Protein AF-A0A7C5G4D8-F1 (afdb_monomer_lite)

Sequence (396 aa):
MRVPLIVLALMLACGAATFAESSPSGQAMLDACISKCLNVSPSQITELRSQGMCDSDVAMCCAIASQSHKPVKDVAAQWQVSKDWKQVASSCNLSPADLACAPVAASPDSEAFNTAFFSQYYNLAQAQIGQLRRQGCSWDEINCCANAAARCNQPVAQIATLRAQGMTWPAIATRYSVDSGTITTPVKMQQVTVTPSSAGAGPSQTCPAPCPTATCPPAPCPAPCPSVCATGPSSCCGNGPCLICDGCGNVILNYDQVIDLYAEGNDWLDVAIAARISMLVGYPVRQILTDRRSLGTWQLTLAYYGVSPAQAYNVADYPFARRSIYSVGVDAKHMQMIAQYQKPGTWPCCPRGNPPCPGGVGAGVTVCPVPCPNPCGNQPVCPSPPAPIPCPTPSQ

pLDDT: mean 71.89, std 24.03, range [24.27, 98.12]

Structure (mmCIF, N/CA/C/O backbone):
data_AF-A0A7C5G4D8-F1
#
_entry.id   AF-A0A7C5G4D8-F1
#
loop_
_atom_site.group_PDB
_atom_site.id
_atom_site.type_symbol
_atom_site.label_atom_id
_atom_site.label_alt_id
_atom_site.label_comp_id
_atom_site.label_asym_id
_atom_site.label_entity_id
_atom_site.label_seq_id
_atom_site.pdbx_PDB_ins_code
_atom_site.Cartn_x
_atom_site.Cartn_y
_atom_site.Cartn_z
_atom_site.occupancy
_atom_site.B_iso_or_equiv
_atom_site.auth_seq_id
_atom_site.auth_comp_id
_atom_site.auth_asym_id
_atom_site.auth_atom_id
_atom_site.pdbx_PDB_model_num
ATOM 1 N N . MET A 1 1 ? -15.324 -11.902 -9.074 1.00 28.73 1 MET A N 1
ATOM 2 C CA . MET A 1 1 ? -15.297 -11.559 -7.635 1.00 28.73 1 MET A CA 1
ATOM 3 C C . MET A 1 1 ? -14.981 -10.078 -7.520 1.00 28.73 1 MET A C 1
ATOM 5 O O . MET A 1 1 ? -14.033 -9.645 -8.157 1.00 28.73 1 MET A O 1
ATOM 9 N N . ARG A 1 2 ? -15.805 -9.294 -6.817 1.00 29.02 2 ARG A N 1
ATOM 10 C CA . ARG A 1 2 ? -15.540 -7.871 -6.561 1.00 29.02 2 ARG A CA 1
ATOM 11 C C . ARG A 1 2 ? -14.728 -7.792 -5.269 1.00 29.02 2 ARG A C 1
ATOM 13 O O . ARG A 1 2 ? -15.229 -8.215 -4.236 1.00 29.02 2 ARG A O 1
ATOM 20 N N . VAL A 1 3 ? -13.482 -7.340 -5.351 1.00 33.72 3 VAL A N 1
ATOM 21 C CA . VAL A 1 3 ? -12.670 -7.024 -4.169 1.00 33.72 3 VAL A CA 1
ATOM 22 C C . VAL A 1 3 ? -13.117 -5.632 -3.677 1.00 33.72 3 VAL A C 1
ATOM 24 O O . VAL A 1 3 ? -13.310 -4.743 -4.510 1.00 33.72 3 VAL A O 1
ATOM 27 N N . PRO A 1 4 ? -13.418 -5.446 -2.382 1.00 45.94 4 PRO A N 1
ATOM 28 C CA . PRO A 1 4 ? -13.963 -4.195 -1.850 1.00 45.94 4 PRO A CA 1
ATOM 29 C C . PRO A 1 4 ? -12.897 -3.109 -1.698 1.00 45.94 4 PRO A C 1
ATOM 31 O O . PRO A 1 4 ? -11.753 -3.384 -1.359 1.00 45.94 4 PRO A O 1
ATOM 34 N N . LEU A 1 5 ? -13.303 -1.846 -1.835 1.00 45.12 5 LEU A N 1
ATOM 35 C CA . LEU A 1 5 ? -12.440 -0.663 -1.723 1.00 45.12 5 LEU A CA 1
ATOM 36 C C . LEU A 1 5 ? -11.778 -0.499 -0.337 1.00 45.12 5 LEU A C 1
ATOM 38 O O . LEU A 1 5 ? -10.783 0.206 -0.224 1.00 45.12 5 LEU A O 1
ATOM 42 N N . ILE A 1 6 ? -12.280 -1.169 0.709 1.00 45.91 6 ILE A N 1
ATOM 43 C CA . ILE A 1 6 ? -11.582 -1.291 2.001 1.00 45.91 6 ILE A CA 1
ATOM 44 C C . ILE A 1 6 ? -10.259 -2.026 1.831 1.00 45.91 6 ILE A C 1
ATOM 46 O O . ILE A 1 6 ? -9.279 -1.637 2.447 1.00 45.91 6 ILE A O 1
ATOM 50 N N . VAL A 1 7 ? -10.197 -3.028 0.952 1.00 46.44 7 VAL A N 1
ATOM 51 C CA . VAL A 1 7 ? -8.943 -3.681 0.584 1.00 46.44 7 VAL A CA 1
ATOM 52 C C . VAL A 1 7 ? -8.063 -2.720 -0.207 1.00 46.44 7 VAL A C 1
ATOM 54 O O . VAL A 1 7 ? -6.869 -2.759 0.005 1.00 46.44 7 VAL A O 1
ATOM 57 N N . LEU A 1 8 ? -8.592 -1.793 -1.013 1.00 46.50 8 LEU A N 1
ATOM 58 C CA . LEU A 1 8 ? -7.771 -0.736 -1.624 1.00 46.50 8 LEU A CA 1
ATOM 59 C C . LEU A 1 8 ? -7.268 0.278 -0.591 1.00 46.50 8 LEU A C 1
ATOM 61 O O . LEU A 1 8 ? -6.114 0.666 -0.662 1.00 46.50 8 LEU A O 1
ATOM 65 N N . ALA A 1 9 ? -8.080 0.681 0.389 1.00 48.62 9 ALA A N 1
ATOM 66 C CA . ALA A 1 9 ? -7.654 1.553 1.483 1.00 48.62 9 ALA A CA 1
ATOM 67 C C . ALA A 1 9 ? -6.654 0.851 2.416 1.00 48.62 9 ALA A C 1
ATOM 69 O O . ALA A 1 9 ? -5.706 1.484 2.856 1.00 48.62 9 ALA A O 1
ATOM 70 N N . LEU A 1 10 ? -6.802 -0.457 2.653 1.00 49.19 10 LEU A N 1
ATOM 71 C CA . LEU A 1 10 ? -5.843 -1.306 3.368 1.00 49.19 10 LEU A CA 1
ATOM 72 C C . LEU A 1 10 ? -4.614 -1.638 2.525 1.00 49.19 10 LEU A C 1
ATOM 74 O O . LEU A 1 10 ? -3.541 -1.755 3.081 1.00 49.19 10 LEU A O 1
ATOM 78 N N . MET A 1 11 ? -4.716 -1.770 1.205 1.00 43.34 11 MET A N 1
ATOM 79 C CA . MET A 1 11 ? -3.573 -1.990 0.313 1.00 43.34 11 MET A CA 1
ATOM 80 C C . MET A 1 11 ? -2.829 -0.682 0.035 1.00 43.34 11 MET A C 1
ATOM 82 O O . MET A 1 11 ? -1.616 -0.710 -0.125 1.00 43.34 11 MET A O 1
ATOM 86 N N . LEU A 1 12 ? -3.508 0.466 0.033 1.00 48.22 12 LEU A N 1
ATOM 87 C CA . LEU A 1 12 ? -2.890 1.789 0.087 1.00 48.22 12 LEU A CA 1
ATOM 88 C C . LEU A 1 12 ? -2.315 2.032 1.485 1.00 48.22 12 LEU A C 1
ATOM 90 O O . LEU A 1 12 ? -1.198 2.498 1.589 1.00 48.22 12 LEU A O 1
ATOM 94 N N . ALA A 1 13 ? -2.971 1.638 2.573 1.00 42.88 13 ALA A N 1
ATOM 95 C CA . ALA A 1 13 ? -2.375 1.757 3.903 1.00 42.88 13 ALA A CA 1
ATOM 96 C C . ALA A 1 13 ? -1.200 0.783 4.100 1.00 42.88 13 ALA A C 1
ATOM 98 O O . ALA A 1 13 ? -0.208 1.164 4.684 1.00 42.88 13 ALA A O 1
ATOM 99 N N . CYS A 1 14 ? -1.229 -0.446 3.582 1.00 40.34 14 CYS A N 1
ATOM 100 C CA . CYS A 1 14 ? -0.132 -1.411 3.740 1.00 40.34 14 CYS A CA 1
ATOM 101 C C . CYS A 1 14 ? 0.970 -1.249 2.681 1.00 40.34 14 CYS A C 1
ATOM 103 O O . CYS A 1 14 ? 2.137 -1.486 2.969 1.00 40.34 14 CYS A O 1
ATOM 105 N N . GLY A 1 15 ? 0.619 -0.857 1.454 1.00 39.25 15 GLY A N 1
ATOM 106 C CA . GLY A 1 15 ? 1.548 -0.672 0.336 1.00 39.25 15 GLY A CA 1
ATOM 107 C C . GLY A 1 15 ? 1.998 0.775 0.130 1.00 39.25 15 GLY A C 1
ATOM 108 O O . GLY A 1 15 ? 3.095 0.996 -0.371 1.00 39.25 15 GLY A O 1
ATOM 109 N N . ALA A 1 16 ? 1.189 1.755 0.539 1.00 40.88 16 ALA A N 1
ATOM 110 C CA . ALA A 1 16 ? 1.539 3.173 0.549 1.00 40.88 16 ALA A CA 1
ATOM 111 C C . ALA A 1 16 ? 1.861 3.722 1.948 1.00 40.88 16 ALA A C 1
ATOM 113 O O . ALA A 1 16 ? 2.311 4.856 1.976 1.00 40.88 16 ALA A O 1
ATOM 114 N N . ALA A 1 17 ? 1.765 2.978 3.068 1.00 39.66 17 ALA A N 1
ATOM 115 C CA . ALA A 1 17 ? 2.351 3.434 4.351 1.00 39.66 17 ALA A CA 1
ATOM 116 C C . ALA A 1 17 ? 3.830 3.790 4.184 1.00 39.66 17 ALA A C 1
ATOM 118 O O . ALA A 1 17 ? 4.247 4.874 4.566 1.00 39.66 17 ALA A O 1
ATOM 119 N N . THR A 1 18 ? 4.590 2.966 3.458 1.00 41.03 18 THR A N 1
ATOM 120 C CA . THR A 1 18 ? 6.004 3.253 3.166 1.00 41.03 18 THR A CA 1
ATOM 121 C C . THR A 1 18 ? 6.225 4.547 2.363 1.00 41.03 18 THR A C 1
ATOM 123 O O . THR A 1 18 ? 7.312 5.123 2.420 1.00 41.03 18 THR A O 1
ATOM 126 N N . PHE A 1 19 ? 5.219 5.044 1.629 1.00 41.62 19 PHE A N 1
ATOM 127 C CA . PHE A 1 19 ? 5.280 6.311 0.883 1.00 41.62 19 PHE A CA 1
ATOM 128 C C . PHE A 1 19 ? 4.616 7.498 1.611 1.00 41.62 19 PHE A C 1
ATOM 130 O O . PHE A 1 19 ? 5.094 8.629 1.521 1.00 41.62 19 PHE A O 1
ATOM 137 N N . ALA A 1 20 ? 3.515 7.259 2.321 1.00 46.22 20 ALA A N 1
ATOM 138 C CA . ALA A 1 20 ? 2.792 8.247 3.113 1.00 46.22 20 ALA A CA 1
ATOM 139 C C . ALA A 1 20 ? 3.636 8.700 4.310 1.00 46.22 20 ALA A C 1
ATOM 141 O O . ALA A 1 20 ? 3.758 9.900 4.541 1.00 46.22 20 ALA A O 1
ATOM 142 N N . GLU A 1 21 ? 4.353 7.770 4.949 1.00 49.00 21 GLU A N 1
ATOM 143 C CA . GLU A 1 21 ? 5.306 8.084 6.018 1.00 49.00 21 GLU A CA 1
ATOM 144 C C . GLU A 1 21 ? 6.549 8.830 5.499 1.00 49.00 21 GLU A C 1
ATOM 146 O O . GLU A 1 21 ? 7.182 9.567 6.251 1.00 49.00 21 GLU A O 1
ATOM 151 N N . SER A 1 22 ? 6.889 8.702 4.207 1.00 44.03 22 SER A N 1
ATOM 152 C CA . SER A 1 22 ? 8.075 9.340 3.613 1.00 44.03 22 SER A CA 1
ATOM 153 C C . SER A 1 22 ? 7.795 10.623 2.819 1.00 44.03 22 SER A C 1
ATOM 155 O O . SER A 1 22 ? 8.744 11.285 2.391 1.00 44.03 22 SER A O 1
ATOM 157 N N . SER A 1 23 ? 6.529 11.031 2.639 1.00 54.00 23 SER A N 1
ATOM 158 C CA . SER A 1 23 ? 6.196 12.308 1.992 1.00 54.00 23 SER A CA 1
ATOM 159 C C . SER A 1 23 ? 4.927 12.970 2.561 1.00 54.00 23 SER A C 1
ATOM 161 O O . SER A 1 23 ? 3.866 12.343 2.602 1.00 54.00 23 SER A O 1
ATOM 163 N N . PRO A 1 24 ? 4.965 14.279 2.898 1.00 65.88 24 PRO A N 1
ATOM 164 C CA . PRO A 1 24 ? 3.780 15.025 3.339 1.00 65.88 24 PRO A CA 1
ATOM 165 C C . PRO A 1 24 ? 2.605 14.964 2.349 1.00 65.88 24 PRO A C 1
ATOM 167 O O . PRO A 1 24 ? 1.442 15.014 2.747 1.00 65.88 24 PRO A O 1
ATOM 170 N N . SER A 1 25 ? 2.897 14.828 1.050 1.00 68.00 25 SER A N 1
ATOM 171 C CA . SER A 1 25 ? 1.889 14.666 0.001 1.00 68.00 25 SER A CA 1
ATOM 172 C C . SER A 1 25 ? 1.182 13.311 0.065 1.00 68.00 25 SER A C 1
ATOM 174 O O . SER A 1 25 ? -0.031 13.262 -0.118 1.00 68.00 25 SER A O 1
ATOM 176 N N . GLY A 1 26 ? 1.903 12.222 0.355 1.00 67.06 26 GLY A N 1
ATOM 177 C CA . GLY A 1 26 ? 1.312 10.890 0.490 1.00 67.06 26 GLY A CA 1
ATOM 178 C C . GLY A 1 26 ? 0.334 10.809 1.664 1.00 67.06 26 GLY A C 1
ATOM 179 O O . GLY A 1 26 ? -0.785 10.324 1.492 1.00 67.06 26 GLY A O 1
ATOM 180 N N . GLN A 1 27 ? 0.708 11.373 2.818 1.00 77.25 27 GLN A N 1
ATOM 181 C CA . GLN A 1 27 ? -0.165 11.406 3.994 1.00 77.25 27 GLN A CA 1
ATOM 182 C C . GLN A 1 27 ? -1.442 12.217 3.748 1.00 77.25 27 GLN A C 1
ATOM 184 O O . GLN A 1 27 ? -2.541 11.752 4.041 1.00 77.25 27 GLN A O 1
ATOM 189 N N . ALA A 1 28 ? -1.324 13.404 3.142 1.00 77.75 28 ALA A N 1
ATOM 190 C CA . ALA A 1 28 ? -2.481 14.240 2.823 1.00 77.75 28 ALA A CA 1
ATOM 191 C C . ALA A 1 28 ? -3.445 13.554 1.837 1.00 77.75 28 ALA A C 1
ATOM 193 O O . ALA A 1 28 ? -4.665 13.690 1.957 1.00 77.75 28 ALA A O 1
ATOM 194 N N . MET A 1 29 ? -2.913 12.793 0.874 1.00 72.75 29 MET A N 1
ATOM 195 C CA . MET A 1 29 ? -3.733 12.001 -0.043 1.00 72.75 29 MET A CA 1
ATOM 196 C C . MET A 1 29 ? -4.465 10.875 0.683 1.00 72.75 29 MET A C 1
ATOM 198 O O . MET A 1 29 ? -5.653 10.681 0.434 1.00 72.75 29 MET A O 1
ATOM 202 N N . LEU A 1 30 ? -3.789 10.162 1.587 1.00 78.25 30 LEU A N 1
ATOM 203 C CA . LEU A 1 30 ? -4.410 9.115 2.393 1.00 78.25 30 LEU A CA 1
ATOM 204 C C . LEU A 1 30 ? -5.518 9.680 3.293 1.00 78.25 30 LEU A C 1
ATOM 206 O O . LEU A 1 30 ? -6.610 9.116 3.333 1.00 78.25 30 LEU A O 1
ATOM 210 N N . ASP A 1 31 ? -5.281 10.826 3.932 1.00 85.06 31 ASP A N 1
ATOM 211 C CA . ASP A 1 31 ? -6.262 11.514 4.780 1.00 85.06 31 ASP A CA 1
ATOM 212 C C . ASP A 1 31 ? -7.491 11.938 3.996 1.00 85.06 31 ASP A C 1
ATOM 214 O O . ASP A 1 31 ? -8.616 11.693 4.427 1.00 85.06 31 ASP A O 1
ATOM 218 N N . ALA A 1 32 ? -7.290 12.522 2.813 1.00 79.06 32 ALA A N 1
ATOM 219 C CA . ALA A 1 32 ? -8.384 12.861 1.914 1.00 79.06 32 ALA A CA 1
ATOM 220 C C . ALA A 1 32 ? -9.177 11.609 1.501 1.00 79.06 32 ALA A C 1
ATOM 222 O O . ALA A 1 32 ? -10.406 11.653 1.434 1.00 79.06 32 ALA A O 1
ATOM 223 N N . CYS A 1 33 ? -8.485 10.490 1.274 1.00 77.19 33 CYS A N 1
ATOM 224 C CA . CYS A 1 33 ? -9.082 9.203 0.928 1.00 77.19 33 CYS A CA 1
ATOM 225 C C . CYS A 1 33 ? -9.962 8.663 2.059 1.00 77.19 33 CYS A C 1
ATOM 227 O O . CYS A 1 33 ? -11.140 8.380 1.849 1.00 77.19 33 CYS A O 1
ATOM 229 N N . ILE A 1 34 ? -9.407 8.559 3.269 1.00 83.44 34 ILE A N 1
ATOM 230 C CA . ILE A 1 34 ? -10.113 8.082 4.463 1.00 83.44 34 ILE A CA 1
ATOM 231 C C . ILE A 1 34 ? -11.294 9.011 4.762 1.00 83.44 34 ILE A C 1
ATOM 233 O O . ILE A 1 34 ? -12.417 8.539 4.938 1.00 83.44 34 ILE A O 1
ATOM 237 N N . SER A 1 35 ? -11.060 10.326 4.741 1.00 85.69 35 SER A N 1
ATOM 238 C CA . SER A 1 35 ? -12.069 11.339 5.040 1.00 85.69 35 SER A CA 1
ATOM 239 C C . SER A 1 35 ? -13.270 11.244 4.106 1.00 85.69 35 SER A C 1
ATOM 241 O O . SER A 1 35 ? -14.408 11.148 4.569 1.00 85.69 35 SER A O 1
ATOM 243 N N . LYS A 1 36 ? -13.025 11.189 2.792 1.00 77.19 36 LYS A N 1
ATOM 244 C CA . LYS A 1 36 ? -14.087 11.135 1.782 1.00 77.19 36 LYS A CA 1
ATOM 245 C C . LYS A 1 36 ? -14.776 9.775 1.709 1.00 77.19 36 LYS A C 1
ATOM 247 O O . LYS A 1 36 ? -15.997 9.727 1.598 1.00 77.19 36 LYS A O 1
ATOM 252 N N . CYS A 1 37 ? -14.024 8.674 1.754 1.00 74.44 37 CYS A N 1
ATOM 253 C CA . CYS A 1 37 ? -14.589 7.333 1.572 1.00 74.44 37 CYS A CA 1
ATOM 254 C C . CYS A 1 37 ? -15.373 6.849 2.794 1.00 74.44 37 CYS A C 1
ATOM 256 O O . CYS A 1 37 ? -16.310 6.070 2.638 1.00 74.44 37 CYS A O 1
ATOM 258 N N . LEU A 1 38 ? -14.989 7.285 3.996 1.00 83.31 38 LEU A N 1
ATOM 259 C CA . LEU A 1 38 ? -15.568 6.805 5.254 1.00 83.31 38 LEU A CA 1
ATOM 260 C C . LEU A 1 38 ? -16.369 7.889 5.987 1.00 83.31 38 LEU A C 1
ATOM 262 O O . LEU A 1 38 ? -16.879 7.634 7.075 1.00 83.31 38 LEU A O 1
ATOM 266 N N . ASN A 1 39 ? -16.524 9.064 5.364 1.00 83.19 39 ASN A N 1
ATOM 267 C CA . ASN A 1 39 ? -17.258 10.218 5.884 1.00 83.19 39 ASN A CA 1
ATOM 268 C C . ASN A 1 39 ? -16.786 10.645 7.286 1.00 83.19 39 ASN A C 1
ATOM 270 O O . ASN A 1 39 ? -17.585 10.856 8.199 1.00 83.19 39 ASN A O 1
ATOM 274 N N . VAL A 1 40 ? -15.468 10.742 7.455 1.00 89.19 40 VAL A N 1
ATOM 275 C CA . VAL A 1 40 ? -14.816 11.173 8.701 1.00 89.19 40 VAL A CA 1
ATOM 276 C C . VAL A 1 40 ? -14.074 12.481 8.471 1.00 89.19 40 VAL A C 1
ATOM 278 O O . VAL A 1 40 ? -13.561 12.726 7.381 1.00 89.19 40 VAL A O 1
ATOM 281 N N . SER A 1 41 ? -14.015 13.364 9.464 1.00 93.38 41 SER A N 1
ATOM 282 C CA . SER A 1 41 ? -13.305 14.634 9.297 1.00 93.38 41 SER A CA 1
ATOM 283 C C . SER A 1 41 ? -11.782 14.435 9.367 1.00 93.38 41 SER A C 1
ATOM 285 O O . SER A 1 41 ? -11.305 13.547 10.080 1.00 93.38 41 SER A O 1
ATOM 287 N N . PRO A 1 42 ? -10.980 15.303 8.721 1.00 91.75 42 PRO A N 1
ATOM 288 C CA . PRO A 1 42 ? -9.526 15.297 8.899 1.00 91.75 42 PRO A CA 1
ATOM 289 C C . PRO A 1 42 ? -9.097 15.437 10.368 1.00 91.75 42 PRO A C 1
ATOM 291 O O . PRO A 1 42 ? -8.117 14.833 10.788 1.00 91.75 42 PRO A O 1
ATOM 294 N N . SER A 1 43 ? -9.859 16.180 11.182 1.00 93.88 43 SER A N 1
ATOM 295 C CA . SER A 1 43 ? -9.591 16.300 12.619 1.00 93.88 43 SER A CA 1
ATOM 296 C C . SER A 1 43 ? -9.759 14.977 13.371 1.00 93.88 43 SER A C 1
ATOM 298 O O . SER A 1 43 ? -8.928 14.676 14.222 1.00 93.88 43 SER A O 1
ATOM 300 N N . GLN A 1 44 ? -10.766 14.164 13.031 1.00 95.44 44 GLN A N 1
ATOM 301 C CA . GLN A 1 44 ? -10.950 12.832 13.617 1.00 95.44 44 GLN A CA 1
ATOM 302 C C . GLN A 1 44 ? -9.802 11.895 13.236 1.00 95.44 44 GLN A C 1
ATOM 304 O O . GLN A 1 44 ? -9.319 11.143 14.074 1.00 95.44 44 GLN A O 1
ATOM 309 N N . ILE A 1 45 ? -9.327 11.964 11.990 1.00 94.19 45 ILE A N 1
ATOM 310 C CA . ILE A 1 45 ? -8.172 11.184 11.525 1.00 94.19 45 ILE A CA 1
ATOM 311 C C . ILE A 1 45 ? -6.918 11.544 12.339 1.00 94.19 45 ILE A C 1
ATOM 313 O O . ILE A 1 45 ? -6.255 10.657 12.881 1.00 94.19 45 ILE A O 1
ATOM 317 N N . THR A 1 46 ? -6.620 12.839 12.482 1.00 93.50 46 THR A N 1
ATOM 318 C CA . THR A 1 46 ? -5.494 13.327 13.295 1.00 93.50 46 THR A CA 1
ATOM 319 C C . THR A 1 46 ? -5.629 12.914 14.760 1.00 93.50 46 THR A C 1
ATOM 321 O O . THR A 1 46 ? -4.648 12.496 15.376 1.00 93.50 46 THR A O 1
ATOM 324 N N . GLU A 1 47 ? -6.840 12.977 15.318 1.00 95.88 47 GLU A N 1
ATOM 325 C CA . GLU A 1 47 ? -7.122 12.537 16.685 1.00 95.88 47 GLU A CA 1
ATOM 326 C C . GLU A 1 47 ? -6.816 11.043 16.869 1.00 95.88 47 GLU A C 1
ATOM 328 O O . GLU A 1 47 ? -6.105 10.682 17.805 1.00 95.88 47 GLU A O 1
ATOM 333 N N . LEU A 1 48 ? -7.256 10.170 15.958 1.00 95.88 48 LEU A N 1
ATOM 334 C CA . LEU A 1 48 ? -6.959 8.734 16.023 1.00 95.88 48 LEU A CA 1
ATOM 335 C C . LEU A 1 48 ? -5.451 8.451 15.980 1.00 95.88 48 LEU A C 1
ATOM 337 O O . LEU A 1 48 ? -4.951 7.647 16.769 1.00 95.88 48 LEU A O 1
ATOM 341 N N . ARG A 1 49 ? -4.699 9.153 15.124 1.00 93.88 49 ARG A N 1
ATOM 342 C CA . ARG A 1 49 ? -3.230 9.031 15.092 1.00 93.88 49 ARG A CA 1
ATOM 343 C C . ARG A 1 49 ? -2.577 9.491 16.386 1.00 93.88 49 ARG A C 1
ATOM 345 O O . ARG A 1 49 ? -1.656 8.838 16.866 1.00 93.88 49 ARG A O 1
ATOM 352 N N . SER A 1 50 ? -3.079 10.570 16.991 1.00 94.19 50 SER A N 1
ATOM 353 C CA . SER A 1 50 ? -2.585 11.047 18.290 1.00 94.19 50 SER A CA 1
ATOM 354 C C . SER A 1 50 ? -2.792 10.027 19.421 1.00 94.19 50 SER A C 1
ATOM 356 O O . SER A 1 50 ? -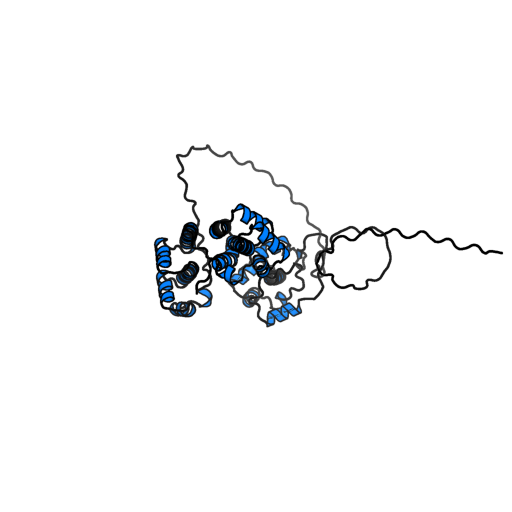2.058 10.042 20.405 1.00 94.19 50 SER A O 1
ATOM 358 N N . GLN A 1 51 ? -3.727 9.082 19.252 1.00 94.00 51 GLN A N 1
ATOM 359 C CA . GLN A 1 51 ? -3.938 7.940 20.150 1.00 94.00 51 GLN A CA 1
ATOM 360 C C . GLN A 1 51 ? -3.011 6.741 19.846 1.00 94.00 51 GLN A C 1
ATOM 362 O O . GLN A 1 51 ? -3.189 5.659 20.414 1.00 94.00 51 GLN A O 1
ATOM 367 N N . GLY A 1 52 ? -2.031 6.908 18.953 1.00 92.69 52 GLY A N 1
ATOM 368 C CA . GLY A 1 52 ? -1.054 5.884 18.578 1.00 92.69 52 GLY A CA 1
ATOM 369 C C . GLY A 1 52 ? -1.567 4.846 17.577 1.00 92.69 52 GLY A C 1
ATOM 370 O O . GLY A 1 52 ? -0.977 3.772 17.477 1.00 92.69 52 GLY A O 1
ATOM 371 N N . MET A 1 53 ? -2.666 5.126 16.870 1.00 92.94 53 MET A N 1
ATOM 372 C CA . MET A 1 53 ? -3.178 4.252 15.808 1.00 92.94 53 MET A CA 1
ATOM 373 C C . MET A 1 53 ? -2.358 4.441 14.533 1.00 92.94 53 MET A C 1
ATOM 375 O O . MET A 1 53 ? -2.126 5.576 14.113 1.00 92.94 53 MET A O 1
ATOM 379 N N . CYS A 1 54 ? -1.943 3.340 13.903 1.00 89.25 54 CYS A N 1
ATOM 380 C CA . CYS A 1 54 ? -1.320 3.411 12.582 1.00 89.25 54 CYS A CA 1
ATOM 381 C C . CYS A 1 54 ? -2.376 3.668 11.495 1.00 89.25 54 CYS A C 1
ATOM 383 O O . CYS A 1 54 ? -3.576 3.531 11.725 1.00 89.25 54 CYS A O 1
ATOM 385 N N . ASP A 1 55 ? -1.955 3.997 10.278 1.00 84.50 55 ASP A N 1
ATOM 386 C CA . ASP A 1 55 ? -2.888 4.317 9.192 1.00 84.50 55 ASP A CA 1
ATOM 387 C C . ASP A 1 55 ? -3.854 3.177 8.841 1.00 84.50 55 ASP A C 1
ATOM 389 O O . ASP A 1 55 ? -5.023 3.420 8.526 1.00 84.50 55 ASP A O 1
ATOM 393 N N . SER A 1 56 ? -3.400 1.925 8.955 1.00 82.38 56 SER A N 1
ATOM 394 C CA . SER A 1 56 ? -4.271 0.761 8.757 1.00 82.38 56 SER A CA 1
ATOM 395 C C . SER A 1 56 ? -5.336 0.642 9.855 1.00 82.38 56 SER A C 1
ATOM 397 O O . SER A 1 56 ? -6.496 0.348 9.559 1.00 82.38 56 SER A O 1
ATOM 399 N N . ASP A 1 57 ? -4.975 0.966 11.100 1.00 92.06 57 ASP A N 1
ATOM 400 C CA . ASP A 1 57 ? -5.893 1.004 12.237 1.00 92.06 57 ASP A CA 1
ATOM 401 C C . ASP A 1 57 ? -6.909 2.141 12.085 1.00 92.06 57 ASP A C 1
ATOM 403 O O . ASP A 1 57 ? -8.098 1.945 12.326 1.00 92.06 57 ASP A O 1
ATOM 407 N N . VAL A 1 58 ? -6.466 3.321 11.639 1.00 92.56 58 VAL A N 1
ATOM 408 C CA . VAL A 1 58 ? -7.342 4.466 11.351 1.00 92.56 58 VAL A CA 1
ATOM 409 C C . VAL A 1 58 ? -8.363 4.099 10.273 1.00 92.56 58 VAL A C 1
ATOM 411 O O . VAL A 1 58 ? -9.563 4.299 10.470 1.00 92.56 58 VAL A O 1
ATOM 414 N N . ALA A 1 59 ? -7.916 3.524 9.153 1.00 87.12 59 ALA A N 1
ATOM 415 C CA . ALA A 1 59 ? -8.801 3.122 8.063 1.00 87.12 59 ALA A CA 1
ATOM 416 C C . ALA A 1 59 ? -9.826 2.067 8.516 1.00 87.12 59 ALA A C 1
ATOM 418 O O . ALA A 1 59 ? -11.017 2.206 8.231 1.00 87.12 59 ALA A O 1
ATOM 419 N N . MET A 1 60 ? -9.389 1.046 9.265 1.00 90.94 60 MET A N 1
ATOM 420 C CA . MET A 1 60 ? -10.277 -0.000 9.782 1.00 90.94 60 MET A CA 1
ATOM 421 C C . MET A 1 60 ? -11.284 0.547 10.804 1.00 90.94 60 MET A C 1
ATOM 423 O O . MET A 1 60 ? -12.471 0.224 10.737 1.00 90.94 60 MET A O 1
ATOM 427 N N . CYS A 1 61 ? -10.838 1.422 11.708 1.00 94.50 61 CYS A N 1
ATOM 428 C CA . CYS A 1 61 ? -11.687 2.094 12.689 1.00 94.50 61 CYS A CA 1
ATOM 429 C C . CYS A 1 61 ? -12.819 2.874 12.010 1.00 94.50 61 CYS A C 1
ATOM 431 O O . CYS A 1 61 ? -13.997 2.674 12.312 1.00 94.50 61 CYS A O 1
ATOM 433 N N . CYS A 1 62 ? -12.466 3.719 11.039 1.00 92.06 62 CYS A N 1
ATOM 434 C CA . CYS A 1 62 ? -13.418 4.524 10.281 1.00 92.06 62 CYS A CA 1
ATOM 435 C C . CYS A 1 62 ? -14.374 3.650 9.450 1.00 92.06 62 CYS A C 1
ATOM 437 O O . CYS A 1 62 ? -15.556 3.970 9.335 1.00 92.06 62 CYS A O 1
ATOM 439 N N . ALA A 1 63 ? -13.900 2.519 8.919 1.00 88.88 63 ALA A N 1
ATOM 440 C CA . ALA A 1 63 ? -14.728 1.581 8.171 1.00 88.88 63 ALA A CA 1
ATOM 441 C C . ALA A 1 63 ? -15.780 0.901 9.054 1.00 88.88 63 ALA A C 1
ATOM 443 O O . ALA A 1 63 ? -16.964 0.898 8.712 1.00 88.88 63 ALA A O 1
ATOM 444 N N . ILE A 1 64 ? -15.369 0.379 10.214 1.00 93.62 64 ILE A N 1
ATOM 445 C CA . ILE A 1 64 ? -16.285 -0.210 11.197 1.00 93.62 64 ILE A CA 1
ATOM 446 C C . ILE A 1 64 ? -17.283 0.843 11.683 1.00 93.62 64 ILE A C 1
ATOM 448 O O . ILE A 1 64 ? -18.476 0.555 11.755 1.00 93.62 64 ILE A O 1
ATOM 452 N N . ALA A 1 65 ? -16.833 2.064 11.980 1.00 93.75 65 ALA A N 1
ATOM 453 C CA . ALA A 1 65 ? -17.701 3.160 12.411 1.00 93.75 65 ALA A CA 1
ATOM 454 C C . ALA A 1 65 ? -18.766 3.498 11.356 1.00 93.75 65 ALA A C 1
ATOM 456 O O . ALA A 1 65 ? -19.951 3.578 11.674 1.00 93.75 65 ALA A O 1
ATOM 457 N N . SER A 1 66 ? -18.353 3.609 10.091 1.00 89.25 66 SER A N 1
ATOM 458 C CA . SER A 1 66 ? -19.244 3.886 8.963 1.00 89.25 66 SER A CA 1
ATOM 459 C C . SER A 1 66 ? -20.304 2.791 8.776 1.00 89.25 66 SER A C 1
ATOM 461 O O . SER A 1 66 ? -21.487 3.103 8.655 1.00 89.25 66 SER A O 1
ATOM 463 N N . GLN A 1 67 ? -19.904 1.514 8.826 1.00 90.25 67 GLN A N 1
ATOM 464 C CA . GLN A 1 67 ? -20.809 0.371 8.623 1.00 90.25 67 GLN A CA 1
ATOM 465 C C . GLN A 1 67 ? -21.715 0.082 9.825 1.00 90.25 67 GLN A C 1
ATOM 467 O O . GLN A 1 67 ? -22.859 -0.323 9.658 1.00 90.25 67 GLN A O 1
ATOM 472 N N . SER A 1 68 ? -21.218 0.281 11.046 1.00 94.38 68 SER A N 1
ATOM 473 C CA . SER A 1 68 ? -21.992 0.043 12.273 1.00 94.38 68 SER A CA 1
ATOM 474 C C . SER A 1 68 ? -22.807 1.253 12.729 1.00 94.38 68 SER A C 1
ATOM 476 O O . SER A 1 68 ? -23.538 1.157 13.714 1.00 94.38 68 SER A O 1
ATOM 478 N N . HIS A 1 69 ? -22.650 2.398 12.056 1.00 93.31 69 HIS A N 1
ATOM 479 C CA . HIS A 1 69 ? -23.201 3.696 12.450 1.00 93.31 69 HIS A CA 1
ATOM 480 C C . HIS A 1 69 ? -22.818 4.137 13.874 1.00 93.31 69 HIS A C 1
ATOM 482 O O . HIS A 1 69 ? -23.496 4.971 14.478 1.00 93.31 69 HIS A O 1
ATOM 488 N N . LYS A 1 70 ? -21.726 3.596 14.426 1.00 95.62 70 LYS A N 1
ATOM 489 C CA . LYS A 1 70 ? -21.183 4.028 15.716 1.00 95.62 70 LYS A CA 1
ATOM 490 C C . LYS A 1 70 ? -20.235 5.217 15.529 1.00 95.62 70 LYS A C 1
ATOM 492 O O . LYS A 1 70 ? -19.542 5.293 14.514 1.00 95.62 70 LYS A O 1
ATOM 497 N N . PRO A 1 71 ? -20.134 6.127 16.512 1.00 96.38 71 PRO A N 1
ATOM 498 C CA . PRO A 1 71 ? -19.104 7.156 16.508 1.00 96.38 71 PRO A CA 1
ATOM 499 C C . PRO A 1 71 ? -17.701 6.547 16.394 1.00 96.38 71 PRO A C 1
ATOM 501 O O . PRO A 1 71 ? -17.364 5.605 17.109 1.00 96.38 71 PRO A O 1
ATOM 504 N N . VAL A 1 72 ? -16.854 7.134 15.546 1.00 96.19 72 VAL A N 1
ATOM 505 C CA . VAL A 1 72 ? -15.463 6.691 15.321 1.00 96.19 72 VAL A CA 1
ATOM 506 C C . VAL A 1 72 ? -14.681 6.561 16.634 1.00 96.19 72 VAL A C 1
ATOM 508 O O . VAL A 1 72 ? -13.976 5.577 16.842 1.00 96.19 72 VAL A O 1
ATOM 511 N N . LYS A 1 73 ? -14.871 7.505 17.565 1.00 96.81 73 LYS A N 1
ATOM 512 C CA . LYS A 1 73 ? -14.238 7.477 18.892 1.00 96.81 73 LYS A CA 1
ATOM 513 C C . LYS A 1 73 ? -14.600 6.227 19.713 1.00 96.81 73 LYS A C 1
ATOM 515 O O . LYS A 1 73 ? -13.759 5.717 20.445 1.00 96.81 73 LYS A O 1
ATOM 520 N N . ASP A 1 74 ? -15.821 5.707 19.571 1.00 97.69 74 ASP A N 1
ATOM 521 C CA . ASP A 1 74 ? -16.300 4.553 20.341 1.00 97.69 74 ASP A CA 1
ATOM 522 C C . ASP A 1 74 ? -15.723 3.248 19.777 1.00 97.69 74 ASP A C 1
ATOM 524 O O . ASP A 1 74 ? -15.458 2.298 20.517 1.00 97.69 74 ASP A O 1
ATOM 528 N N . VAL A 1 75 ? -15.504 3.201 18.459 1.00 97.56 75 VAL A N 1
ATOM 529 C CA . VAL A 1 75 ? -14.807 2.099 17.783 1.00 97.56 75 VAL A CA 1
ATOM 530 C C . VAL A 1 75 ? -13.321 2.110 18.145 1.00 97.56 75 VAL A C 1
ATOM 532 O O . VAL A 1 75 ? -12.769 1.068 18.498 1.00 97.56 75 VAL A O 1
ATOM 535 N N . ALA A 1 76 ? -12.690 3.287 18.152 1.00 97.25 76 ALA A N 1
ATOM 536 C CA . ALA A 1 76 ? -11.299 3.453 18.569 1.00 97.25 76 ALA A CA 1
ATOM 537 C C . ALA A 1 76 ? -11.086 3.013 20.024 1.00 97.25 76 ALA A C 1
ATOM 539 O O . ALA A 1 76 ? -10.158 2.258 20.311 1.00 97.25 76 ALA A O 1
ATOM 540 N N . ALA A 1 77 ? -11.987 3.399 20.933 1.00 97.44 77 ALA A N 1
ATOM 541 C CA . ALA A 1 77 ? -11.951 2.960 22.325 1.00 97.44 77 ALA A CA 1
ATOM 542 C C . ALA A 1 77 ? -12.046 1.427 22.456 1.00 97.44 77 ALA A C 1
ATOM 544 O O . ALA A 1 77 ? -11.288 0.825 23.216 1.00 97.44 77 ALA A O 1
ATOM 545 N N . GLN A 1 78 ? -12.914 0.772 21.676 1.00 97.38 78 GLN A N 1
ATOM 546 C CA . GLN A 1 78 ? -13.007 -0.696 21.650 1.00 97.38 78 GLN A CA 1
ATOM 547 C C . GLN A 1 78 ? -11.731 -1.358 21.110 1.00 97.38 78 GLN A C 1
ATOM 549 O O . GLN A 1 78 ? -11.318 -2.407 21.615 1.00 97.38 78 GLN A O 1
ATOM 554 N N . TRP A 1 79 ? -11.073 -0.748 20.122 1.00 97.06 79 TRP A N 1
ATOM 555 C CA . TRP A 1 79 ? -9.779 -1.222 19.633 1.00 97.06 79 TRP A CA 1
ATOM 556 C C . TRP A 1 79 ? -8.671 -1.071 20.676 1.00 97.06 79 TRP A C 1
ATOM 558 O O . TRP A 1 79 ? -7.866 -1.982 20.843 1.00 97.06 79 TRP A O 1
ATOM 568 N N . GLN A 1 80 ? -8.644 0.031 21.429 1.00 95.81 80 GLN A N 1
ATOM 569 C CA . GLN A 1 80 ? -7.655 0.223 22.494 1.00 95.81 80 GLN A CA 1
ATOM 570 C C . GLN A 1 80 ? -7.745 -0.865 23.577 1.00 95.81 80 GLN A C 1
ATOM 572 O O . GLN A 1 80 ? -6.716 -1.239 24.135 1.00 95.81 80 GLN A O 1
ATOM 577 N N . VAL A 1 81 ? -8.944 -1.400 23.834 1.00 96.56 81 VAL A N 1
ATOM 578 C CA . VAL A 1 81 ? -9.163 -2.490 24.799 1.00 96.56 81 VAL A CA 1
ATOM 579 C C . VAL A 1 81 ? -8.825 -3.861 24.210 1.00 96.56 81 VAL A C 1
ATOM 581 O O . VAL A 1 81 ? -8.096 -4.628 24.829 1.00 96.56 81 VAL A O 1
ATOM 584 N N . SER A 1 82 ? -9.362 -4.187 23.032 1.00 96.00 82 SER A N 1
ATOM 585 C CA . SER A 1 82 ? -9.254 -5.540 22.458 1.00 96.00 82 SER A CA 1
ATOM 586 C C . SER A 1 82 ? -7.952 -5.790 21.700 1.00 96.00 82 SER A C 1
ATOM 588 O O . SER A 1 82 ? -7.467 -6.918 21.677 1.00 96.00 82 SER A O 1
ATOM 590 N N . LYS A 1 83 ? -7.409 -4.753 21.046 1.00 94.44 83 LYS A N 1
ATOM 591 C CA . LYS A 1 83 ? -6.305 -4.835 20.075 1.00 94.44 83 LYS A CA 1
ATOM 592 C C . LYS A 1 83 ? -6.527 -5.885 18.973 1.00 94.44 83 LYS A C 1
ATOM 594 O O . LYS A 1 83 ? -5.570 -6.365 18.375 1.00 94.44 83 LYS A O 1
ATOM 599 N N . ASP A 1 84 ? -7.789 -6.207 18.678 1.00 93.25 84 ASP A N 1
ATOM 600 C CA . ASP A 1 84 ? -8.194 -7.178 17.659 1.00 93.25 84 ASP A CA 1
ATOM 601 C C . ASP A 1 84 ? -9.409 -6.656 16.881 1.00 93.25 84 ASP A C 1
ATOM 603 O O . ASP A 1 84 ? -10.539 -6.621 17.377 1.00 93.25 84 ASP A O 1
ATOM 607 N N . TRP A 1 85 ? -9.189 -6.290 15.616 1.00 93.31 85 TRP A N 1
ATOM 608 C CA . TRP A 1 85 ? -10.233 -5.766 14.737 1.00 93.31 85 TRP A CA 1
ATOM 609 C C . TRP A 1 85 ? -11.401 -6.728 14.514 1.00 93.31 85 TRP A C 1
ATOM 611 O O . TRP A 1 85 ? -12.527 -6.274 14.314 1.00 93.31 85 TRP A O 1
ATOM 621 N N . LYS A 1 86 ? -11.182 -8.045 14.603 1.00 92.69 86 LYS A N 1
ATOM 622 C CA . LYS A 1 86 ? -12.259 -9.033 14.480 1.00 92.69 86 LYS A CA 1
ATOM 623 C C . LYS A 1 86 ? -13.203 -8.967 15.678 1.00 92.69 86 LYS A C 1
ATOM 625 O O . LYS A 1 86 ? -14.419 -9.071 15.502 1.00 92.69 86 LYS A O 1
ATOM 630 N N . GLN A 1 87 ? -12.661 -8.772 16.880 1.00 95.75 87 GLN A N 1
ATOM 631 C CA . GLN A 1 87 ? -13.467 -8.588 18.086 1.00 95.75 87 GLN A CA 1
ATOM 632 C C . GLN A 1 87 ? -14.221 -7.259 18.051 1.00 95.75 87 GLN A C 1
ATOM 634 O O . GLN A 1 87 ? -15.422 -7.261 18.306 1.00 95.75 87 GLN A O 1
ATOM 639 N N . VAL A 1 88 ? -13.560 -6.162 17.654 1.00 97.06 88 VAL A N 1
ATOM 640 C CA . VAL A 1 88 ? -14.204 -4.840 17.510 1.00 97.06 88 VAL A CA 1
ATOM 641 C C . VAL A 1 88 ? -15.340 -4.870 16.484 1.00 97.06 88 VAL A C 1
ATOM 643 O O . VAL A 1 88 ? -16.408 -4.305 16.708 1.00 97.06 88 VAL A O 1
ATOM 646 N N . ALA A 1 89 ? -15.144 -5.545 15.352 1.00 95.56 89 ALA A N 1
ATOM 647 C CA . ALA A 1 89 ? -16.192 -5.706 14.350 1.00 95.56 89 ALA A CA 1
ATOM 648 C C . ALA A 1 89 ? -17.376 -6.508 14.908 1.00 95.56 89 ALA A C 1
ATOM 650 O O . ALA A 1 89 ? -18.526 -6.082 14.791 1.00 95.56 89 ALA A O 1
ATOM 651 N N . SER A 1 90 ? -17.089 -7.611 15.607 1.00 95.75 90 SER A N 1
ATOM 652 C CA . SER A 1 90 ? -18.110 -8.467 16.220 1.00 95.75 90 SER A CA 1
ATOM 653 C C . SER A 1 90 ? -18.908 -7.730 17.305 1.00 95.75 90 SER A C 1
ATOM 655 O O . SER A 1 90 ? -20.130 -7.840 17.336 1.00 95.75 90 SER A O 1
ATOM 657 N N . SER A 1 91 ? -18.266 -6.909 18.148 1.00 97.19 91 SER A N 1
ATOM 658 C CA . SER A 1 91 ? -18.951 -6.056 19.140 1.00 97.19 91 SER A CA 1
ATOM 659 C C . SER A 1 91 ? -19.761 -4.917 18.506 1.00 97.19 91 SER A C 1
ATOM 661 O O . SER A 1 91 ? -20.578 -4.263 19.164 1.00 97.19 91 SER A O 1
ATOM 663 N N . CYS A 1 92 ? -19.552 -4.668 17.215 1.00 96.44 92 CYS A N 1
ATOM 664 C CA . CYS A 1 92 ? -20.344 -3.766 16.391 1.00 96.44 92 CYS A CA 1
ATOM 665 C C . CYS A 1 92 ? -21.368 -4.497 15.509 1.00 96.44 92 CYS A C 1
ATOM 667 O O . CYS A 1 92 ? -21.974 -3.854 14.658 1.00 96.44 92 CYS A O 1
ATOM 669 N N . ASN A 1 93 ? -21.598 -5.796 15.741 1.00 96.62 93 ASN A N 1
ATOM 670 C CA . ASN A 1 93 ? -22.492 -6.656 14.959 1.00 96.62 93 ASN A CA 1
ATOM 671 C C . ASN A 1 93 ? -22.133 -6.727 13.464 1.00 96.62 93 ASN A C 1
ATOM 673 O O . ASN A 1 93 ? -23.011 -6.934 12.631 1.00 96.62 93 ASN A O 1
ATOM 677 N N . LEU A 1 94 ? -20.853 -6.559 13.124 1.00 94.88 94 LEU A N 1
ATOM 678 C CA . LEU A 1 94 ? -20.342 -6.707 11.765 1.00 94.88 94 LEU A CA 1
ATOM 679 C C . LEU A 1 94 ? -19.633 -8.052 11.625 1.00 94.88 94 LEU A C 1
ATOM 681 O O . LEU A 1 94 ? -18.747 -8.401 12.410 1.00 94.88 94 LEU A O 1
ATOM 685 N N . SER A 1 95 ? -19.993 -8.800 10.591 1.00 91.81 95 SER A N 1
ATOM 686 C CA . SER A 1 95 ? -19.249 -9.975 10.161 1.00 91.81 95 SER A CA 1
ATOM 687 C C . SER A 1 95 ? -18.021 -9.571 9.330 1.00 91.81 95 SER A C 1
ATOM 689 O O . SER A 1 95 ? -17.965 -8.471 8.771 1.00 91.81 95 SER A O 1
ATOM 691 N N . PRO A 1 96 ? -17.032 -10.468 9.154 1.00 80.75 96 PRO A N 1
ATOM 692 C CA . PRO A 1 96 ? -15.948 -10.242 8.199 1.00 80.75 96 PRO A CA 1
ATOM 693 C C . PRO A 1 96 ? -16.451 -9.990 6.771 1.00 80.75 96 PRO A C 1
ATOM 695 O O . PRO A 1 96 ? -15.805 -9.270 6.015 1.00 80.75 96 PRO A O 1
ATOM 698 N N . ALA A 1 97 ? -17.605 -10.563 6.408 1.00 81.38 97 ALA A N 1
ATOM 699 C CA . ALA A 1 97 ? -18.230 -10.326 5.116 1.00 81.38 97 ALA A CA 1
ATOM 700 C C . ALA A 1 97 ? -18.763 -8.892 5.005 1.00 81.38 97 ALA A C 1
ATOM 702 O O . ALA A 1 97 ? -18.593 -8.289 3.958 1.00 81.38 97 ALA A O 1
ATOM 703 N N . ASP A 1 98 ? -19.302 -8.304 6.076 1.00 83.56 98 ASP A N 1
ATOM 704 C CA . ASP A 1 98 ? -19.786 -6.915 6.061 1.00 83.56 98 ASP A CA 1
ATOM 705 C C . ASP A 1 98 ? -18.630 -5.928 5.872 1.00 83.56 98 ASP A C 1
ATOM 707 O O . ASP A 1 98 ? -18.716 -5.004 5.064 1.00 83.56 98 ASP A O 1
ATOM 711 N N . LEU A 1 99 ? -17.487 -6.186 6.517 1.00 78.75 99 LEU A N 1
ATOM 712 C CA . LEU A 1 99 ? -16.256 -5.424 6.282 1.00 78.75 99 LEU A CA 1
ATOM 713 C C . LEU A 1 99 ? -15.696 -5.638 4.871 1.00 78.75 99 LEU A C 1
ATOM 715 O O . LEU A 1 99 ? -15.132 -4.724 4.277 1.00 78.75 99 LEU A O 1
ATOM 719 N N . ALA A 1 100 ? -15.867 -6.836 4.311 1.00 67.94 100 ALA A N 1
ATOM 720 C CA . ALA A 1 100 ? -15.476 -7.146 2.942 1.00 67.94 100 ALA A CA 1
ATOM 721 C C . ALA A 1 100 ? -16.511 -6.690 1.895 1.00 67.94 100 ALA A C 1
ATOM 723 O O . ALA A 1 100 ? -16.245 -6.749 0.699 1.00 67.94 100 ALA A O 1
ATOM 724 N N . CYS A 1 101 ? -17.702 -6.267 2.302 1.00 62.12 101 CYS A N 1
ATOM 725 C CA . CYS A 1 101 ? -18.771 -5.880 1.392 1.00 62.12 101 CYS A CA 1
ATOM 726 C C . CYS A 1 101 ? -19.107 -4.406 1.473 1.00 62.12 101 CYS A C 1
ATOM 728 O O . CYS A 1 101 ? -19.751 -3.958 0.530 1.00 62.12 101 CYS A O 1
ATOM 730 N N . ALA A 1 102 ? -18.658 -3.695 2.519 1.00 59.44 102 ALA A N 1
ATOM 731 C CA . ALA A 1 102 ? -18.803 -2.260 2.742 1.00 59.44 102 ALA A CA 1
ATOM 732 C C . ALA A 1 102 ? -18.742 -1.496 1.411 1.00 59.44 102 ALA A C 1
ATOM 734 O O . ALA A 1 102 ? -17.653 -1.210 0.888 1.00 59.44 102 ALA A O 1
ATOM 735 N N . PRO A 1 103 ? -19.908 -1.237 0.799 1.00 47.94 103 PRO A N 1
ATOM 736 C CA . PRO A 1 103 ? -19.942 -0.731 -0.544 1.00 47.94 103 PRO A CA 1
ATOM 737 C C . PRO A 1 103 ? -19.719 0.758 -0.402 1.00 47.94 103 PRO A C 1
ATOM 739 O O . PRO A 1 103 ? -20.643 1.514 -0.112 1.00 47.94 103 PRO A O 1
ATOM 742 N N . VAL A 1 104 ? -18.491 1.202 -0.647 1.00 51.75 104 VAL A N 1
ATOM 743 C CA . VAL A 1 104 ? -18.319 2.569 -1.114 1.00 51.75 104 VAL A CA 1
ATOM 744 C C . VAL A 1 104 ? -18.872 2.544 -2.536 1.00 51.75 104 VAL A C 1
ATOM 746 O O . VAL A 1 104 ? -18.143 2.286 -3.494 1.00 51.75 104 VAL A O 1
ATOM 749 N N . ALA A 1 105 ? -20.197 2.693 -2.681 1.00 53.38 105 ALA A N 1
ATOM 750 C CA . ALA A 1 105 ? -20.762 3.145 -3.943 1.00 53.38 105 ALA A CA 1
ATOM 751 C C . ALA A 1 105 ? -19.924 4.362 -4.303 1.00 53.38 105 ALA A C 1
ATOM 753 O O . ALA A 1 105 ? -19.875 5.300 -3.508 1.00 53.38 105 ALA A O 1
ATOM 754 N N . ALA A 1 106 ? -19.137 4.255 -5.376 1.00 60.50 106 ALA A N 1
ATOM 755 C CA . ALA A 1 106 ? -18.074 5.206 -5.617 1.00 60.50 106 ALA A CA 1
ATOM 756 C C . ALA A 1 106 ? -18.715 6.584 -5.721 1.00 60.50 106 ALA A C 1
ATOM 758 O O . ALA A 1 106 ? -19.438 6.875 -6.676 1.00 60.50 106 ALA A O 1
ATOM 759 N N . SER A 1 107 ? -18.548 7.382 -4.669 1.00 70.81 107 SER A N 1
ATOM 760 C CA . SER A 1 107 ? -19.111 8.714 -4.647 1.00 70.81 107 SER A CA 1
ATOM 761 C C . SER A 1 107 ? -18.458 9.485 -5.796 1.00 70.81 107 SER A C 1
ATOM 763 O O . SER A 1 107 ? -17.320 9.170 -6.174 1.00 70.81 107 SER A O 1
ATOM 765 N N . PRO A 1 108 ? -19.131 10.492 -6.374 1.00 76.88 108 PRO A N 1
ATOM 766 C CA . PRO A 1 108 ? -18.503 11.353 -7.377 1.00 76.88 108 PRO A CA 1
ATOM 767 C C . PRO A 1 108 ? -17.139 11.884 -6.908 1.00 76.88 108 PRO A C 1
ATOM 769 O O . PRO A 1 108 ? -16.196 11.982 -7.689 1.00 76.88 108 PRO A O 1
ATOM 772 N N . ASP A 1 109 ? -17.018 12.128 -5.603 1.00 69.06 109 ASP A N 1
ATOM 773 C CA . ASP A 1 109 ? -15.786 12.502 -4.924 1.00 69.06 109 ASP A CA 1
ATOM 774 C C . ASP A 1 109 ? -14.699 11.420 -4.939 1.00 69.06 109 ASP A C 1
ATOM 776 O O . ASP A 1 109 ? -13.546 11.721 -5.253 1.00 69.06 109 ASP A O 1
ATOM 780 N N . SER A 1 110 ? -15.038 10.170 -4.613 1.00 72.44 110 SER A N 1
ATOM 781 C CA . SER A 1 110 ? -14.096 9.047 -4.672 1.00 72.44 110 SER A CA 1
ATOM 782 C C . SER A 1 110 ? -13.664 8.757 -6.111 1.00 72.44 110 SER A C 1
ATOM 784 O O . SER A 1 110 ? -12.495 8.459 -6.350 1.00 72.44 110 SER A O 1
ATOM 786 N N . GLU A 1 111 ? -14.571 8.876 -7.086 1.00 83.06 111 GLU A N 1
ATOM 787 C CA . GLU A 1 111 ? -14.228 8.742 -8.506 1.00 83.06 111 GLU A CA 1
ATOM 788 C C . GLU A 1 111 ? -13.265 9.849 -8.954 1.00 83.06 111 GLU A C 1
ATOM 790 O O . GLU A 1 111 ? -12.264 9.558 -9.614 1.00 83.06 111 GLU A O 1
ATOM 795 N N . ALA A 1 112 ? -13.517 11.103 -8.564 1.00 82.25 112 ALA A N 1
ATOM 796 C CA . ALA A 1 112 ? -12.642 12.231 -8.876 1.00 82.25 112 ALA A CA 1
ATOM 797 C C . ALA A 1 112 ? -11.258 12.078 -8.229 1.00 82.25 112 ALA A C 1
ATOM 799 O O . ALA A 1 112 ? -10.242 12.268 -8.900 1.00 82.25 112 ALA A O 1
ATOM 800 N N . PHE A 1 113 ? -11.210 11.681 -6.952 1.00 83.12 113 PHE A N 1
ATOM 801 C CA . PHE A 1 113 ? -9.958 11.426 -6.242 1.00 83.12 113 PHE A CA 1
ATOM 802 C C . PHE A 1 113 ? -9.145 10.324 -6.923 1.00 83.12 113 PHE A C 1
ATOM 804 O O . PHE A 1 113 ? -7.989 10.550 -7.273 1.00 83.12 113 PHE A O 1
ATOM 811 N N . ASN A 1 114 ? -9.744 9.153 -7.159 1.00 84.75 114 ASN A N 1
ATOM 812 C CA . ASN A 1 114 ? -9.038 8.038 -7.784 1.00 84.75 114 ASN A CA 1
ATOM 813 C C . ASN A 1 114 ? -8.569 8.418 -9.192 1.00 84.75 114 ASN A C 1
ATOM 815 O O . ASN A 1 114 ? -7.420 8.171 -9.545 1.00 84.75 114 ASN A O 1
ATOM 819 N N . THR A 1 115 ? -9.407 9.101 -9.975 1.00 89.62 115 THR A N 1
ATOM 820 C CA . THR A 1 115 ? -9.016 9.602 -11.300 1.00 89.62 115 THR A CA 1
ATOM 821 C C . THR A 1 115 ? -7.786 10.510 -11.222 1.00 89.62 115 THR A C 1
ATOM 823 O O . THR A 1 115 ? -6.850 10.327 -12.001 1.00 89.62 115 THR A O 1
ATOM 826 N N . ALA A 1 116 ? -7.746 11.449 -10.271 1.00 84.81 116 ALA A N 1
ATOM 827 C CA . ALA A 1 116 ? -6.588 12.312 -10.058 1.00 84.81 116 ALA A CA 1
ATOM 828 C C . ALA A 1 116 ? -5.350 11.516 -9.611 1.00 84.81 116 ALA A C 1
ATOM 830 O O . ALA A 1 116 ? -4.274 11.714 -10.174 1.00 84.81 116 ALA A O 1
ATOM 831 N N . PHE A 1 117 ? -5.509 10.574 -8.674 1.00 85.88 117 PHE A N 1
ATOM 832 C CA . PHE A 1 117 ? -4.437 9.694 -8.206 1.00 85.88 117 PHE A CA 1
ATOM 833 C C . PHE A 1 117 ? -3.817 8.901 -9.359 1.00 85.88 117 PHE A C 1
ATOM 835 O O . PHE A 1 117 ? -2.615 8.994 -9.576 1.00 85.88 117 PHE A O 1
ATOM 842 N N . PHE A 1 118 ? -4.614 8.166 -10.142 1.00 90.31 118 PHE A N 1
ATOM 843 C CA . PHE A 1 118 ? -4.099 7.365 -11.259 1.00 90.31 118 PHE A CA 1
ATOM 844 C C . PHE A 1 118 ? -3.487 8.239 -12.354 1.00 90.31 118 PHE A C 1
ATOM 846 O O . PHE A 1 118 ? -2.493 7.848 -12.969 1.00 90.31 118 PHE A O 1
ATOM 853 N N . SER A 1 119 ? -4.057 9.425 -12.581 1.00 92.12 119 SER A N 1
ATOM 854 C CA . SER A 1 119 ? -3.529 10.367 -13.559 1.00 92.12 119 SER A CA 1
ATOM 855 C C . SER A 1 119 ? -2.161 10.902 -13.154 1.00 92.12 119 SER A C 1
ATOM 857 O O . SER A 1 119 ? -1.269 10.946 -13.990 1.00 92.12 119 SER A O 1
ATOM 859 N N . GLN A 1 120 ? -1.958 11.228 -11.878 1.00 86.12 120 GLN A N 1
ATOM 860 C CA . GLN A 1 120 ? -0.666 11.690 -11.371 1.00 86.12 120 GLN A CA 1
ATOM 861 C C . GLN A 1 120 ? 0.332 10.533 -11.231 1.00 86.12 120 GLN A C 1
ATOM 863 O O . GLN A 1 120 ? 1.422 10.597 -11.786 1.00 86.12 120 GLN A O 1
ATOM 868 N N . TYR A 1 121 ? -0.047 9.453 -10.545 1.00 85.44 121 TYR A N 1
ATOM 869 C CA . TYR A 1 121 ? 0.842 8.336 -10.208 1.00 85.44 121 TYR A CA 1
ATOM 870 C C . TYR A 1 121 ? 1.389 7.625 -11.448 1.00 85.44 121 TYR A C 1
ATOM 872 O O . TYR A 1 121 ? 2.583 7.353 -11.541 1.00 85.44 121 TYR A O 1
ATOM 880 N N . TYR A 1 122 ? 0.505 7.297 -12.393 1.00 89.94 122 TYR A N 1
ATOM 881 C CA . TYR A 1 122 ? 0.834 6.483 -13.565 1.00 89.94 122 TYR A CA 1
ATOM 882 C C . TYR A 1 122 ? 0.907 7.301 -14.856 1.00 89.94 122 TYR A C 1
ATOM 884 O O . TYR A 1 122 ? 1.040 6.720 -15.933 1.00 89.94 122 TYR A O 1
ATOM 892 N N . ASN A 1 123 ? 0.785 8.630 -14.766 1.00 92.88 123 ASN A N 1
ATOM 893 C CA . ASN A 1 123 ? 0.687 9.527 -15.918 1.00 92.88 123 ASN A CA 1
ATOM 894 C C . ASN A 1 123 ? -0.417 9.109 -16.916 1.00 92.88 123 ASN A C 1
ATOM 896 O O . ASN A 1 123 ? -0.251 9.182 -18.135 1.00 92.88 123 ASN A O 1
ATOM 900 N N . LEU A 1 124 ? -1.547 8.604 -16.407 1.00 95.38 124 LEU A N 1
ATOM 901 C CA . LEU A 1 124 ? -2.670 8.184 -17.245 1.00 95.38 124 LEU A CA 1
ATOM 902 C C . LEU A 1 124 ? -3.578 9.371 -17.571 1.00 95.38 124 LEU A C 1
ATOM 904 O O . LEU A 1 124 ? -3.966 10.150 -16.698 1.00 95.38 124 LEU A O 1
ATOM 908 N N . ALA A 1 125 ? -3.996 9.492 -18.830 1.00 96.31 125 ALA A N 1
ATOM 909 C CA . ALA A 1 125 ? -4.990 10.491 -19.201 1.00 96.31 125 ALA A CA 1
ATOM 910 C C . ALA A 1 125 ? -6.336 10.184 -18.519 1.00 96.31 125 ALA A C 1
ATOM 912 O O . ALA A 1 125 ? -6.810 9.045 -18.549 1.00 96.31 125 ALA A O 1
ATOM 913 N N . GLN A 1 126 ? -7.009 11.201 -17.970 1.00 95.00 126 GLN A N 1
ATOM 914 C CA . GLN A 1 126 ? -8.313 11.024 -17.308 1.00 95.00 126 GLN A CA 1
ATOM 915 C C . GLN A 1 126 ? -9.357 10.361 -18.225 1.00 95.00 126 GLN A C 1
ATOM 917 O O . GLN A 1 126 ? -10.141 9.525 -17.778 1.00 95.00 126 GLN A O 1
ATOM 922 N N . ALA A 1 127 ? -9.325 10.663 -19.529 1.00 94.94 127 ALA A N 1
ATOM 923 C CA . ALA A 1 127 ? -10.191 10.029 -20.522 1.00 94.94 127 ALA A CA 1
ATOM 924 C C . ALA A 1 127 ? -9.977 8.505 -20.614 1.00 94.94 127 ALA A C 1
ATOM 926 O O . ALA A 1 127 ? -10.948 7.754 -20.738 1.00 94.94 127 ALA A O 1
ATOM 927 N N . GLN A 1 128 ? -8.725 8.048 -20.505 1.00 97.12 128 GLN A N 1
ATOM 928 C CA . GLN A 1 128 ? -8.366 6.630 -20.516 1.00 97.12 128 GLN A CA 1
ATOM 929 C C . GLN A 1 128 ? -8.839 5.928 -19.239 1.00 97.12 128 GLN A C 1
ATOM 931 O O . GLN A 1 128 ? -9.403 4.838 -19.312 1.00 97.12 128 GLN A O 1
ATOM 936 N N . ILE A 1 129 ? -8.690 6.578 -18.081 1.00 96.06 129 ILE A N 1
ATOM 937 C CA . ILE A 1 129 ? -9.222 6.081 -16.805 1.00 96.06 129 ILE A CA 1
ATOM 938 C C . ILE A 1 129 ? -10.748 5.937 -16.892 1.00 96.06 129 ILE A C 1
ATOM 940 O O . ILE A 1 129 ? -11.289 4.869 -16.606 1.00 96.06 129 ILE A O 1
ATOM 944 N N . GLY A 1 130 ? -11.444 6.970 -17.378 1.00 91.56 130 GLY A N 1
ATOM 945 C CA . GLY A 1 130 ? -12.892 6.931 -17.582 1.00 91.56 130 GLY A CA 1
ATOM 946 C C . GLY A 1 130 ? -13.336 5.829 -18.552 1.00 91.56 130 GLY A C 1
ATOM 947 O O . GLY A 1 130 ? -14.389 5.225 -18.355 1.00 91.56 130 GLY A O 1
ATOM 948 N N . GLN A 1 131 ? -12.536 5.518 -19.577 1.00 94.69 131 GLN A N 1
ATOM 949 C CA . GLN A 1 131 ? -12.799 4.392 -20.475 1.00 94.69 131 GLN A CA 1
ATOM 950 C C . GLN A 1 131 ? -12.685 3.042 -19.755 1.00 94.69 131 GLN A C 1
ATOM 952 O O . GLN A 1 131 ? -13.595 2.227 -19.891 1.00 94.69 131 GLN A O 1
ATOM 957 N N . LEU A 1 132 ? -11.632 2.820 -18.962 1.00 94.88 132 LEU A N 1
ATOM 958 C CA . LEU A 1 132 ? -11.469 1.592 -18.170 1.00 94.88 132 LEU A CA 1
ATOM 959 C C . LEU A 1 132 ? -12.620 1.416 -17.165 1.00 94.88 132 LEU A C 1
ATOM 961 O O . LEU A 1 132 ? -13.165 0.322 -17.022 1.00 94.88 132 LEU A O 1
ATOM 965 N N . ARG A 1 133 ? -13.066 2.507 -16.526 1.00 94.44 133 ARG A N 1
ATOM 966 C CA . ARG A 1 133 ? -14.244 2.493 -15.643 1.00 94.44 133 ARG A CA 1
ATOM 967 C C . ARG A 1 133 ? -15.517 2.093 -16.393 1.00 94.44 133 ARG A C 1
ATOM 969 O O . ARG A 1 133 ? -16.244 1.223 -15.920 1.00 94.44 133 ARG A O 1
ATOM 976 N N . ARG A 1 134 ? -15.760 2.648 -17.589 1.00 90.44 134 ARG A N 1
ATOM 977 C CA . ARG A 1 134 ? -16.899 2.260 -18.451 1.00 90.44 134 ARG A CA 1
ATOM 978 C C . ARG A 1 134 ? -16.823 0.811 -18.943 1.00 90.44 134 ARG A C 1
ATOM 980 O O . ARG A 1 134 ? -17.862 0.211 -19.185 1.00 90.44 134 ARG A O 1
ATOM 987 N N . GLN A 1 135 ? -15.623 0.242 -19.056 1.00 89.62 135 GLN A N 1
ATOM 988 C CA . GLN A 1 135 ? -15.405 -1.182 -19.348 1.00 89.62 135 GLN A CA 1
ATOM 989 C C . GLN A 1 135 ? -15.645 -2.093 -18.130 1.00 89.62 135 GLN A C 1
ATOM 991 O O . GLN A 1 135 ? -15.537 -3.311 -18.242 1.00 89.62 135 GLN A O 1
ATOM 996 N N . GLY A 1 136 ? -15.990 -1.525 -16.970 1.00 87.62 136 GLY A N 1
ATOM 997 C CA . GLY A 1 136 ? -16.285 -2.270 -15.750 1.00 87.62 136 GLY A CA 1
ATOM 998 C C . GLY A 1 136 ? -15.057 -2.614 -14.905 1.00 87.62 136 GLY A C 1
ATOM 999 O O . GLY A 1 136 ? -15.196 -3.348 -13.927 1.00 87.62 136 GLY A O 1
ATOM 1000 N N . CYS A 1 137 ? -13.868 -2.089 -15.229 1.00 88.25 137 CYS A N 1
ATOM 1001 C CA . CYS A 1 137 ? -12.678 -2.285 -14.402 1.00 88.25 137 CYS A CA 1
ATOM 1002 C C . CYS A 1 137 ? -12.857 -1.601 -13.040 1.00 88.25 137 CYS A C 1
ATOM 1004 O O . CYS A 1 137 ? -13.209 -0.418 -12.968 1.00 88.25 137 CYS A O 1
ATOM 1006 N N . SER A 1 138 ? -12.594 -2.326 -11.949 1.00 88.94 138 SER A N 1
ATOM 1007 C CA . SER A 1 138 ? -12.488 -1.731 -10.612 1.00 88.94 138 SER A CA 1
ATOM 1008 C C . SER A 1 138 ? -11.234 -0.859 -10.507 1.00 88.94 138 SER A C 1
ATOM 1010 O O . SER A 1 138 ? -10.320 -0.970 -11.323 1.00 88.94 138 SER A O 1
ATOM 1012 N N . TRP A 1 139 ? -11.174 0.001 -9.490 1.00 86.75 139 TRP A N 1
ATOM 1013 C CA . TRP A 1 139 ? -9.974 0.791 -9.205 1.00 86.75 139 TRP A CA 1
ATOM 1014 C C . TRP A 1 139 ? -8.743 -0.091 -8.949 1.00 86.75 139 TRP A C 1
ATOM 1016 O O . TRP A 1 139 ? -7.667 0.213 -9.456 1.00 86.75 139 TRP A O 1
ATOM 1026 N N . ASP A 1 140 ? -8.926 -1.235 -8.287 1.00 85.06 140 ASP A N 1
ATOM 1027 C CA . ASP A 1 140 ? -7.876 -2.240 -8.081 1.00 85.06 140 ASP A CA 1
ATOM 1028 C C . ASP A 1 140 ? -7.379 -2.820 -9.405 1.00 85.06 140 ASP A C 1
ATOM 1030 O O . ASP A 1 140 ? -6.176 -2.901 -9.639 1.00 85.06 140 ASP A O 1
ATOM 1034 N N . GLU A 1 141 ? -8.298 -3.186 -10.304 1.00 91.31 141 GLU A N 1
ATOM 1035 C CA . GLU A 1 141 ? -7.928 -3.732 -11.609 1.00 91.31 141 GLU A CA 1
ATOM 1036 C C . GLU A 1 141 ? -7.206 -2.672 -12.449 1.00 91.31 141 GLU A C 1
ATOM 1038 O O . GLU A 1 141 ? -6.220 -2.992 -13.108 1.00 91.31 141 GLU A O 1
ATOM 1043 N N . ILE A 1 142 ? -7.633 -1.402 -12.386 1.00 94.62 142 ILE A N 1
ATOM 1044 C CA . ILE A 1 142 ? -6.934 -0.280 -13.032 1.00 94.62 142 ILE A CA 1
ATOM 1045 C C . ILE A 1 142 ? -5.524 -0.127 -12.450 1.00 94.62 142 ILE A C 1
ATOM 1047 O O . ILE A 1 142 ? -4.575 0.011 -13.218 1.00 94.62 142 ILE A O 1
ATOM 1051 N N . ASN A 1 143 ? -5.363 -0.219 -11.127 1.00 91.12 143 ASN A N 1
ATOM 1052 C CA . ASN A 1 143 ? -4.065 -0.157 -10.455 1.00 91.12 143 ASN A CA 1
ATOM 1053 C C . ASN A 1 143 ? -3.130 -1.290 -10.888 1.00 91.12 143 ASN A C 1
ATOM 1055 O O . ASN A 1 143 ? -1.984 -1.044 -11.261 1.00 91.12 143 ASN A O 1
ATOM 1059 N N . CYS A 1 144 ? -3.624 -2.529 -10.896 1.00 91.00 144 CYS A N 1
ATOM 1060 C CA . CYS A 1 144 ? -2.859 -3.678 -11.365 1.00 91.00 144 CYS A CA 1
ATOM 1061 C C . CYS A 1 144 ? -2.511 -3.552 -12.854 1.00 91.00 144 CYS A C 1
ATOM 1063 O O . CYS A 1 144 ? -1.364 -3.786 -13.230 1.00 91.00 144 CYS A O 1
ATOM 1065 N N . CYS A 1 145 ? -3.458 -3.124 -13.696 1.00 95.94 145 CYS A N 1
ATOM 1066 C CA . CYS A 1 145 ? -3.209 -2.903 -15.118 1.00 95.94 145 CYS A CA 1
ATOM 1067 C C . CYS A 1 145 ? -2.168 -1.804 -15.350 1.00 95.94 145 CYS A C 1
ATOM 1069 O O . CYS A 1 145 ? -1.319 -1.969 -16.219 1.00 95.94 145 CYS A O 1
ATOM 1071 N N . ALA A 1 146 ? -2.214 -0.701 -14.598 1.00 95.38 146 ALA A N 1
ATOM 1072 C CA . ALA A 1 146 ? -1.284 0.418 -14.735 1.00 95.38 146 ALA A CA 1
ATOM 1073 C C . ALA A 1 146 ? 0.138 0.048 -14.280 1.00 95.38 146 ALA A C 1
ATOM 1075 O O . ALA A 1 146 ? 1.104 0.341 -14.985 1.00 95.38 146 ALA A O 1
ATOM 1076 N N . ASN A 1 147 ? 0.268 -0.683 -13.166 1.00 91.75 147 ASN A N 1
ATOM 1077 C CA . ASN A 1 147 ? 1.546 -1.251 -12.728 1.00 91.75 147 ASN A CA 1
ATOM 1078 C C . ASN A 1 147 ? 2.131 -2.200 -13.779 1.00 91.75 147 ASN A C 1
ATOM 1080 O O . ASN A 1 147 ? 3.277 -2.041 -14.203 1.00 91.75 147 ASN A O 1
ATOM 1084 N N . ALA A 1 148 ? 1.329 -3.156 -14.246 1.00 95.00 148 ALA A N 1
ATOM 1085 C CA . ALA A 1 148 ? 1.741 -4.110 -15.265 1.00 95.00 148 ALA A CA 1
ATOM 1086 C C . ALA A 1 148 ? 2.117 -3.413 -16.583 1.00 95.00 148 ALA A C 1
ATOM 1088 O O . ALA A 1 148 ? 3.120 -3.766 -17.198 1.00 95.00 148 ALA A O 1
ATOM 1089 N N . ALA A 1 149 ? 1.358 -2.394 -16.991 1.00 96.44 149 ALA A N 1
ATOM 1090 C CA . ALA A 1 149 ? 1.620 -1.574 -18.171 1.00 96.44 149 ALA A CA 1
ATOM 1091 C C . ALA A 1 149 ? 2.983 -0.880 -18.095 1.00 96.44 149 ALA A C 1
ATOM 1093 O O . ALA A 1 149 ? 3.774 -0.988 -19.032 1.00 96.44 149 ALA A O 1
ATOM 1094 N N . ALA A 1 150 ? 3.294 -0.255 -16.957 1.00 94.06 150 ALA A N 1
ATOM 1095 C CA . ALA A 1 150 ? 4.588 0.376 -16.725 1.00 94.06 150 ALA A CA 1
ATOM 1096 C C . ALA A 1 150 ? 5.747 -0.638 -16.755 1.00 94.06 150 ALA A C 1
ATOM 1098 O O . ALA A 1 150 ? 6.787 -0.365 -17.348 1.00 94.06 150 ALA A O 1
ATOM 1099 N N . ARG A 1 151 ? 5.565 -1.831 -16.169 1.00 94.12 151 ARG A N 1
ATOM 1100 C CA . ARG A 1 151 ? 6.582 -2.902 -16.157 1.00 94.12 151 ARG A CA 1
ATOM 1101 C C . ARG A 1 151 ? 6.815 -3.526 -17.532 1.00 94.12 151 ARG A C 1
ATOM 1103 O O . ARG A 1 151 ? 7.950 -3.825 -17.880 1.00 94.12 151 ARG A O 1
ATOM 1110 N N . CYS A 1 152 ? 5.747 -3.721 -18.301 1.00 95.62 152 CYS A N 1
ATOM 1111 C CA . CYS A 1 152 ? 5.801 -4.334 -19.630 1.00 95.62 152 CYS A CA 1
ATOM 1112 C C . CYS A 1 152 ? 6.094 -3.314 -20.744 1.00 95.62 152 CYS A C 1
ATOM 1114 O O . CYS A 1 152 ? 6.200 -3.702 -21.909 1.00 95.62 152 CYS A O 1
ATOM 1116 N N . ASN A 1 153 ? 6.173 -2.019 -20.411 1.00 95.31 153 ASN A N 1
ATOM 1117 C CA . ASN A 1 153 ? 6.235 -0.912 -21.366 1.00 95.31 153 ASN A CA 1
ATOM 1118 C C . ASN A 1 153 ? 5.120 -0.998 -22.432 1.00 95.31 153 ASN A C 1
ATOM 1120 O O . ASN A 1 153 ? 5.373 -0.922 -23.633 1.00 95.31 153 ASN A O 1
ATOM 1124 N N . GLN A 1 154 ? 3.884 -1.236 -21.985 1.00 97.38 154 GLN A N 1
ATOM 1125 C CA . GLN A 1 154 ? 2.696 -1.358 -22.837 1.00 97.38 154 GLN A CA 1
ATOM 1126 C C . GLN A 1 154 ? 1.624 -0.342 -22.426 1.00 97.38 154 GLN A C 1
ATOM 1128 O O . GLN A 1 154 ? 1.570 0.049 -21.262 1.00 97.38 154 GLN A O 1
ATOM 1133 N N . PRO A 1 155 ? 0.703 0.048 -23.323 1.00 97.62 155 PRO A N 1
ATOM 1134 C CA . PRO A 1 155 ? -0.461 0.846 -22.946 1.00 97.62 155 PRO A CA 1
ATOM 1135 C C . PRO A 1 155 ? -1.361 0.122 -21.929 1.00 97.62 155 PRO A C 1
ATOM 1137 O O . PRO A 1 155 ? -1.687 -1.054 -22.103 1.00 97.62 155 PRO A O 1
ATOM 1140 N N . VAL A 1 156 ? -1.872 0.835 -20.915 1.00 97.50 156 VAL A N 1
ATOM 1141 C CA . VAL A 1 156 ? -2.763 0.239 -19.890 1.00 97.50 156 VAL A CA 1
ATOM 1142 C C . VAL A 1 156 ? -4.030 -0.390 -20.482 1.00 97.50 156 VAL A C 1
ATOM 1144 O O . VAL A 1 156 ? -4.476 -1.436 -20.016 1.00 97.50 156 VAL A O 1
ATOM 1147 N N . ALA A 1 157 ? -4.560 0.174 -21.572 1.00 97.00 157 ALA A N 1
ATOM 1148 C CA . ALA A 1 157 ? -5.716 -0.380 -22.280 1.00 97.00 157 ALA A CA 1
ATOM 1149 C C . ALA A 1 157 ? -5.440 -1.776 -22.872 1.00 97.00 157 ALA A C 1
ATOM 1151 O O . ALA A 1 157 ? -6.330 -2.628 -22.905 1.00 97.00 157 ALA A O 1
ATOM 1152 N N . GLN A 1 158 ? -4.204 -2.037 -23.306 1.00 98.12 158 GLN A N 1
ATOM 1153 C CA . GLN A 1 158 ? -3.801 -3.336 -23.843 1.00 98.12 158 GLN A CA 1
ATOM 1154 C C . GLN A 1 158 ? -3.724 -4.387 -22.735 1.00 98.12 158 GLN A C 1
ATOM 1156 O O . GLN A 1 158 ? -4.229 -5.495 -22.908 1.00 98.12 158 GLN A O 1
ATOM 1161 N N . ILE A 1 159 ? -3.167 -4.031 -21.574 1.00 98.06 159 ILE A N 1
ATOM 1162 C CA . ILE A 1 159 ? -3.142 -4.921 -20.407 1.00 98.06 159 ILE A CA 1
ATOM 1163 C C . ILE A 1 159 ? -4.565 -5.235 -19.928 1.00 98.06 159 ILE A C 1
ATOM 1165 O O . ILE A 1 159 ? -4.900 -6.405 -19.742 1.00 98.06 159 ILE A O 1
ATOM 1169 N N . ALA A 1 160 ? -5.427 -4.220 -19.818 1.00 97.31 160 ALA A N 1
ATOM 1170 C CA . ALA A 1 160 ? -6.829 -4.405 -19.447 1.00 97.31 160 ALA A CA 1
ATOM 1171 C C . ALA A 1 160 ? -7.584 -5.309 -20.439 1.00 97.31 160 ALA A C 1
ATOM 1173 O O . ALA A 1 160 ? -8.376 -6.156 -20.029 1.00 97.31 160 ALA A O 1
ATOM 1174 N N . THR A 1 161 ? -7.290 -5.202 -21.740 1.00 97.56 161 THR A N 1
ATOM 1175 C CA . THR A 1 161 ? -7.872 -6.079 -22.771 1.00 97.56 161 THR A CA 1
ATOM 1176 C C . THR A 1 161 ? -7.449 -7.538 -22.578 1.00 97.56 161 THR A C 1
ATOM 1178 O O . THR A 1 161 ? -8.295 -8.429 -22.630 1.00 97.56 161 THR A O 1
ATOM 1181 N N . LEU A 1 162 ? -6.168 -7.803 -22.295 1.00 97.62 162 LEU A N 1
ATOM 1182 C CA . LEU A 1 162 ? -5.686 -9.163 -22.007 1.00 97.62 162 LEU A CA 1
ATOM 1183 C C . LEU A 1 162 ? -6.353 -9.751 -20.757 1.00 97.62 162 LEU A C 1
ATOM 1185 O O . LEU A 1 162 ? -6.701 -10.932 -20.731 1.00 97.62 162 LEU A O 1
ATOM 1189 N N . ARG A 1 163 ? -6.582 -8.920 -19.735 1.00 97.19 163 ARG A N 1
ATOM 1190 C CA . ARG A 1 163 ? -7.307 -9.310 -18.520 1.00 97.19 163 ARG A CA 1
ATOM 1191 C C . ARG A 1 163 ? -8.770 -9.634 -18.797 1.00 97.19 163 ARG A C 1
ATOM 1193 O O . ARG A 1 163 ? -9.251 -10.670 -18.343 1.00 97.19 163 ARG A O 1
ATOM 1200 N N . ALA A 1 164 ? -9.447 -8.818 -19.601 1.00 94.31 164 ALA A N 1
ATOM 1201 C CA . ALA A 1 164 ? -10.819 -9.075 -20.036 1.00 94.31 164 ALA A CA 1
ATOM 1202 C C . ALA A 1 164 ? -10.947 -10.366 -20.870 1.00 94.31 164 ALA A C 1
ATOM 1204 O O . ALA A 1 164 ? -11.975 -11.033 -20.812 1.00 94.31 164 ALA A O 1
ATOM 1205 N N . GLN A 1 165 ? -9.889 -10.761 -21.588 1.00 97.25 165 GLN A N 1
ATOM 1206 C CA . GLN A 1 165 ? -9.795 -12.039 -22.310 1.00 97.25 165 GLN A CA 1
ATOM 1207 C C . GLN A 1 165 ? -9.489 -13.247 -21.401 1.00 97.25 165 GLN A C 1
ATOM 1209 O O . GLN A 1 165 ? -9.336 -14.363 -21.893 1.00 97.25 165 GLN A O 1
ATOM 1214 N N . GLY A 1 166 ? -9.385 -13.049 -20.083 1.00 96.56 166 GLY A N 1
ATOM 1215 C CA . GLY A 1 166 ? -9.136 -14.116 -19.113 1.00 96.56 166 GLY A CA 1
ATOM 1216 C C . GLY A 1 166 ? -7.660 -14.462 -18.903 1.00 96.56 166 GLY A C 1
ATOM 1217 O O . GLY A 1 166 ? -7.359 -15.433 -18.209 1.00 96.56 166 GLY A O 1
ATOM 1218 N N . MET A 1 167 ? -6.720 -13.685 -19.454 1.00 97.69 167 MET A N 1
ATOM 1219 C CA . MET A 1 167 ? -5.293 -13.942 -19.259 1.00 97.69 167 MET A CA 1
ATOM 1220 C C . MET A 1 167 ? -4.883 -13.662 -17.806 1.00 97.69 167 MET A C 1
ATOM 1222 O O . MET A 1 167 ? -5.232 -12.631 -17.222 1.00 97.69 167 MET A O 1
ATOM 1226 N N . THR A 1 168 ? -4.142 -14.587 -17.198 1.00 96.56 168 THR A N 1
ATOM 1227 C CA . THR A 1 168 ? -3.637 -14.445 -15.824 1.00 96.56 168 THR A CA 1
ATOM 1228 C C . THR A 1 168 ? -2.417 -13.520 -15.783 1.00 96.56 168 THR A C 1
ATOM 1230 O O . THR A 1 168 ? -1.715 -13.373 -16.782 1.00 96.56 168 THR A O 1
ATOM 1233 N N . TRP A 1 169 ? -2.123 -12.911 -14.628 1.00 95.50 169 TRP A N 1
ATOM 1234 C CA . TRP A 1 169 ? -0.933 -12.060 -14.475 1.00 95.50 169 TRP A CA 1
ATOM 1235 C C . TRP A 1 169 ? 0.381 -12.771 -14.842 1.00 95.50 169 TRP A C 1
ATOM 1237 O O . TRP A 1 169 ? 1.157 -12.171 -15.584 1.00 95.50 169 TRP A O 1
ATOM 1247 N N . PRO A 1 170 ? 0.620 -14.044 -14.452 1.00 96.44 170 PRO A N 1
ATOM 1248 C CA . PRO A 1 170 ? 1.798 -14.778 -14.912 1.00 96.44 170 PRO A CA 1
ATOM 1249 C C . PRO A 1 170 ? 1.847 -14.944 -16.433 1.00 96.44 170 PRO A C 1
ATOM 1251 O O . PRO A 1 170 ? 2.901 -14.748 -17.024 1.00 96.44 170 PRO A O 1
ATOM 1254 N N . ALA A 1 171 ? 0.716 -15.226 -17.090 1.00 97.44 171 ALA A N 1
ATOM 1255 C CA . ALA A 1 171 ? 0.674 -15.355 -18.547 1.00 97.44 171 ALA A CA 1
ATOM 1256 C C . ALA A 1 171 ? 0.955 -14.019 -19.259 1.00 97.44 171 ALA A C 1
ATOM 1258 O O . ALA A 1 171 ? 1.654 -14.000 -20.271 1.00 97.44 171 ALA A O 1
ATOM 1259 N N . ILE A 1 172 ? 0.465 -12.899 -18.713 1.00 97.69 172 ILE A N 1
ATOM 1260 C CA . ILE A 1 172 ? 0.800 -11.554 -19.206 1.00 97.69 172 ILE A CA 1
ATOM 1261 C C . ILE A 1 172 ? 2.299 -11.278 -19.016 1.00 97.69 172 ILE A C 1
ATOM 1263 O O . ILE A 1 172 ? 2.946 -10.805 -19.946 1.00 97.69 172 ILE A O 1
ATOM 1267 N N . ALA A 1 173 ? 2.864 -11.614 -17.853 1.00 96.19 173 ALA A N 1
ATOM 1268 C CA . ALA A 1 173 ? 4.287 -11.436 -17.565 1.00 96.19 173 ALA A CA 1
ATOM 1269 C C . ALA A 1 173 ? 5.166 -12.246 -18.531 1.00 96.19 173 ALA A C 1
ATOM 1271 O O . ALA A 1 173 ? 6.043 -11.681 -19.182 1.00 96.19 173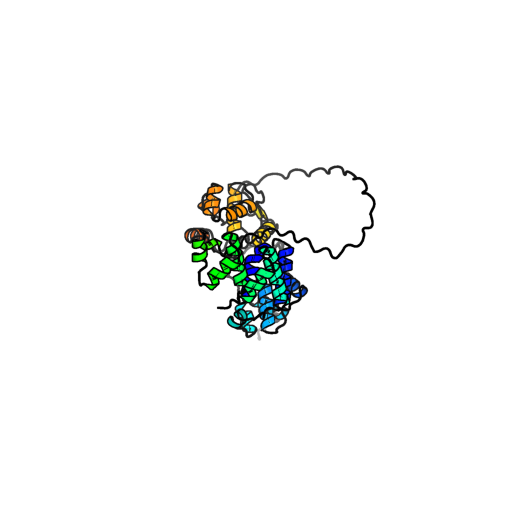 ALA A O 1
ATOM 1272 N N . THR A 1 174 ? 4.860 -13.535 -18.727 1.00 97.50 174 THR A N 1
ATOM 1273 C CA . THR A 1 174 ? 5.539 -14.395 -19.709 1.00 97.50 174 THR A CA 1
ATOM 1274 C C . THR A 1 174 ? 5.418 -13.843 -21.128 1.00 97.50 174 THR A C 1
ATOM 1276 O O . THR A 1 174 ? 6.406 -13.828 -21.856 1.00 97.50 174 THR A O 1
ATOM 1279 N N . ARG A 1 175 ? 4.238 -13.343 -21.523 1.00 98.00 175 ARG A N 1
ATOM 1280 C CA . ARG A 1 175 ? 4.010 -12.774 -22.862 1.00 98.00 175 ARG A CA 1
ATOM 1281 C C . ARG A 1 175 ? 4.924 -11.586 -23.171 1.00 98.00 175 ARG A C 1
ATOM 1283 O O . ARG A 1 175 ? 5.284 -11.406 -24.331 1.00 98.00 175 ARG A O 1
ATOM 1290 N N . TYR A 1 176 ? 5.280 -10.791 -22.164 1.00 97.50 176 TYR A N 1
ATOM 1291 C CA . TYR A 1 176 ? 6.159 -9.627 -22.315 1.00 97.50 176 TYR A CA 1
ATOM 1292 C C . TYR A 1 176 ? 7.570 -9.849 -21.756 1.00 97.50 176 TYR A C 1
ATOM 1294 O O . TYR A 1 176 ? 8.321 -8.887 -21.623 1.00 97.50 176 TYR A O 1
ATOM 1302 N N . SER A 1 177 ? 7.946 -11.094 -21.444 1.00 96.75 177 SER A N 1
ATOM 1303 C CA . SER A 1 177 ? 9.259 -11.449 -20.883 1.00 96.75 177 SER A CA 1
ATOM 1304 C C . SER A 1 177 ? 9.619 -10.676 -19.605 1.00 96.75 177 SER A C 1
ATOM 1306 O O . SER A 1 177 ? 10.777 -10.323 -19.385 1.00 96.75 177 SER A O 1
ATOM 1308 N N . VAL A 1 178 ? 8.624 -10.411 -18.756 1.00 95.25 178 VAL A N 1
ATOM 1309 C CA . VAL A 1 178 ? 8.787 -9.775 -17.441 1.00 95.25 178 VAL A CA 1
ATOM 1310 C C . VAL A 1 178 ? 8.688 -10.841 -16.351 1.00 95.25 178 VAL A C 1
ATOM 1312 O O . VAL A 1 178 ? 7.919 -11.795 -16.474 1.00 95.25 178 VAL A O 1
ATOM 1315 N N . ASP A 1 179 ? 9.446 -10.684 -15.263 1.00 93.50 179 ASP A N 1
ATOM 1316 C CA . ASP A 1 179 ? 9.331 -11.575 -14.110 1.00 93.50 179 ASP A CA 1
ATOM 1317 C C . ASP A 1 179 ? 7.927 -11.500 -13.485 1.00 93.50 179 ASP A C 1
ATOM 1319 O O . ASP A 1 179 ? 7.417 -10.419 -13.167 1.00 93.50 179 ASP A O 1
ATOM 1323 N N . SER A 1 180 ? 7.312 -12.665 -13.277 1.00 89.50 180 SER A N 1
ATOM 1324 C CA . SER A 1 180 ? 5.933 -12.769 -12.791 1.00 89.50 180 SER A CA 1
ATOM 1325 C C . SER A 1 180 ? 5.718 -12.200 -11.383 1.00 89.50 180 SER A C 1
ATOM 1327 O O . SER A 1 180 ? 4.623 -11.718 -11.103 1.00 89.50 180 SER A O 1
ATOM 1329 N N . GLY A 1 181 ? 6.741 -12.185 -10.520 1.00 85.81 181 GLY A N 1
ATOM 1330 C CA . GLY A 1 181 ? 6.663 -11.571 -9.192 1.00 85.81 181 GLY A CA 1
ATOM 1331 C C . GLY A 1 181 ? 6.671 -10.041 -9.246 1.00 85.81 181 GLY A C 1
ATOM 1332 O O . GLY A 1 181 ? 6.115 -9.368 -8.376 1.00 85.81 181 GLY A O 1
ATOM 1333 N N . THR A 1 182 ? 7.244 -9.459 -10.300 1.00 87.62 182 THR A N 1
ATOM 1334 C CA . THR A 1 182 ? 7.359 -7.998 -10.430 1.00 87.62 182 THR A CA 1
ATOM 1335 C C . THR A 1 182 ? 6.128 -7.321 -11.030 1.00 87.62 182 THR A C 1
ATOM 1337 O O . THR A 1 182 ? 5.946 -6.122 -10.819 1.00 87.62 182 THR A O 1
ATOM 1340 N N . ILE A 1 183 ? 5.261 -8.053 -11.742 1.00 89.00 183 ILE A N 1
ATOM 1341 C CA . ILE A 1 183 ? 4.160 -7.452 -12.517 1.00 89.00 183 ILE A CA 1
ATOM 1342 C C . ILE A 1 183 ? 3.072 -6.816 -11.639 1.00 89.00 183 ILE A C 1
ATOM 1344 O O . ILE A 1 183 ? 2.470 -5.816 -12.023 1.00 89.00 183 ILE A O 1
ATOM 1348 N N . THR A 1 184 ? 2.844 -7.371 -10.448 1.00 80.19 184 THR A N 1
ATOM 1349 C CA . THR A 1 184 ? 1.911 -6.833 -9.446 1.00 80.19 184 THR A CA 1
ATOM 1350 C C . THR A 1 184 ? 2.610 -5.996 -8.381 1.00 80.19 184 THR A C 1
ATOM 1352 O O . THR A 1 184 ? 1.942 -5.401 -7.540 1.00 80.19 184 THR A O 1
ATOM 1355 N N . THR A 1 185 ? 3.943 -5.953 -8.395 1.00 78.88 185 THR A N 1
ATOM 1356 C CA . THR A 1 185 ? 4.713 -5.149 -7.450 1.00 78.88 185 THR A CA 1
ATOM 1357 C C . THR A 1 185 ? 4.669 -3.687 -7.900 1.00 78.88 185 THR A C 1
ATOM 1359 O O . THR A 1 185 ? 5.063 -3.412 -9.043 1.00 78.88 185 THR A O 1
ATOM 1362 N N . PRO A 1 186 ? 4.244 -2.743 -7.034 1.00 79.75 186 PRO A N 1
ATOM 1363 C CA . PRO A 1 186 ? 4.157 -1.330 -7.384 1.00 79.75 186 PRO A CA 1
ATOM 1364 C C . PRO A 1 186 ? 5.434 -0.829 -8.062 1.00 79.75 186 PRO A C 1
ATOM 1366 O O . PRO A 1 186 ? 6.551 -1.084 -7.594 1.00 79.75 186 PRO A O 1
ATOM 1369 N N . VAL A 1 187 ? 5.298 -0.162 -9.208 1.00 84.12 187 VAL A N 1
ATOM 1370 C CA . VAL A 1 187 ? 6.420 0.595 -9.782 1.00 84.12 187 VAL A CA 1
ATOM 1371 C C . VAL A 1 187 ? 6.731 1.757 -8.847 1.00 84.12 187 VAL A C 1
ATOM 1373 O O . VAL A 1 187 ? 5.820 2.375 -8.305 1.00 84.12 187 VAL A O 1
ATOM 1376 N N . LYS A 1 188 ? 8.019 2.067 -8.647 1.00 75.81 188 LYS A N 1
ATOM 1377 C CA . LYS A 1 188 ? 8.393 3.282 -7.913 1.00 75.81 188 LYS A CA 1
ATOM 1378 C C . LYS A 1 188 ? 7.717 4.469 -8.597 1.00 75.81 188 LYS A C 1
ATOM 1380 O O . LYS A 1 188 ? 7.884 4.631 -9.806 1.00 75.81 188 LYS A O 1
ATOM 1385 N N . MET A 1 189 ? 6.971 5.263 -7.827 1.00 60.59 189 MET A N 1
ATOM 1386 C CA . MET A 1 189 ? 6.375 6.501 -8.321 1.00 60.59 189 MET A CA 1
ATOM 1387 C C . MET A 1 189 ? 7.444 7.314 -9.045 1.00 60.59 189 MET A C 1
ATOM 1389 O O . MET A 1 189 ? 8.527 7.552 -8.499 1.00 60.59 189 MET A O 1
ATOM 1393 N N . GLN A 1 190 ? 7.129 7.787 -10.249 1.00 58.56 190 GLN A N 1
ATOM 1394 C CA . GLN A 1 190 ? 7.818 8.971 -10.737 1.00 58.56 190 GLN A CA 1
ATOM 1395 C C . GLN A 1 190 ? 7.500 10.085 -9.739 1.00 58.56 190 GLN A C 1
ATOM 1397 O O . GLN A 1 190 ? 6.333 10.291 -9.412 1.00 58.56 190 GLN A O 1
ATOM 1402 N N . GLN A 1 191 ? 8.521 10.740 -9.180 1.00 47.34 191 GLN A N 1
ATOM 1403 C CA . GLN A 1 191 ? 8.303 11.884 -8.299 1.00 47.34 191 GLN A CA 1
ATOM 1404 C C . GLN A 1 191 ? 7.575 12.960 -9.100 1.00 47.34 191 GLN A C 1
ATOM 1406 O O . GLN A 1 191 ? 8.174 13.667 -9.907 1.00 47.34 191 GLN A O 1
ATOM 1411 N N . VAL A 1 192 ? 6.264 13.055 -8.905 1.00 43.00 192 VAL A N 1
ATOM 1412 C CA . VAL A 1 192 ? 5.465 14.112 -9.502 1.00 43.00 192 VAL A CA 1
ATOM 1413 C C . VAL A 1 192 ? 5.663 15.339 -8.632 1.00 43.00 192 VAL A C 1
ATOM 1415 O O . VAL A 1 192 ? 5.184 15.395 -7.500 1.00 43.00 192 VAL A O 1
ATOM 1418 N N . THR A 1 193 ? 6.372 16.338 -9.146 1.00 40.28 193 THR A N 1
ATOM 1419 C CA . THR A 1 193 ? 6.345 17.673 -8.553 1.00 40.28 193 THR A CA 1
ATOM 1420 C C . THR A 1 193 ? 4.951 18.238 -8.800 1.00 40.28 193 THR A C 1
ATOM 1422 O O . THR A 1 193 ? 4.669 18.800 -9.858 1.00 40.28 193 THR A O 1
ATOM 1425 N N . VAL A 1 194 ? 4.036 18.035 -7.849 1.00 35.88 194 VAL A N 1
ATOM 1426 C CA . VAL A 1 194 ? 2.723 18.677 -7.893 1.00 35.88 194 VAL A CA 1
ATOM 1427 C C . VAL A 1 194 ? 2.982 20.168 -7.744 1.00 35.88 194 VAL A C 1
ATOM 1429 O O . VAL A 1 194 ? 3.253 20.657 -6.652 1.00 35.88 194 VAL A O 1
ATOM 1432 N N . THR A 1 195 ? 2.955 20.888 -8.860 1.00 30.77 195 THR A N 1
ATOM 1433 C CA . THR A 1 195 ? 2.942 22.346 -8.821 1.00 30.77 195 THR A CA 1
ATOM 1434 C C . THR A 1 195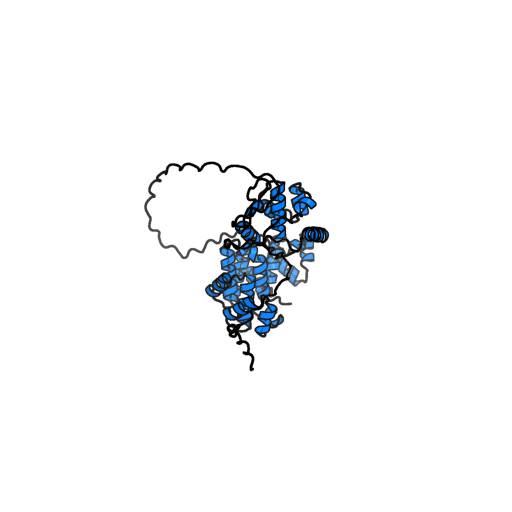 ? 1.512 22.708 -8.432 1.00 30.77 195 THR A C 1
ATOM 1436 O O . THR A 1 195 ? 0.604 22.409 -9.214 1.00 30.77 195 THR A O 1
ATOM 1439 N N . PRO A 1 196 ? 1.252 23.238 -7.222 1.00 30.55 196 PRO A N 1
ATOM 1440 C CA . PRO A 1 196 ? -0.095 23.646 -6.862 1.00 30.55 196 PRO A CA 1
ATOM 1441 C C . PRO A 1 196 ? -0.578 24.630 -7.923 1.00 30.55 196 PRO A C 1
ATOM 1443 O O . PRO A 1 196 ? 0.125 25.588 -8.250 1.00 30.55 196 PRO A O 1
ATOM 1446 N N . SER A 1 197 ? -1.746 24.347 -8.501 1.00 33.41 197 SER A N 1
ATOM 1447 C CA . SER A 1 197 ? -2.386 25.234 -9.466 1.00 33.41 197 SER A CA 1
ATOM 1448 C C . SER A 1 197 ? -2.485 26.606 -8.813 1.00 33.41 197 SER A C 1
ATOM 1450 O O . SER A 1 197 ? -3.201 26.758 -7.821 1.00 33.41 197 SER A O 1
ATOM 1452 N N . SER A 1 198 ? -1.721 27.580 -9.309 1.00 35.34 198 SER A N 1
ATOM 1453 C CA . SER A 1 198 ? -1.773 28.931 -8.776 1.00 35.34 198 SER A CA 1
ATOM 1454 C C . SER A 1 198 ? -3.190 29.450 -8.995 1.00 35.34 198 SER A C 1
ATOM 1456 O O . SER A 1 198 ? -3.641 29.668 -10.120 1.00 35.34 198 SER A O 1
ATOM 1458 N N . ALA A 1 199 ? -3.936 29.603 -7.903 1.00 40.91 199 ALA A N 1
ATOM 1459 C CA . ALA A 1 199 ? -5.072 30.502 -7.908 1.00 40.91 199 ALA A CA 1
ATOM 1460 C C . ALA A 1 199 ? -4.517 31.870 -8.330 1.00 40.91 199 ALA A C 1
ATOM 1462 O O . ALA A 1 199 ? -3.536 32.335 -7.749 1.00 40.91 199 ALA A O 1
ATOM 1463 N N . GLY A 1 200 ? -5.065 32.424 -9.414 1.00 40.09 200 GLY A N 1
ATOM 1464 C CA . GLY A 1 200 ? -4.494 33.537 -10.168 1.00 40.09 200 GLY A CA 1
ATOM 1465 C C . GLY A 1 200 ? -3.882 34.630 -9.294 1.00 40.09 200 GLY A C 1
ATOM 1466 O O . GLY A 1 200 ? -4.575 35.298 -8.529 1.00 40.09 200 GLY A O 1
ATOM 1467 N N . ALA A 1 201 ? -2.572 34.820 -9.443 1.00 38.41 201 ALA A N 1
ATOM 1468 C CA . ALA A 1 201 ? -1.868 35.958 -8.884 1.00 38.41 201 ALA A CA 1
ATOM 1469 C C . ALA A 1 201 ? -2.209 37.205 -9.714 1.00 38.41 201 ALA A C 1
ATOM 1471 O O . ALA A 1 201 ? -1.871 37.295 -10.895 1.00 38.41 201 ALA A O 1
ATOM 1472 N N . GLY A 1 202 ? -2.900 38.154 -9.081 1.00 41.25 202 GLY A N 1
ATOM 1473 C CA . GLY A 1 202 ? -2.956 39.542 -9.533 1.00 41.25 202 GLY A CA 1
ATOM 1474 C C . GLY A 1 202 ? -1.573 40.217 -9.482 1.00 41.25 202 GLY A C 1
ATOM 1475 O O . GLY A 1 202 ? -0.613 39.631 -8.976 1.00 41.25 202 GLY A O 1
ATOM 1476 N N . PRO A 1 203 ? -1.448 41.439 -10.026 1.00 38.94 203 PRO A N 1
ATOM 1477 C CA . PRO A 1 203 ? -0.161 42.069 -10.309 1.00 38.94 203 PRO A CA 1
ATOM 1478 C C . PRO A 1 203 ? 0.678 42.349 -9.052 1.00 38.94 203 PRO A C 1
ATOM 1480 O O . PRO A 1 203 ? 0.202 42.911 -8.067 1.00 38.94 203 PRO A O 1
ATOM 1483 N N . SER A 1 204 ? 1.952 41.962 -9.142 1.00 34.22 204 SER A N 1
ATOM 1484 C CA . SER A 1 204 ? 2.990 42.058 -8.115 1.00 34.22 204 SER A CA 1
ATOM 1485 C C . SER A 1 204 ? 3.273 43.490 -7.650 1.00 34.22 204 SER A C 1
ATOM 1487 O O . SER A 1 204 ? 3.601 44.358 -8.458 1.00 34.22 204 SER A O 1
ATOM 1489 N N . GLN A 1 205 ? 3.271 43.704 -6.330 1.00 36.91 205 GLN A N 1
ATOM 1490 C CA . GLN A 1 205 ? 4.012 44.795 -5.690 1.00 36.91 205 GLN A CA 1
ATOM 1491 C C . GLN A 1 205 ? 5.475 44.377 -5.495 1.00 36.91 205 GLN A C 1
ATOM 1493 O O . GLN A 1 205 ? 5.773 43.317 -4.950 1.00 36.91 205 GLN A O 1
ATOM 1498 N N . THR A 1 206 ? 6.389 45.228 -5.951 1.00 36.69 206 THR A N 1
ATOM 1499 C CA . THR A 1 206 ? 7.837 45.125 -5.751 1.00 36.69 206 THR A CA 1
ATOM 1500 C C . THR A 1 206 ? 8.221 45.480 -4.313 1.00 36.69 206 THR A C 1
ATOM 1502 O O . THR A 1 206 ? 7.989 46.610 -3.884 1.00 36.69 206 THR A O 1
ATOM 1505 N N . CYS A 1 207 ? 8.867 44.556 -3.597 1.00 40.41 207 CYS A N 1
ATOM 1506 C CA . CYS A 1 207 ? 9.589 44.851 -2.355 1.00 40.41 207 CYS A CA 1
ATOM 1507 C C . CYS A 1 207 ? 11.059 45.229 -2.644 1.00 40.41 207 CYS A C 1
ATOM 1509 O O . CYS A 1 207 ? 11.652 44.667 -3.569 1.00 40.41 207 CYS A O 1
ATOM 1511 N N . PRO A 1 208 ? 11.662 46.149 -1.865 1.00 43.97 208 PRO A N 1
ATOM 1512 C CA . PRO A 1 208 ? 13.056 46.561 -2.021 1.00 43.97 208 PRO A CA 1
ATOM 1513 C C . PRO A 1 208 ? 14.076 45.616 -1.349 1.00 43.97 208 PRO A C 1
ATOM 1515 O O . PRO A 1 208 ? 13.739 44.769 -0.526 1.00 43.97 208 PRO A O 1
ATOM 1518 N N . ALA A 1 209 ? 15.329 45.801 -1.775 1.00 47.81 209 ALA A N 1
ATOM 1519 C CA . ALA A 1 209 ? 16.523 44.959 -1.654 1.00 47.81 209 ALA A CA 1
ATOM 1520 C C . ALA A 1 209 ? 16.959 44.506 -0.234 1.00 47.81 209 ALA A C 1
ATOM 1522 O O . ALA A 1 209 ? 16.669 45.185 0.751 1.00 47.81 209 ALA A O 1
ATOM 1523 N N . PRO A 1 210 ? 17.721 43.392 -0.129 1.00 44.97 210 PRO A N 1
ATOM 1524 C CA . PRO A 1 210 ? 18.184 42.836 1.145 1.00 44.97 210 PRO A CA 1
ATOM 1525 C C . PRO A 1 210 ? 19.379 43.592 1.757 1.00 44.97 210 PRO A C 1
ATOM 1527 O O . PRO A 1 210 ? 20.309 43.998 1.058 1.00 44.97 210 PRO A O 1
ATOM 1530 N N . CYS A 1 211 ? 19.365 43.718 3.089 1.00 41.22 211 CYS A N 1
ATOM 1531 C CA . CYS A 1 211 ? 20.482 44.206 3.907 1.00 41.22 211 CYS A CA 1
ATOM 1532 C C . CYS A 1 211 ? 21.673 43.223 3.928 1.00 41.22 211 CYS A C 1
ATOM 1534 O O . CYS A 1 211 ? 21.463 42.009 3.867 1.00 41.22 211 CYS A O 1
ATOM 1536 N N . PRO A 1 212 ? 22.916 43.724 4.077 1.00 46.75 212 PRO A N 1
ATOM 1537 C CA . PRO A 1 212 ? 24.120 42.903 4.101 1.00 46.75 212 PRO A CA 1
ATOM 1538 C C . PRO A 1 212 ? 24.345 42.170 5.434 1.00 46.75 212 PRO A C 1
ATOM 1540 O O . PRO A 1 212 ? 24.030 42.651 6.522 1.00 46.75 212 PRO A O 1
ATOM 1543 N N . THR A 1 213 ? 24.934 40.988 5.287 1.00 39.91 213 THR A N 1
ATOM 1544 C CA . THR A 1 213 ? 25.270 39.960 6.275 1.00 39.91 213 THR A CA 1
ATOM 1545 C C . THR A 1 213 ? 26.292 40.435 7.315 1.00 39.91 213 THR A C 1
ATOM 1547 O O . THR A 1 213 ? 27.359 40.927 6.951 1.00 39.91 213 THR A O 1
ATOM 1550 N N . ALA A 1 214 ? 26.006 40.226 8.605 1.00 40.53 214 ALA A N 1
ATOM 1551 C CA . ALA A 1 214 ? 26.967 40.401 9.696 1.00 40.53 214 ALA A CA 1
ATOM 1552 C C . ALA A 1 214 ? 27.573 39.046 10.104 1.00 40.53 214 ALA A C 1
ATOM 1554 O O . ALA A 1 214 ? 26.858 38.089 10.397 1.00 40.53 214 ALA A O 1
ATOM 1555 N N . THR A 1 215 ? 28.902 38.980 10.108 1.00 37.09 215 THR A N 1
ATOM 1556 C CA . THR A 1 215 ? 29.718 37.804 10.432 1.00 37.09 215 THR A CA 1
ATOM 1557 C C . THR A 1 215 ? 29.912 37.688 11.948 1.00 37.09 215 THR A C 1
ATOM 1559 O O . THR A 1 215 ? 30.460 38.600 12.565 1.00 37.09 215 THR A O 1
ATOM 1562 N N . CYS A 1 216 ? 29.507 36.573 12.564 1.00 42.53 216 CYS A N 1
ATOM 1563 C CA . CYS A 1 216 ? 29.857 36.256 13.955 1.00 42.53 216 CYS A CA 1
ATOM 1564 C C . CYS A 1 216 ? 31.202 35.501 14.033 1.00 42.53 216 CYS A C 1
ATOM 1566 O O . CYS A 1 216 ? 31.456 34.640 13.187 1.00 42.53 216 CYS A O 1
ATOM 1568 N N . PRO A 1 217 ? 32.058 35.778 15.036 1.00 51.69 217 PRO A N 1
ATOM 1569 C CA . PRO A 1 217 ? 33.297 35.035 15.264 1.00 51.69 217 PRO A CA 1
ATOM 1570 C C . PRO A 1 217 ? 33.051 33.656 15.921 1.00 51.69 217 PRO A C 1
ATOM 1572 O O . PRO A 1 217 ? 32.048 33.476 16.615 1.00 51.69 217 PRO A O 1
ATOM 1575 N N . PRO A 1 218 ? 33.956 32.676 15.719 1.00 45.88 218 PRO A N 1
ATOM 1576 C CA . PRO A 1 218 ? 33.774 31.293 16.164 1.00 45.88 218 PRO A CA 1
ATOM 1577 C C . PRO A 1 218 ? 33.983 31.115 17.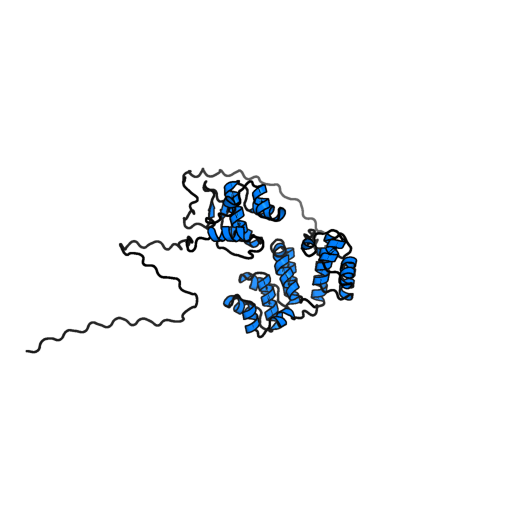676 1.00 45.88 218 PRO A C 1
ATOM 1579 O O . PRO A 1 218 ? 34.941 31.628 18.254 1.00 45.88 218 PRO A O 1
ATOM 1582 N N . ALA A 1 219 ? 33.098 30.337 18.303 1.00 49.56 219 ALA A N 1
ATOM 1583 C CA . ALA A 1 219 ? 33.224 29.891 19.689 1.00 49.56 219 ALA A CA 1
ATOM 1584 C C . ALA A 1 219 ? 34.237 28.726 19.819 1.00 49.56 219 ALA A C 1
ATOM 1586 O O . ALA A 1 219 ? 34.327 27.895 18.911 1.00 49.56 219 ALA A O 1
ATOM 1587 N N . PRO A 1 220 ? 34.992 28.630 20.931 1.00 46.06 220 PRO A N 1
ATOM 1588 C CA . PRO A 1 220 ? 35.975 27.568 21.143 1.00 46.06 220 PRO A CA 1
ATOM 1589 C C . PRO A 1 220 ? 35.327 26.222 21.513 1.00 46.06 220 PRO A C 1
ATOM 1591 O O . PRO A 1 220 ? 34.340 26.162 22.245 1.00 46.06 220 PRO A O 1
ATOM 1594 N N . CYS A 1 221 ? 35.919 25.135 21.010 1.00 41.47 221 CYS A N 1
ATOM 1595 C CA . CYS A 1 221 ? 35.513 23.749 21.264 1.00 41.47 221 CYS A CA 1
ATOM 1596 C C . CYS A 1 221 ? 35.780 23.323 22.725 1.00 41.47 221 CYS A C 1
ATOM 1598 O O . CYS A 1 221 ? 36.820 23.697 23.275 1.00 41.47 221 CYS A O 1
ATOM 1600 N N . PRO A 1 222 ? 34.918 22.495 23.346 1.00 44.47 222 PRO A N 1
ATOM 1601 C CA . PRO A 1 222 ? 35.215 21.883 24.636 1.00 44.47 222 PRO A CA 1
ATOM 1602 C C . PRO A 1 222 ? 36.225 20.726 24.519 1.00 44.47 222 PRO A C 1
ATOM 1604 O O . PRO A 1 222 ? 36.313 20.038 23.504 1.00 44.47 222 PRO A O 1
ATOM 1607 N N . ALA A 1 223 ? 36.997 20.560 25.595 1.00 46.47 223 ALA A N 1
ATOM 1608 C CA . ALA A 1 223 ? 38.111 19.631 25.782 1.00 46.47 223 ALA A CA 1
ATOM 1609 C C . ALA A 1 223 ? 37.737 18.132 25.635 1.00 46.47 223 ALA A C 1
ATOM 1611 O O . ALA A 1 223 ? 36.580 17.767 25.845 1.00 46.47 223 ALA A O 1
ATOM 1612 N N . PRO A 1 224 ? 38.711 17.251 25.318 1.00 37.38 224 PRO A N 1
ATOM 1613 C CA . PRO A 1 224 ? 38.465 15.829 25.074 1.00 37.38 224 PRO A CA 1
ATOM 1614 C C . PRO A 1 224 ? 38.089 15.059 26.349 1.00 37.38 224 PRO A C 1
ATOM 1616 O O . PRO A 1 224 ? 38.692 15.238 27.408 1.00 37.38 224 PRO A O 1
ATOM 1619 N N . CYS A 1 225 ? 37.112 14.157 26.224 1.00 32.25 225 CYS A N 1
ATOM 1620 C CA . CYS A 1 225 ? 36.748 13.200 27.267 1.00 32.25 225 CYS A CA 1
ATOM 1621 C C . CYS A 1 225 ? 37.879 12.177 27.504 1.00 32.25 225 CYS A C 1
ATOM 1623 O O . CYS A 1 225 ? 38.503 11.729 26.537 1.00 32.25 225 CYS A O 1
ATOM 1625 N N . PRO A 1 226 ? 38.139 11.769 28.762 1.00 40.31 226 PRO A N 1
ATOM 1626 C CA . PRO A 1 226 ? 39.153 10.773 29.068 1.00 40.31 226 PRO A CA 1
ATOM 1627 C C . PRO A 1 226 ? 38.700 9.376 28.631 1.00 40.31 226 PRO A C 1
ATOM 1629 O O . PRO A 1 226 ? 37.579 8.940 28.892 1.00 40.31 226 PRO A O 1
ATOM 1632 N N . SER A 1 227 ? 39.616 8.681 27.968 1.00 43.16 227 SER A N 1
ATOM 1633 C CA . SER A 1 227 ? 39.546 7.266 27.637 1.00 43.16 227 SER A CA 1
ATOM 1634 C C . SER A 1 227 ? 39.626 6.406 28.899 1.00 43.16 227 SER A C 1
ATOM 1636 O O . SER A 1 227 ? 40.421 6.702 29.783 1.00 43.16 227 SER A O 1
ATOM 1638 N N . VAL A 1 228 ? 38.810 5.348 28.964 1.00 36.69 228 VAL A N 1
ATOM 1639 C CA . VAL A 1 228 ? 39.128 3.959 29.372 1.00 36.69 228 VAL A CA 1
ATOM 1640 C C . VAL A 1 228 ? 37.798 3.204 29.486 1.00 36.69 228 VAL A C 1
ATOM 1642 O O . VAL A 1 228 ? 36.973 3.569 30.313 1.00 36.69 228 VAL A O 1
ATOM 1645 N N . CYS A 1 229 ? 37.622 2.129 28.708 1.00 30.14 229 CYS A N 1
ATOM 1646 C CA . CYS A 1 229 ? 37.031 0.853 29.148 1.00 30.14 229 CYS A CA 1
ATOM 1647 C C . CYS A 1 229 ? 37.320 -0.226 28.097 1.00 30.14 229 CYS A C 1
ATOM 1649 O O . CYS A 1 229 ? 36.671 -0.312 27.060 1.00 30.14 229 CYS A O 1
ATOM 1651 N N . ALA A 1 230 ? 38.321 -1.054 28.387 1.00 36.44 230 ALA A N 1
ATOM 1652 C CA . ALA A 1 230 ? 38.521 -2.344 27.751 1.00 36.44 230 ALA A CA 1
ATOM 1653 C C . ALA A 1 230 ? 37.793 -3.403 28.591 1.00 36.44 230 ALA A C 1
ATOM 1655 O O . ALA A 1 230 ? 38.145 -3.572 29.755 1.00 36.44 230 ALA A O 1
ATOM 1656 N N . THR A 1 231 ? 36.780 -4.065 28.017 1.00 34.81 231 THR A N 1
ATOM 1657 C CA . THR A 1 231 ? 36.430 -5.506 28.124 1.00 34.81 231 THR A CA 1
ATOM 1658 C C . THR A 1 231 ? 34.953 -5.741 27.749 1.00 34.81 231 THR A C 1
ATOM 1660 O O . THR A 1 231 ? 34.050 -5.492 28.536 1.00 34.81 231 THR A O 1
ATOM 1663 N N . GLY A 1 232 ? 34.718 -6.280 26.543 1.00 43.25 232 GLY A N 1
ATOM 1664 C CA . GLY A 1 232 ? 33.436 -6.854 26.090 1.00 43.25 232 GLY A CA 1
ATOM 1665 C C . GLY A 1 232 ? 32.314 -5.858 25.727 1.00 43.25 232 GLY A C 1
ATOM 1666 O O . GLY A 1 232 ? 32.325 -4.725 26.206 1.00 43.25 232 GLY A O 1
ATOM 1667 N N . PRO A 1 233 ? 31.331 -6.260 24.888 1.00 43.34 233 PRO A N 1
ATOM 1668 C CA . PRO A 1 233 ? 30.134 -5.464 24.619 1.00 43.34 233 PRO A CA 1
ATOM 1669 C C . PRO A 1 233 ? 29.280 -5.430 25.891 1.00 43.34 233 PRO A C 1
ATOM 1671 O O . PRO A 1 233 ? 28.432 -6.284 26.136 1.00 43.34 233 PRO A O 1
ATOM 1674 N N . SER A 1 234 ? 29.581 -4.478 26.764 1.00 43.84 234 SER A N 1
ATOM 1675 C CA . SER A 1 234 ? 28.828 -4.205 27.977 1.00 43.84 234 SER A CA 1
ATOM 1676 C C . SER A 1 234 ? 27.745 -3.186 27.638 1.00 43.84 234 SER A C 1
ATOM 1678 O O . SER A 1 234 ? 28.019 -2.116 27.102 1.00 43.84 234 SER A O 1
ATOM 1680 N N . SER A 1 235 ? 26.487 -3.524 27.926 1.00 46.34 235 SER A N 1
ATOM 1681 C CA . SER A 1 235 ? 25.402 -2.549 27.913 1.00 46.34 235 SER A CA 1
ATOM 1682 C C . SER A 1 235 ? 25.746 -1.451 28.919 1.00 46.34 235 SER A C 1
ATOM 1684 O O . SER A 1 235 ? 25.857 -1.728 30.115 1.00 46.34 235 SER A O 1
ATOM 1686 N N . CYS A 1 236 ? 25.943 -0.222 28.451 1.00 40.94 236 CYS A N 1
ATOM 1687 C CA . CYS A 1 236 ? 26.245 0.936 29.287 1.00 40.94 236 CYS A CA 1
ATOM 1688 C C . CYS A 1 236 ? 25.029 1.291 30.164 1.00 40.94 236 CYS A C 1
ATOM 1690 O O . CYS A 1 236 ? 24.265 2.199 29.853 1.00 40.94 236 CYS A O 1
ATOM 1692 N N . CYS A 1 237 ? 24.815 0.558 31.258 1.00 39.50 237 CYS A N 1
ATOM 1693 C CA . CYS A 1 237 ? 23.725 0.776 32.207 1.00 39.50 237 CYS A CA 1
ATOM 1694 C C . CYS A 1 237 ? 24.080 1.885 33.214 1.00 39.50 237 CYS A C 1
ATOM 1696 O O . CYS A 1 237 ? 24.251 1.634 34.403 1.00 39.50 237 CYS A O 1
ATOM 1698 N N . GLY A 1 238 ? 24.177 3.124 32.734 1.00 41.22 238 GLY A N 1
ATOM 1699 C CA . GLY A 1 238 ? 23.704 4.279 33.505 1.00 41.22 238 GLY A CA 1
ATOM 1700 C C . GLY A 1 238 ? 22.231 4.508 33.158 1.00 41.22 238 GLY A C 1
ATOM 1701 O O . GLY A 1 238 ? 21.766 3.965 32.164 1.00 41.22 238 GLY A O 1
ATOM 1702 N N . ASN A 1 239 ? 21.483 5.309 33.916 1.00 49.53 239 ASN A N 1
ATOM 1703 C CA . ASN A 1 239 ? 20.069 5.653 33.645 1.00 49.53 239 ASN A CA 1
ATOM 1704 C C . ASN A 1 239 ? 19.825 6.421 32.313 1.00 49.53 239 ASN A C 1
ATOM 1706 O O . ASN A 1 239 ? 18.873 7.191 32.205 1.00 49.53 239 ASN A O 1
ATOM 1710 N N . GLY A 1 240 ? 20.705 6.276 31.323 1.00 54.66 240 GLY A N 1
ATOM 1711 C CA . GLY A 1 240 ? 20.576 6.824 29.985 1.00 54.66 240 GLY A CA 1
ATOM 1712 C C . GLY A 1 240 ? 19.712 5.949 29.068 1.00 54.66 240 GLY A C 1
ATOM 1713 O O . GLY A 1 240 ? 19.355 4.823 29.425 1.00 54.66 240 GLY A O 1
ATOM 1714 N N . PRO A 1 241 ? 19.355 6.471 27.884 1.00 67.88 241 PRO A N 1
ATOM 1715 C CA . PRO A 1 241 ? 18.602 5.726 26.878 1.00 67.88 241 PRO A CA 1
ATOM 1716 C C . PRO A 1 241 ? 19.329 4.425 26.513 1.00 67.88 241 PRO A C 1
ATOM 1718 O O . PRO A 1 241 ? 20.555 4.372 26.557 1.00 67.88 241 PRO A O 1
ATOM 1721 N N . CYS A 1 242 ? 18.598 3.369 26.144 1.00 72.69 242 CYS A N 1
ATOM 1722 C CA . CYS A 1 242 ? 19.218 2.152 25.616 1.00 72.69 242 CYS A CA 1
ATOM 1723 C C . CYS A 1 242 ? 20.045 2.497 24.367 1.00 72.69 242 CYS A C 1
ATOM 1725 O O . CYS A 1 242 ? 19.525 3.110 23.432 1.00 72.69 242 CYS A O 1
ATOM 1727 N N . LEU A 1 243 ? 21.315 2.094 24.352 1.00 84.44 243 LEU A N 1
ATOM 1728 C CA . LEU A 1 243 ? 22.244 2.302 23.242 1.00 84.44 243 LEU A CA 1
ATOM 1729 C C . LEU A 1 243 ? 22.834 0.955 22.815 1.00 84.44 243 LEU A C 1
ATOM 1731 O O . LEU A 1 243 ? 23.094 0.094 23.657 1.00 84.44 243 LEU A O 1
ATOM 1735 N N . ILE A 1 244 ? 23.090 0.795 21.518 1.00 85.00 244 ILE A N 1
ATOM 1736 C CA . ILE A 1 244 ? 24.058 -0.181 21.011 1.00 85.00 244 ILE A CA 1
ATOM 1737 C C . ILE A 1 244 ? 25.360 0.565 20.796 1.00 85.00 244 ILE A C 1
ATOM 1739 O O . ILE A 1 244 ? 25.393 1.532 20.032 1.00 85.00 244 ILE A O 1
ATOM 1743 N N . CYS A 1 245 ? 26.423 0.079 21.425 1.00 84.94 245 CYS A N 1
ATOM 1744 C CA . CYS A 1 245 ? 27.772 0.568 21.202 1.00 84.94 245 CYS A CA 1
ATOM 1745 C C . CYS A 1 245 ? 28.630 -0.506 20.529 1.00 84.94 245 CYS A C 1
ATOM 1747 O O . CYS A 1 245 ? 28.387 -1.703 20.700 1.00 84.94 245 CYS A O 1
ATOM 1749 N N . ASP A 1 246 ? 29.642 -0.087 19.775 1.00 84.31 246 ASP A N 1
ATOM 1750 C CA . ASP A 1 246 ? 30.706 -0.991 19.345 1.00 84.31 246 ASP A CA 1
ATOM 1751 C C . ASP A 1 246 ? 31.620 -1.373 20.529 1.00 84.31 246 ASP A C 1
ATOM 1753 O O . ASP A 1 246 ? 31.489 -0.867 21.647 1.00 84.31 246 ASP A O 1
ATOM 1757 N N . GLY A 1 247 ? 32.576 -2.276 20.291 1.00 77.81 247 GLY A N 1
ATOM 1758 C CA . GLY A 1 247 ? 33.565 -2.670 21.304 1.00 77.81 247 GLY A CA 1
ATOM 1759 C C . GLY A 1 247 ? 34.513 -1.543 21.744 1.00 77.81 247 GLY A C 1
ATOM 1760 O O . GLY A 1 247 ? 35.288 -1.744 22.677 1.00 77.81 247 GLY A O 1
ATOM 1761 N N . CYS A 1 248 ? 34.461 -0.381 21.089 1.00 79.94 248 CYS A N 1
ATOM 1762 C CA . CYS A 1 248 ? 35.210 0.827 21.425 1.00 79.94 248 CYS A CA 1
ATOM 1763 C C . CYS A 1 248 ? 34.358 1.853 22.196 1.00 79.94 248 CYS A C 1
ATOM 1765 O O . CYS A 1 248 ? 34.875 2.904 22.573 1.00 79.94 248 CYS A O 1
ATOM 1767 N N . GLY A 1 249 ? 33.078 1.560 22.451 1.00 82.69 249 GLY A N 1
ATOM 1768 C CA . GLY A 1 249 ? 32.149 2.458 23.133 1.00 82.69 249 GLY A CA 1
ATOM 1769 C C . GLY A 1 249 ? 31.499 3.509 22.228 1.00 82.69 249 GLY A C 1
ATOM 1770 O O . GLY A 1 249 ? 30.766 4.356 22.737 1.00 82.69 249 GLY A O 1
ATOM 1771 N N . ASN A 1 250 ? 31.715 3.468 20.908 1.00 84.81 250 ASN A N 1
ATOM 1772 C CA . ASN A 1 250 ? 31.035 4.368 19.980 1.00 84.81 250 ASN A CA 1
ATOM 1773 C C . ASN A 1 250 ? 29.578 3.944 19.831 1.00 84.81 250 ASN A C 1
ATOM 1775 O O . ASN A 1 250 ? 29.287 2.772 19.590 1.00 84.81 250 ASN A O 1
ATOM 1779 N N . VAL A 1 251 ? 28.660 4.903 19.928 1.00 87.94 251 VAL A N 1
ATOM 1780 C CA . VAL A 1 251 ? 27.230 4.648 19.742 1.00 87.94 251 VAL A CA 1
ATOM 1781 C C . VAL A 1 251 ? 26.956 4.329 18.274 1.00 87.94 251 VAL A C 1
ATOM 1783 O O . VAL A 1 251 ? 27.151 5.170 17.401 1.00 87.94 251 VAL A O 1
ATOM 1786 N N . ILE A 1 252 ? 26.472 3.118 18.015 1.00 91.06 252 ILE A N 1
ATOM 1787 C CA . ILE A 1 252 ? 26.029 2.661 16.693 1.00 91.06 252 ILE A CA 1
ATOM 1788 C C . ILE A 1 252 ? 24.569 3.044 16.476 1.00 91.06 252 ILE A C 1
ATOM 1790 O O . ILE A 1 252 ? 24.202 3.537 15.411 1.00 91.06 252 ILE A O 1
ATOM 1794 N N . LEU A 1 253 ? 23.737 2.794 17.490 1.00 91.50 253 LEU A N 1
ATOM 1795 C CA . LEU A 1 253 ? 22.313 3.103 17.479 1.00 91.50 253 LEU A CA 1
ATOM 1796 C C . LEU A 1 253 ? 21.864 3.565 18.857 1.00 91.50 253 LEU A C 1
ATOM 1798 O O . LEU A 1 253 ? 22.124 2.898 19.861 1.00 91.50 253 LEU A O 1
ATOM 1802 N N . ASN A 1 254 ? 21.124 4.664 18.888 1.00 91.44 254 ASN A N 1
ATOM 1803 C CA . ASN A 1 254 ? 20.300 5.033 20.030 1.00 91.44 254 ASN A CA 1
ATOM 1804 C C . ASN A 1 254 ? 18.839 4.590 19.829 1.00 91.44 254 ASN A C 1
ATOM 1806 O O . ASN A 1 254 ? 18.449 4.155 18.745 1.00 91.44 254 ASN A O 1
ATOM 1810 N N . TYR A 1 255 ? 18.039 4.674 20.893 1.00 85.38 255 TYR A N 1
ATOM 1811 C CA . TYR A 1 255 ? 16.636 4.259 20.864 1.00 85.38 255 TYR A CA 1
ATOM 1812 C C . TYR A 1 255 ? 15.812 4.997 19.799 1.00 85.38 255 TYR A C 1
ATOM 1814 O O . TYR A 1 255 ? 15.080 4.349 19.055 1.00 85.38 255 TYR A O 1
ATOM 1822 N N . ASP A 1 256 ? 15.966 6.317 19.678 1.00 83.81 256 ASP A N 1
ATOM 1823 C CA . ASP A 1 256 ? 15.197 7.126 18.724 1.00 83.81 256 ASP A CA 1
ATOM 1824 C C . ASP A 1 256 ? 15.513 6.727 17.275 1.00 83.81 256 ASP A C 1
ATOM 1826 O O . ASP A 1 256 ? 14.606 6.472 16.489 1.00 83.81 256 ASP A O 1
ATOM 1830 N N . GLN A 1 257 ? 16.793 6.512 16.955 1.00 91.38 257 GLN A N 1
ATOM 1831 C CA . GLN A 1 257 ? 17.226 6.006 15.649 1.00 91.38 257 GLN A CA 1
ATOM 1832 C C . GLN A 1 257 ? 16.630 4.633 15.326 1.00 91.38 257 GLN A C 1
ATOM 1834 O O . GLN A 1 257 ? 16.344 4.342 14.168 1.00 91.38 257 GLN A O 1
ATOM 1839 N N . VAL A 1 258 ? 16.446 3.769 16.325 1.00 88.62 258 VAL A N 1
ATOM 1840 C CA . VAL A 1 258 ? 15.798 2.467 16.122 1.00 88.62 258 VAL A CA 1
ATOM 1841 C C . VAL A 1 258 ? 14.310 2.625 15.845 1.00 88.62 258 VAL A C 1
ATOM 1843 O O . VAL A 1 258 ? 13.795 1.947 14.958 1.00 88.62 258 VAL A O 1
ATOM 1846 N N . ILE A 1 259 ? 13.629 3.530 16.551 1.00 81.06 259 ILE A N 1
ATOM 1847 C CA . ILE A 1 259 ? 12.223 3.843 16.277 1.00 81.06 259 ILE A CA 1
ATOM 1848 C C . ILE A 1 259 ? 12.056 4.392 14.858 1.00 81.06 259 ILE A C 1
ATOM 1850 O O . ILE A 1 259 ? 11.164 3.925 14.150 1.00 81.06 259 ILE A O 1
ATOM 1854 N N . ASP A 1 260 ? 12.947 5.275 14.407 1.00 83.50 260 ASP A N 1
ATOM 1855 C CA . ASP A 1 260 ? 12.939 5.791 13.034 1.00 83.50 260 ASP A CA 1
ATOM 1856 C C . ASP A 1 260 ? 13.145 4.668 12.005 1.00 83.50 260 ASP A C 1
ATOM 1858 O O . ASP A 1 260 ? 12.427 4.579 11.010 1.00 83.50 260 ASP A O 1
ATOM 1862 N N . LEU A 1 261 ? 14.086 3.750 12.252 1.00 91.31 261 LEU A N 1
ATOM 1863 C CA . LEU A 1 261 ? 14.313 2.608 11.360 1.00 91.31 261 LEU A CA 1
ATOM 1864 C C . LEU A 1 261 ? 13.110 1.657 11.311 1.00 91.31 261 LEU A C 1
ATOM 1866 O O . LEU A 1 261 ? 12.835 1.090 10.252 1.00 91.31 261 LEU A O 1
ATOM 1870 N N . TYR A 1 262 ? 12.386 1.483 12.417 1.00 86.56 262 TYR A N 1
ATOM 1871 C CA . TYR A 1 262 ? 11.144 0.707 12.433 1.00 86.56 262 TYR A CA 1
ATOM 1872 C C . TYR A 1 262 ? 10.016 1.416 11.685 1.00 86.56 262 TYR A C 1
ATOM 1874 O O . TYR A 1 262 ? 9.292 0.763 10.937 1.00 86.56 262 TYR A O 1
ATOM 1882 N N . ALA A 1 263 ? 9.898 2.737 11.838 1.00 75.75 263 ALA A N 1
ATOM 1883 C CA . ALA A 1 263 ? 8.957 3.551 11.072 1.00 75.75 263 ALA A CA 1
ATOM 1884 C C . ALA A 1 263 ? 9.250 3.490 9.562 1.00 75.75 263 ALA A C 1
ATOM 1886 O O . ALA A 1 263 ? 8.345 3.531 8.749 1.00 75.75 263 ALA A O 1
ATOM 1887 N N . GLU A 1 264 ? 10.500 3.266 9.155 1.00 82.69 264 GLU A N 1
ATOM 1888 C CA . GLU A 1 264 ? 10.865 3.033 7.748 1.00 82.69 264 GLU A CA 1
ATOM 1889 C C . GLU A 1 264 ? 10.548 1.624 7.221 1.00 82.69 264 GLU A C 1
ATOM 1891 O O . GLU A 1 264 ? 11.013 1.243 6.134 1.00 82.69 264 GLU A O 1
ATOM 1896 N N . GLY A 1 265 ? 9.807 0.833 7.998 1.00 83.44 265 GLY A N 1
ATOM 1897 C CA . GLY A 1 265 ? 9.370 -0.514 7.652 1.00 83.44 265 GLY A CA 1
ATOM 1898 C C . GLY A 1 265 ? 10.448 -1.589 7.788 1.00 83.44 265 GLY A C 1
ATOM 1899 O O . GLY A 1 265 ? 10.273 -2.678 7.242 1.00 83.44 265 GLY A O 1
ATOM 1900 N N . ASN A 1 266 ? 11.568 -1.318 8.472 1.00 87.62 266 ASN A N 1
ATOM 1901 C CA . ASN A 1 266 ? 12.549 -2.364 8.774 1.00 87.62 266 ASN A CA 1
ATOM 1902 C C . ASN A 1 266 ? 12.076 -3.180 9.987 1.00 87.62 266 ASN A C 1
ATOM 1904 O O . ASN A 1 266 ? 11.725 -2.610 11.020 1.00 87.62 266 ASN A O 1
ATOM 1908 N N . ASP A 1 267 ? 12.102 -4.510 9.884 1.00 87.62 267 ASP A N 1
ATOM 1909 C CA . ASP A 1 267 ? 11.793 -5.380 11.022 1.00 87.62 267 ASP A CA 1
ATOM 1910 C C . ASP A 1 267 ? 12.901 -5.298 12.091 1.00 87.62 267 ASP A C 1
ATOM 1912 O O . ASP A 1 267 ? 14.064 -5.014 11.782 1.00 87.62 267 ASP A O 1
ATOM 1916 N N . TRP A 1 268 ? 12.567 -5.579 13.357 1.00 90.44 268 TRP A N 1
ATOM 1917 C CA . TRP A 1 268 ? 13.548 -5.596 14.451 1.00 90.44 268 TRP A CA 1
ATOM 1918 C C . TRP A 1 268 ? 14.758 -6.480 14.143 1.00 90.44 268 TRP A C 1
ATOM 1920 O O . TRP A 1 268 ? 15.888 -6.124 14.481 1.00 90.44 268 TRP A O 1
ATOM 1930 N N . LEU A 1 269 ? 14.533 -7.615 13.479 1.00 90.75 269 LEU A N 1
ATOM 1931 C CA . LEU A 1 269 ? 15.591 -8.539 13.122 1.00 90.75 269 LEU A CA 1
ATOM 1932 C C . LEU A 1 269 ? 16.500 -7.942 12.047 1.00 90.75 269 LEU A C 1
ATOM 1934 O O . LEU A 1 269 ? 17.717 -8.090 12.134 1.00 90.75 269 LEU A O 1
ATOM 1938 N N . ASP A 1 270 ? 15.932 -7.228 11.073 1.00 94.00 270 ASP A N 1
ATOM 1939 C CA . ASP A 1 270 ? 16.711 -6.563 10.032 1.00 94.00 270 ASP A CA 1
ATOM 1940 C C . ASP A 1 270 ? 17.635 -5.503 10.641 1.00 94.00 270 ASP A C 1
ATOM 1942 O O . ASP A 1 270 ? 18.826 -5.452 10.325 1.00 94.00 270 ASP A O 1
ATOM 1946 N N . VAL A 1 271 ? 17.108 -4.687 11.562 1.00 94.19 271 VAL A N 1
ATOM 1947 C CA . VAL A 1 271 ? 17.897 -3.669 12.269 1.00 94.19 271 VAL A CA 1
ATOM 1948 C C . VAL A 1 271 ? 18.968 -4.319 13.145 1.00 94.19 271 VAL A C 1
ATOM 1950 O O . VAL A 1 271 ? 20.097 -3.831 13.183 1.00 94.19 271 VAL A O 1
ATOM 1953 N N . ALA A 1 272 ? 18.661 -5.435 13.807 1.00 93.94 272 ALA A N 1
ATOM 1954 C CA . ALA A 1 272 ? 19.622 -6.152 14.637 1.00 93.94 272 ALA A CA 1
ATOM 1955 C C . ALA A 1 272 ? 20.775 -6.761 13.824 1.00 93.94 272 ALA A C 1
ATOM 1957 O O . ALA A 1 272 ? 21.938 -6.617 14.205 1.00 93.94 272 ALA A O 1
ATOM 1958 N N . ILE A 1 273 ? 20.474 -7.380 12.679 1.00 95.06 273 ILE A N 1
ATOM 1959 C CA . ILE A 1 273 ? 21.486 -7.914 11.759 1.00 95.06 273 ILE A CA 1
ATOM 1960 C C . ILE A 1 273 ? 22.326 -6.771 11.181 1.00 95.06 273 ILE A C 1
ATOM 1962 O O . ILE A 1 273 ? 23.553 -6.854 11.175 1.00 95.06 273 ILE A O 1
ATOM 1966 N N . ALA A 1 274 ? 21.695 -5.675 10.748 1.00 96.38 274 ALA A N 1
ATOM 1967 C CA . ALA A 1 274 ? 22.402 -4.506 10.229 1.00 96.38 274 ALA A CA 1
ATOM 1968 C C . ALA A 1 274 ? 23.317 -3.866 11.283 1.00 96.38 274 ALA A C 1
ATOM 1970 O O . ALA A 1 274 ? 24.460 -3.534 10.977 1.00 96.38 274 ALA A O 1
ATOM 1971 N N . ALA A 1 275 ? 22.855 -3.741 12.530 1.00 95.62 275 ALA A N 1
ATOM 1972 C CA . ALA A 1 275 ? 23.670 -3.272 13.647 1.00 95.62 275 ALA A CA 1
ATOM 1973 C C . ALA A 1 275 ? 24.867 -4.198 13.890 1.00 95.62 275 ALA A C 1
ATOM 1975 O O . ALA A 1 275 ? 25.988 -3.729 14.078 1.00 95.62 275 ALA A O 1
ATOM 1976 N N . ARG A 1 276 ? 24.662 -5.518 13.806 1.00 94.69 276 ARG A N 1
ATOM 1977 C CA . ARG A 1 276 ? 25.743 -6.491 13.958 1.00 94.69 276 ARG A CA 1
ATOM 1978 C C . ARG A 1 276 ? 26.766 -6.416 12.826 1.00 94.69 276 ARG A C 1
ATOM 1980 O O . ARG A 1 276 ? 27.959 -6.482 13.095 1.00 94.69 276 ARG A O 1
ATOM 1987 N N . ILE A 1 277 ? 26.328 -6.247 11.581 1.00 95.75 277 ILE A N 1
ATOM 1988 C CA . ILE A 1 277 ? 27.226 -6.013 10.440 1.00 95.75 277 ILE A CA 1
ATOM 1989 C C . ILE A 1 277 ? 27.985 -4.698 10.652 1.00 95.75 277 ILE A C 1
ATOM 1991 O O . ILE A 1 277 ? 29.204 -4.682 10.517 1.00 95.75 277 ILE A O 1
ATOM 1995 N N . SER A 1 278 ? 27.304 -3.631 11.079 1.00 95.69 278 SER A N 1
ATOM 1996 C CA . SER A 1 278 ? 27.918 -2.332 11.382 1.00 95.69 278 SER A CA 1
ATOM 1997 C C . SER A 1 278 ? 29.062 -2.462 12.391 1.00 95.69 278 SER A C 1
ATOM 1999 O O . SER A 1 278 ? 30.152 -1.958 12.135 1.00 95.69 278 SER A O 1
ATOM 2001 N N . MET A 1 279 ? 28.873 -3.242 13.463 1.00 93.56 279 MET A N 1
ATOM 2002 C CA . MET A 1 279 ? 29.933 -3.534 14.441 1.00 93.56 279 MET A CA 1
ATOM 2003 C C . MET A 1 279 ? 31.159 -4.227 13.832 1.00 93.56 279 MET A C 1
ATOM 2005 O O . MET A 1 279 ? 32.263 -4.071 14.343 1.00 93.56 279 MET A O 1
ATOM 2009 N N . LEU A 1 280 ? 30.963 -5.050 12.799 1.00 93.94 280 LEU A N 1
ATOM 2010 C CA . LEU A 1 280 ? 32.013 -5.887 12.216 1.00 93.94 280 LEU A CA 1
ATOM 2011 C C . LEU A 1 280 ? 32.785 -5.168 11.110 1.00 93.94 280 LEU A C 1
ATOM 2013 O O . LEU A 1 280 ? 33.979 -5.411 10.959 1.00 93.94 280 LEU A O 1
ATOM 2017 N N . VAL A 1 281 ? 32.112 -4.315 10.333 1.00 96.12 281 VAL A N 1
ATOM 2018 C CA . VAL A 1 281 ? 32.695 -3.685 9.135 1.00 96.12 281 VAL A CA 1
ATOM 2019 C C . VAL A 1 281 ? 32.740 -2.156 9.179 1.00 96.12 281 VAL A C 1
ATOM 2021 O O . VAL A 1 281 ? 33.321 -1.549 8.286 1.00 96.12 281 VAL A O 1
ATOM 2024 N N . GLY A 1 282 ? 32.135 -1.514 10.182 1.00 94.56 282 GLY A N 1
ATOM 2025 C CA . GLY A 1 282 ? 32.170 -0.058 10.371 1.00 94.56 282 GLY A CA 1
ATOM 2026 C C . GLY A 1 282 ? 31.225 0.746 9.469 1.00 94.56 282 GLY A C 1
ATOM 2027 O O . GLY A 1 282 ? 31.271 1.974 9.478 1.00 94.56 282 GLY A O 1
ATOM 2028 N N . TYR A 1 283 ? 30.360 0.090 8.690 1.00 95.75 283 TYR A N 1
ATOM 2029 C CA . TYR A 1 283 ? 29.381 0.779 7.841 1.00 95.75 283 TYR A CA 1
ATOM 2030 C C . TYR A 1 283 ? 28.142 1.216 8.636 1.00 95.75 283 TYR A C 1
ATOM 2032 O O . TYR A 1 283 ? 27.703 0.476 9.519 1.00 95.75 283 TYR A O 1
ATOM 2040 N N . PRO A 1 284 ? 27.516 2.368 8.324 1.00 96.06 284 PRO A N 1
ATOM 2041 C CA . PRO A 1 284 ? 26.306 2.808 9.016 1.00 96.06 284 PRO A CA 1
ATOM 2042 C C . PRO A 1 284 ? 25.140 1.822 8.852 1.00 96.06 284 PRO A C 1
ATOM 2044 O O . PRO A 1 284 ? 24.875 1.340 7.751 1.00 96.06 284 PRO A O 1
ATOM 2047 N N . VAL A 1 285 ? 24.369 1.594 9.921 1.00 96.25 285 VAL A N 1
ATOM 2048 C CA . VAL A 1 285 ? 23.214 0.669 9.922 1.00 96.25 285 VAL A CA 1
ATOM 2049 C C . VAL A 1 285 ? 22.224 0.973 8.794 1.00 96.25 285 VAL A C 1
ATOM 2051 O O . VAL A 1 285 ? 21.804 0.074 8.069 1.00 96.25 285 VAL A O 1
ATOM 2054 N N . ARG A 1 286 ? 21.883 2.252 8.600 1.00 96.31 286 ARG A N 1
ATOM 2055 C CA . ARG A 1 286 ? 20.951 2.696 7.551 1.00 96.31 286 ARG A CA 1
ATOM 2056 C C . ARG A 1 286 ? 21.461 2.388 6.136 1.00 96.31 286 ARG A C 1
ATOM 2058 O O . ARG A 1 286 ? 20.661 2.039 5.268 1.00 96.31 286 ARG A O 1
ATOM 2065 N N . GLN A 1 287 ? 22.775 2.479 5.910 1.00 97.38 287 GLN A N 1
ATOM 2066 C CA . GLN A 1 287 ? 23.386 2.123 4.627 1.00 97.38 287 GLN A CA 1
ATOM 2067 C C . GLN A 1 287 ? 23.249 0.619 4.373 1.00 97.38 287 GLN A C 1
ATOM 2069 O O . GLN A 1 287 ? 22.754 0.219 3.324 1.00 97.38 287 GLN A O 1
ATOM 2074 N N . ILE A 1 288 ? 23.571 -0.208 5.371 1.00 97.75 288 ILE A N 1
ATOM 2075 C CA . ILE A 1 288 ? 23.451 -1.670 5.279 1.00 97.75 288 ILE A CA 1
ATOM 2076 C C . ILE A 1 288 ? 22.000 -2.087 4.987 1.00 97.75 288 ILE A C 1
ATOM 2078 O O . ILE A 1 288 ? 21.761 -2.944 4.138 1.00 97.75 288 ILE A O 1
ATOM 2082 N N . LEU A 1 289 ? 21.017 -1.455 5.639 1.00 96.25 289 LEU A N 1
ATOM 2083 C CA . LEU A 1 289 ? 19.592 -1.701 5.381 1.00 96.25 289 LEU A CA 1
ATOM 2084 C C . LEU A 1 289 ? 19.168 -1.274 3.968 1.00 96.25 289 LEU A C 1
ATOM 2086 O O . LEU A 1 289 ? 18.385 -1.973 3.323 1.00 96.25 289 LEU A O 1
ATOM 2090 N N . THR A 1 290 ? 19.697 -0.156 3.465 1.00 95.00 290 THR A N 1
ATOM 2091 C CA . THR A 1 290 ? 19.456 0.307 2.088 1.00 95.00 290 THR A CA 1
ATOM 2092 C C . THR A 1 290 ? 20.010 -0.692 1.072 1.00 95.00 290 THR A C 1
ATOM 2094 O O . THR A 1 290 ? 19.305 -1.073 0.135 1.00 95.00 290 THR A O 1
ATOM 2097 N N . ASP A 1 291 ? 21.223 -1.191 1.305 1.00 95.12 291 ASP A N 1
ATOM 2098 C CA . ASP A 1 291 ? 21.860 -2.193 0.450 1.00 95.12 291 ASP A CA 1
ATOM 2099 C C . ASP A 1 291 ? 21.154 -3.549 0.530 1.00 95.12 291 ASP A C 1
ATOM 2101 O O . ASP A 1 291 ? 21.006 -4.237 -0.477 1.00 95.12 291 ASP A O 1
ATOM 2105 N N . ARG A 1 292 ? 20.617 -3.930 1.697 1.00 95.81 292 ARG A N 1
ATOM 2106 C CA . ARG A 1 292 ? 19.751 -5.112 1.804 1.00 95.81 292 ARG A CA 1
ATOM 2107 C C . ARG A 1 292 ? 18.538 -4.999 0.892 1.00 95.81 292 ARG A C 1
ATOM 2109 O O . ARG A 1 292 ? 18.185 -5.977 0.238 1.00 95.81 292 ARG A O 1
ATOM 2116 N N . ARG A 1 293 ? 17.888 -3.832 0.827 1.00 91.94 293 ARG A N 1
ATOM 2117 C CA . ARG A 1 293 ? 16.716 -3.631 -0.044 1.00 91.94 293 ARG A CA 1
ATOM 2118 C C . ARG A 1 293 ? 17.081 -3.699 -1.527 1.00 91.94 293 ARG A C 1
ATOM 2120 O O . ARG A 1 293 ? 16.268 -4.176 -2.312 1.00 91.94 293 ARG A O 1
ATOM 2127 N N . SER A 1 294 ? 18.266 -3.225 -1.917 1.00 91.38 294 SER A N 1
ATOM 2128 C CA . SER A 1 294 ? 18.712 -3.259 -3.317 1.00 91.38 294 SER A CA 1
ATOM 2129 C C . SER A 1 294 ? 19.175 -4.653 -3.752 1.00 91.38 294 SER A C 1
ATOM 2131 O O . SER A 1 294 ? 18.849 -5.083 -4.855 1.00 91.38 294 SER A O 1
ATOM 2133 N N . LEU A 1 295 ? 19.877 -5.377 -2.875 1.00 90.69 295 LEU A N 1
ATOM 2134 C CA . LEU A 1 295 ? 20.375 -6.735 -3.121 1.00 90.69 295 LEU A CA 1
ATOM 2135 C C . LEU A 1 295 ? 19.304 -7.816 -2.896 1.00 90.69 295 LEU A C 1
ATOM 2137 O O . LEU A 1 295 ? 19.458 -8.948 -3.345 1.00 90.69 295 LEU A O 1
ATOM 2141 N N . GLY A 1 296 ? 18.213 -7.489 -2.205 1.00 89.81 296 GLY A N 1
ATOM 2142 C CA . GLY A 1 296 ? 17.028 -8.329 -2.026 1.00 89.81 296 GLY A CA 1
ATOM 2143 C C . GLY A 1 296 ? 17.115 -9.340 -0.879 1.00 89.81 296 GLY A C 1
ATOM 2144 O O . GLY A 1 296 ? 16.122 -9.539 -0.180 1.00 89.81 296 GLY A O 1
ATOM 2145 N N . THR A 1 297 ? 18.274 -9.964 -0.636 1.00 91.81 297 THR A N 1
ATOM 2146 C CA . THR A 1 297 ? 18.436 -10.986 0.418 1.00 91.81 297 THR A CA 1
ATOM 2147 C C . THR A 1 297 ? 19.608 -10.701 1.348 1.00 91.81 297 THR A C 1
ATOM 2149 O O . THR A 1 297 ? 20.631 -10.157 0.932 1.00 91.81 297 THR A O 1
ATOM 2152 N N . TRP A 1 298 ? 19.493 -11.141 2.607 1.00 93.12 298 TRP A N 1
ATOM 2153 C CA . TRP A 1 298 ? 20.589 -11.040 3.571 1.00 93.12 298 TRP A CA 1
ATOM 2154 C C . TRP A 1 298 ? 21.825 -11.813 3.117 1.00 93.12 298 TRP A C 1
ATOM 2156 O O . TRP A 1 298 ? 22.930 -11.329 3.308 1.00 93.12 298 TRP A O 1
ATOM 2166 N N . GLN A 1 299 ? 21.677 -12.964 2.459 1.00 92.00 299 GLN A N 1
ATOM 2167 C CA . GLN A 1 299 ? 22.811 -13.745 1.957 1.00 92.00 299 GLN A CA 1
ATOM 2168 C C . GLN A 1 299 ? 23.666 -12.936 0.968 1.00 92.00 299 GLN A C 1
ATOM 2170 O O . GLN A 1 299 ? 24.893 -12.954 1.069 1.00 92.00 299 GLN A O 1
ATOM 2175 N N . LEU A 1 300 ? 23.032 -12.193 0.052 1.00 91.00 300 LEU A N 1
ATOM 2176 C CA . LEU A 1 300 ? 23.740 -11.329 -0.897 1.00 91.00 300 LEU A CA 1
ATOM 2177 C C . LEU A 1 300 ? 24.375 -10.121 -0.200 1.00 91.00 300 LEU A C 1
ATOM 2179 O O . LEU A 1 300 ? 25.521 -9.785 -0.489 1.00 91.00 300 LEU A O 1
ATOM 2183 N N . THR A 1 301 ? 23.681 -9.511 0.762 1.00 96.19 301 THR A N 1
ATOM 2184 C CA . THR A 1 301 ? 24.227 -8.412 1.574 1.00 96.19 301 THR A CA 1
ATOM 2185 C C . THR A 1 301 ? 25.439 -8.851 2.397 1.00 96.19 301 THR A C 1
ATOM 2187 O O . THR A 1 301 ? 26.446 -8.154 2.442 1.00 96.19 301 THR A O 1
ATOM 2190 N N . LEU A 1 302 ? 25.386 -10.032 3.010 1.00 96.31 302 LEU A N 1
ATOM 2191 C CA . LEU A 1 302 ? 26.487 -10.599 3.785 1.00 96.31 302 LEU A CA 1
ATOM 2192 C C . LEU A 1 302 ? 27.708 -10.897 2.917 1.00 96.31 302 LEU A C 1
ATOM 2194 O O . LEU A 1 302 ? 28.827 -10.567 3.308 1.00 96.31 302 LEU A O 1
ATOM 2198 N N . ALA A 1 303 ? 27.493 -11.456 1.722 1.00 95.25 303 ALA A N 1
ATOM 2199 C CA . ALA A 1 303 ? 28.556 -11.658 0.744 1.00 95.25 303 ALA A CA 1
ATOM 2200 C C . ALA A 1 303 ? 29.182 -10.324 0.303 1.00 95.25 303 ALA A C 1
ATOM 2202 O O . ALA A 1 303 ? 30.404 -10.228 0.227 1.00 95.25 303 ALA A O 1
ATOM 2203 N N . TYR A 1 304 ? 28.361 -9.290 0.082 1.00 96.75 304 TYR A N 1
ATOM 2204 C CA . TYR A 1 304 ? 28.820 -7.948 -0.285 1.00 96.75 304 TYR A CA 1
ATOM 2205 C C . TYR A 1 304 ? 29.712 -7.312 0.793 1.00 96.75 304 TYR A C 1
ATOM 2207 O O . TYR A 1 304 ? 30.764 -6.765 0.475 1.00 96.75 304 TYR A O 1
ATOM 2215 N N . TYR A 1 305 ? 29.340 -7.437 2.070 1.00 97.38 305 TYR A N 1
ATOM 2216 C CA . TYR A 1 305 ? 30.119 -6.904 3.195 1.00 97.38 305 TYR A CA 1
ATOM 2217 C C . TYR A 1 305 ? 31.234 -7.841 3.692 1.00 97.38 305 TYR A C 1
ATOM 2219 O O . TYR A 1 305 ? 31.962 -7.483 4.615 1.00 97.38 305 TYR A O 1
ATOM 2227 N N . GLY A 1 306 ? 31.382 -9.042 3.122 1.00 96.88 306 GLY A N 1
ATOM 2228 C CA . GLY A 1 306 ? 32.377 -10.023 3.566 1.00 96.88 306 GLY A CA 1
ATOM 2229 C C . GLY A 1 306 ? 32.139 -10.557 4.985 1.00 96.88 306 GLY A C 1
ATOM 2230 O O . GLY A 1 306 ? 33.089 -10.947 5.662 1.00 96.88 306 GLY A O 1
ATOM 2231 N N . VAL A 1 307 ? 30.886 -10.575 5.455 1.00 96.56 307 VAL A N 1
ATOM 2232 C CA . VAL A 1 307 ? 30.516 -11.032 6.805 1.00 96.56 307 VAL A CA 1
ATOM 2233 C C . VAL A 1 307 ? 29.904 -12.426 6.737 1.00 96.56 307 VAL A C 1
ATOM 2235 O O . VAL A 1 307 ? 28.997 -12.682 5.949 1.00 96.56 307 VAL A O 1
ATOM 2238 N N . SER A 1 308 ? 30.358 -13.349 7.588 1.00 96.31 308 SER A N 1
ATOM 2239 C CA . SER A 1 308 ? 29.765 -14.689 7.615 1.00 96.31 308 SER A CA 1
ATOM 2240 C C . SER A 1 308 ? 28.355 -14.681 8.241 1.00 96.31 308 SER A C 1
ATOM 2242 O O . SER A 1 308 ? 28.115 -13.958 9.214 1.00 96.31 308 SER A O 1
ATOM 2244 N N . PRO A 1 309 ? 27.427 -15.542 7.774 1.00 92.81 309 PRO A N 1
ATOM 2245 C CA . PRO A 1 309 ? 26.104 -15.709 8.383 1.00 92.81 309 PRO A CA 1
ATOM 2246 C C . PRO A 1 309 ? 26.129 -15.922 9.901 1.00 92.81 309 PRO A C 1
ATOM 2248 O O . PRO A 1 309 ? 25.347 -15.316 10.628 1.00 92.81 309 PRO A O 1
ATOM 2251 N N . ALA A 1 310 ? 27.062 -16.737 10.402 1.00 91.62 310 ALA A N 1
ATOM 2252 C CA . ALA A 1 310 ? 27.185 -17.019 11.832 1.00 91.62 310 ALA A CA 1
ATOM 2253 C C . ALA A 1 310 ? 27.522 -15.769 12.664 1.00 91.62 310 ALA A C 1
ATOM 2255 O O . ALA A 1 310 ? 27.053 -15.634 13.792 1.00 91.62 310 ALA A O 1
ATOM 2256 N N . GLN A 1 311 ? 28.312 -14.842 12.113 1.00 93.44 311 GLN A N 1
ATOM 2257 C CA . GLN A 1 311 ? 28.664 -13.598 12.798 1.00 93.44 311 GLN A CA 1
ATOM 2258 C C . GLN A 1 311 ? 27.525 -12.578 12.767 1.00 93.44 311 GLN A C 1
ATOM 2260 O O . GLN A 1 311 ? 27.292 -11.916 13.779 1.00 93.44 311 GLN A O 1
ATOM 2265 N N . ALA A 1 312 ? 26.832 -12.454 11.631 1.00 93.56 312 ALA A N 1
ATOM 2266 C CA . ALA A 1 312 ? 25.780 -11.460 11.438 1.00 93.56 312 ALA A CA 1
ATOM 2267 C C . ALA A 1 312 ? 24.463 -11.816 12.135 1.00 93.56 312 ALA A C 1
ATOM 2269 O O . ALA A 1 312 ? 23.808 -10.938 12.688 1.00 93.56 312 ALA A O 1
ATOM 2270 N N . TYR A 1 313 ? 24.088 -13.098 12.153 1.00 92.50 313 TYR A N 1
ATOM 2271 C CA . TYR A 1 313 ? 22.850 -13.547 12.799 1.00 92.50 313 TYR A CA 1
ATOM 2272 C C . TYR A 1 313 ? 22.976 -13.732 14.316 1.00 92.50 313 TYR A C 1
ATOM 2274 O O . TYR A 1 313 ? 21.979 -14.011 14.982 1.00 92.50 313 TYR A O 1
ATOM 2282 N N . ASN A 1 314 ? 24.169 -13.542 14.888 1.00 90.44 314 ASN A N 1
ATOM 2283 C CA . ASN A 1 314 ? 24.334 -13.463 16.334 1.00 90.44 314 ASN A CA 1
ATOM 2284 C C . ASN A 1 314 ? 23.872 -12.088 16.846 1.00 90.44 314 ASN A C 1
ATOM 2286 O O . ASN A 1 314 ? 24.668 -11.170 17.043 1.00 90.44 314 ASN A O 1
ATOM 2290 N N . VAL A 1 315 ? 22.560 -11.971 17.042 1.00 88.31 315 VAL A N 1
ATOM 2291 C CA . VAL A 1 315 ? 21.865 -10.758 17.504 1.00 88.31 315 VAL A CA 1
ATOM 2292 C C . VAL A 1 315 ? 21.493 -10.816 18.991 1.00 88.31 315 VAL A C 1
ATOM 2294 O O . VAL A 1 315 ? 20.605 -10.096 19.442 1.00 88.31 315 VAL A O 1
ATOM 2297 N N . ALA A 1 316 ? 22.147 -11.690 19.765 1.00 84.50 316 ALA A N 1
ATOM 2298 C CA . ALA A 1 316 ? 21.839 -11.894 21.182 1.00 84.50 316 ALA A CA 1
ATOM 2299 C C . ALA A 1 316 ? 22.041 -10.626 22.033 1.00 84.50 316 ALA A C 1
ATOM 2301 O O . ALA A 1 316 ? 21.343 -10.443 23.027 1.00 84.50 316 ALA A O 1
ATOM 2302 N N . ASP A 1 317 ? 22.951 -9.749 21.607 1.00 78.75 317 ASP A N 1
ATOM 2303 C CA . ASP A 1 317 ? 23.298 -8.509 22.306 1.00 78.75 317 ASP A CA 1
ATOM 2304 C C . ASP A 1 317 ? 22.397 -7.322 21.909 1.00 78.75 317 ASP A C 1
ATOM 2306 O O . ASP A 1 317 ? 22.623 -6.203 22.362 1.00 78.75 317 ASP A O 1
ATOM 2310 N N . TYR A 1 318 ? 21.385 -7.529 21.054 1.00 83.00 318 TYR A N 1
ATOM 2311 C CA . TYR A 1 318 ? 20.477 -6.466 20.618 1.00 83.00 318 TYR A CA 1
ATOM 2312 C C . TYR A 1 318 ? 19.487 -6.101 21.746 1.00 83.00 318 TYR A C 1
ATOM 2314 O O . TYR A 1 318 ? 18.620 -6.915 22.079 1.00 83.00 318 TYR A O 1
ATOM 2322 N N . PRO A 1 319 ? 19.573 -4.893 22.342 1.00 78.62 319 PRO A N 1
ATOM 2323 C CA . PRO A 1 319 ? 18.893 -4.577 23.599 1.00 78.62 319 PRO A CA 1
ATOM 2324 C C . PRO A 1 319 ? 17.483 -4.000 23.411 1.00 78.62 319 PRO A C 1
ATOM 2326 O O . PRO A 1 319 ? 16.792 -3.727 24.393 1.00 78.62 319 PRO A O 1
ATOM 2329 N N . PHE A 1 320 ? 17.053 -3.754 22.171 1.00 77.44 320 PHE A N 1
ATOM 2330 C CA . PHE A 1 320 ? 15.798 -3.059 21.896 1.00 77.44 320 PHE A CA 1
ATOM 2331 C C . PHE A 1 320 ? 14.599 -4.005 21.842 1.00 77.44 320 PHE A C 1
ATOM 2333 O O . PHE A 1 320 ? 14.707 -5.186 21.504 1.00 77.44 320 PHE A O 1
ATOM 2340 N N . ALA A 1 321 ? 13.422 -3.458 22.157 1.00 72.31 321 ALA A N 1
ATOM 2341 C CA . ALA A 1 321 ? 12.174 -4.201 22.109 1.00 72.31 321 ALA A CA 1
ATOM 2342 C C . ALA A 1 321 ? 11.917 -4.739 20.693 1.00 72.31 321 ALA A C 1
ATOM 2344 O O . ALA A 1 321 ? 11.986 -4.008 19.701 1.00 72.31 321 ALA A O 1
ATOM 2345 N N . ARG A 1 322 ? 11.582 -6.027 20.617 1.00 73.25 322 ARG A N 1
ATOM 2346 C CA . ARG A 1 322 ? 11.251 -6.708 19.365 1.00 73.25 322 ARG A CA 1
ATOM 2347 C C . ARG A 1 322 ? 9.841 -6.313 18.944 1.00 73.25 322 ARG A C 1
ATOM 2349 O O . ARG A 1 322 ? 8.865 -6.892 19.415 1.00 73.25 322 ARG A O 1
ATOM 2356 N N . ARG A 1 323 ? 9.724 -5.310 18.078 1.00 58.28 323 ARG A N 1
ATOM 2357 C CA . ARG A 1 323 ? 8.480 -5.017 17.361 1.00 58.28 323 ARG A CA 1
ATOM 2358 C C . ARG A 1 323 ? 8.525 -5.805 16.057 1.00 58.28 323 ARG A C 1
ATOM 2360 O O . ARG A 1 323 ? 9.084 -5.346 15.073 1.00 58.28 323 ARG A O 1
ATOM 2367 N N . SER A 1 324 ? 8.042 -7.045 16.092 1.00 48.56 324 SER A N 1
ATOM 2368 C CA . SER A 1 324 ? 7.897 -7.846 14.873 1.00 48.56 324 SER A CA 1
ATOM 2369 C C . SER A 1 324 ? 6.738 -7.290 14.069 1.00 48.56 324 SER A C 1
ATOM 2371 O O . SER A 1 324 ? 5.627 -7.225 14.595 1.00 48.56 324 SER A O 1
ATOM 2373 N N . ILE A 1 325 ? 6.985 -6.951 12.805 1.00 45.91 325 ILE A N 1
ATOM 2374 C CA . ILE A 1 325 ? 5.898 -6.679 11.860 1.00 45.91 325 ILE A CA 1
ATOM 2375 C C . ILE A 1 325 ? 5.783 -7.847 10.871 1.00 45.91 325 ILE A C 1
ATOM 2377 O O . ILE A 1 325 ? 4.664 -8.267 10.602 1.00 45.91 325 ILE A O 1
ATOM 2381 N N . TYR A 1 326 ? 6.885 -8.490 10.441 1.00 44.78 326 TYR A N 1
ATOM 2382 C CA . TYR A 1 326 ? 6.834 -9.645 9.526 1.00 44.78 326 TYR A CA 1
ATOM 2383 C C . TYR A 1 326 ? 8.103 -10.522 9.580 1.00 44.78 326 TYR A C 1
ATOM 2385 O O . TYR A 1 326 ? 9.211 -10.026 9.428 1.00 44.78 326 TYR A O 1
ATOM 2393 N N . SER A 1 327 ? 7.949 -11.849 9.682 1.00 45.78 327 SER A N 1
ATOM 2394 C CA . SER A 1 327 ? 9.032 -12.849 9.541 1.00 45.78 327 SER A CA 1
ATOM 2395 C C . SER A 1 327 ? 9.160 -13.423 8.117 1.00 45.78 327 SER A C 1
ATOM 2397 O O . SER A 1 327 ? 9.695 -14.515 7.911 1.00 45.78 327 SER A O 1
ATOM 2399 N N . VAL A 1 328 ? 8.640 -12.723 7.107 1.00 39.81 328 VAL A N 1
ATOM 2400 C CA . VAL A 1 328 ? 8.573 -13.238 5.733 1.00 39.81 328 VAL A CA 1
ATOM 2401 C C . VAL A 1 328 ? 9.917 -13.017 5.030 1.00 39.81 328 VAL A C 1
ATOM 2403 O O . VAL A 1 328 ? 10.328 -11.882 4.817 1.00 39.81 328 VAL A O 1
ATOM 2406 N N . GLY A 1 329 ? 10.605 -14.103 4.658 1.00 49.97 329 GLY A N 1
ATOM 2407 C CA . GLY A 1 329 ? 11.831 -14.066 3.841 1.00 49.97 329 GLY A CA 1
ATOM 2408 C C . GLY A 1 329 ? 13.109 -14.573 4.520 1.00 49.97 329 GLY A C 1
ATOM 2409 O O . GLY A 1 329 ? 14.141 -14.678 3.860 1.00 49.97 329 GLY A O 1
ATOM 2410 N N . VAL A 1 330 ? 13.058 -14.934 5.805 1.00 53.31 330 VAL A N 1
ATOM 2411 C CA . VAL A 1 330 ? 14.148 -15.654 6.479 1.00 53.31 330 VAL A CA 1
ATOM 2412 C C . VAL A 1 330 ? 13.911 -17.152 6.293 1.00 53.31 330 VAL A C 1
ATOM 2414 O O . VAL A 1 330 ? 12.866 -17.664 6.694 1.00 53.31 330 VAL A O 1
ATOM 2417 N N . ASP A 1 331 ? 14.841 -17.867 5.652 1.00 62.28 331 ASP A N 1
ATOM 2418 C CA . ASP A 1 331 ? 14.671 -19.311 5.466 1.00 62.28 331 ASP A CA 1
ATOM 2419 C C . ASP A 1 331 ? 14.633 -20.059 6.815 1.00 62.28 331 ASP A C 1
ATOM 2421 O O . ASP A 1 331 ? 15.089 -19.570 7.853 1.00 62.28 331 ASP A O 1
ATOM 2425 N N . ALA A 1 332 ? 14.069 -21.270 6.811 1.00 60.59 332 ALA A N 1
ATOM 2426 C CA . ALA A 1 332 ? 13.858 -22.054 8.028 1.00 60.59 332 ALA A CA 1
ATOM 2427 C C . ALA A 1 332 ? 15.158 -22.328 8.810 1.00 60.59 332 ALA A C 1
ATOM 2429 O O . ALA A 1 332 ? 15.130 -22.427 10.037 1.00 60.59 332 ALA A O 1
ATOM 2430 N N . LYS A 1 333 ? 16.301 -22.413 8.118 1.00 57.47 333 LYS A N 1
ATOM 2431 C CA . LYS A 1 333 ? 17.612 -22.635 8.737 1.00 57.47 333 LYS A CA 1
ATOM 2432 C C . LYS A 1 333 ? 18.074 -21.387 9.488 1.00 57.47 333 LYS A C 1
ATOM 2434 O O . LYS A 1 333 ? 18.553 -21.489 10.615 1.00 57.47 333 LYS A O 1
ATOM 2439 N N . HIS A 1 334 ? 17.882 -20.208 8.910 1.00 60.31 334 HIS A N 1
ATOM 2440 C CA . HIS A 1 334 ? 18.180 -18.945 9.575 1.00 60.31 334 HIS A CA 1
ATOM 2441 C C . HIS A 1 334 ? 17.199 -18.653 10.716 1.00 60.31 334 HIS A C 1
ATOM 2443 O O . HIS A 1 334 ? 17.632 -18.200 11.771 1.00 60.31 334 HIS A O 1
ATOM 2449 N N . MET A 1 335 ? 15.920 -19.022 10.583 1.00 61.34 335 MET A N 1
ATOM 2450 C CA . MET A 1 335 ? 14.957 -18.976 11.694 1.00 61.34 335 MET A CA 1
ATOM 2451 C C . MET A 1 335 ? 15.384 -19.865 12.871 1.00 61.34 335 MET A C 1
ATOM 2453 O O . MET A 1 335 ? 15.263 -19.449 14.021 1.00 61.34 335 MET A O 1
ATOM 2457 N N . GLN A 1 336 ? 15.937 -21.055 12.606 1.00 63.44 336 GLN A N 1
ATOM 2458 C CA . GLN A 1 336 ? 16.506 -21.919 13.648 1.00 63.44 336 GLN A CA 1
ATOM 2459 C C . GLN A 1 336 ? 17.746 -21.306 14.309 1.00 63.44 336 GLN A C 1
ATOM 2461 O O . GLN A 1 336 ? 17.867 -21.367 15.530 1.00 63.44 336 GLN A O 1
ATOM 2466 N N . MET A 1 337 ? 18.639 -20.673 13.540 1.00 55.47 337 MET A N 1
ATOM 2467 C CA . MET A 1 337 ? 19.781 -19.946 14.111 1.00 55.47 337 MET A CA 1
ATOM 2468 C C . MET A 1 337 ? 19.314 -18.786 14.994 1.00 55.47 337 MET A C 1
ATOM 2470 O O . MET A 1 337 ? 19.794 -18.630 16.110 1.00 55.47 337 MET A O 1
ATOM 2474 N N . ILE A 1 338 ? 18.327 -18.009 14.545 1.00 58.91 338 ILE A N 1
ATOM 2475 C CA . ILE A 1 338 ? 17.737 -16.931 15.344 1.00 58.91 338 ILE A CA 1
ATOM 2476 C C . ILE A 1 338 ? 17.149 -17.498 16.635 1.00 58.91 338 ILE A C 1
ATOM 2478 O O . ILE A 1 338 ? 17.457 -16.985 17.706 1.00 58.91 338 ILE A O 1
ATOM 2482 N N . ALA A 1 339 ? 16.374 -18.584 16.560 1.00 63.47 339 ALA A N 1
ATOM 2483 C CA . ALA A 1 339 ? 15.829 -19.264 17.734 1.00 63.47 339 ALA A CA 1
ATOM 2484 C C . ALA A 1 339 ? 16.926 -19.764 18.694 1.00 63.47 339 ALA A C 1
ATOM 2486 O O . ALA A 1 339 ? 16.754 -19.680 19.906 1.00 63.47 339 ALA A O 1
ATOM 2487 N N . GLN A 1 340 ? 18.079 -20.207 18.181 1.00 60.62 340 GLN A N 1
ATOM 2488 C CA . GLN A 1 340 ? 19.234 -20.601 18.996 1.00 60.62 340 GLN A CA 1
ATOM 2489 C C . GLN A 1 340 ? 19.842 -19.420 19.774 1.00 60.62 340 GLN A C 1
ATOM 2491 O O . GLN A 1 340 ? 20.318 -19.602 20.895 1.00 60.62 340 GLN A O 1
ATOM 2496 N N . TYR A 1 341 ? 19.817 -18.210 19.208 1.00 54.28 341 TYR A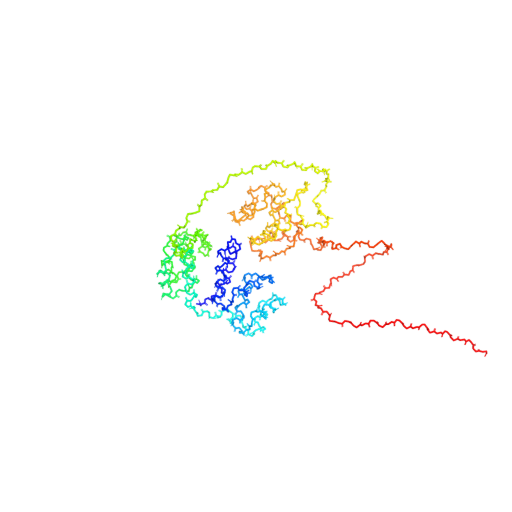 N 1
ATOM 2497 C CA . TYR A 1 341 ? 20.326 -16.996 19.858 1.00 54.28 341 TYR A CA 1
ATOM 2498 C C . TYR A 1 341 ? 19.260 -16.244 20.678 1.00 54.28 341 TYR A C 1
ATOM 2500 O O . TYR A 1 341 ? 19.588 -15.316 21.420 1.00 54.28 341 TYR A O 1
ATOM 2508 N N . GLN A 1 342 ? 17.989 -16.660 20.617 1.00 57.81 342 GLN A N 1
ATOM 2509 C CA . GLN A 1 342 ? 16.927 -16.182 21.503 1.00 57.81 342 GLN A CA 1
ATOM 2510 C C . GLN A 1 342 ? 17.104 -16.784 22.906 1.00 57.81 342 GLN A C 1
ATOM 2512 O O . GLN A 1 342 ? 16.550 -17.835 23.212 1.00 57.81 342 GLN A O 1
ATOM 2517 N N . LYS A 1 343 ? 17.844 -16.118 23.802 1.00 49.50 343 LYS A N 1
ATOM 2518 C CA . LYS A 1 343 ? 17.853 -16.513 25.221 1.00 49.50 343 LYS A CA 1
ATOM 2519 C C . LYS A 1 343 ? 16.490 -16.212 25.870 1.00 49.50 343 LYS A C 1
ATOM 2521 O O . LYS A 1 343 ? 16.070 -15.052 25.861 1.00 49.50 343 LYS A O 1
ATOM 2526 N N . PRO A 1 344 ? 15.801 -17.201 26.467 1.00 40.22 344 PRO A N 1
ATOM 2527 C CA . PRO A 1 344 ? 14.645 -16.941 27.315 1.00 40.22 344 PRO A CA 1
ATOM 2528 C C . PRO A 1 344 ? 15.106 -16.238 28.601 1.00 40.22 344 PRO A C 1
ATOM 2530 O O . PRO A 1 344 ? 15.955 -16.757 29.320 1.00 40.22 344 PRO A O 1
ATOM 2533 N N . GLY A 1 345 ? 14.543 -15.070 28.912 1.00 45.66 345 GLY A N 1
ATOM 2534 C CA . GLY A 1 345 ? 14.583 -14.520 30.273 1.00 45.66 345 GLY A CA 1
ATOM 2535 C C . GLY A 1 345 ? 15.770 -13.634 30.672 1.00 45.66 345 GLY A C 1
ATOM 2536 O O . GLY A 1 345 ? 15.814 -13.218 31.824 1.00 45.66 345 GLY A O 1
ATOM 2537 N N . THR A 1 346 ? 16.691 -13.268 29.778 1.00 38.78 346 THR A N 1
ATOM 2538 C CA . THR A 1 346 ? 17.718 -12.251 30.084 1.00 38.78 346 THR A CA 1
ATOM 2539 C C . THR A 1 346 ? 17.375 -10.932 29.407 1.00 38.78 346 THR A C 1
ATOM 2541 O O . THR A 1 346 ? 17.948 -10.591 28.376 1.00 38.78 346 THR A O 1
ATOM 2544 N N . TRP A 1 347 ? 16.415 -10.201 29.965 1.00 44.97 347 TRP A N 1
ATOM 2545 C CA . TRP A 1 347 ? 16.182 -8.813 29.576 1.00 44.97 347 TRP A CA 1
ATOM 2546 C C . TRP A 1 347 ? 16.798 -7.910 30.643 1.00 44.97 347 TRP A C 1
ATOM 2548 O O . TRP A 1 347 ? 16.426 -8.045 31.812 1.00 44.97 347 TRP A O 1
ATOM 2558 N N . PRO A 1 348 ? 17.710 -6.987 30.297 1.00 41.28 348 PRO A N 1
ATOM 2559 C CA . PRO A 1 348 ? 18.009 -5.879 31.181 1.00 41.28 348 PRO A CA 1
ATOM 2560 C C . PRO A 1 348 ? 16.760 -4.997 31.215 1.00 41.28 348 PRO A C 1
ATOM 2562 O O . PRO A 1 348 ? 16.546 -4.139 30.362 1.00 41.28 348 PRO A O 1
ATOM 2565 N N . CYS A 1 349 ? 15.883 -5.238 32.187 1.00 36.44 349 CYS A N 1
ATOM 2566 C CA . CYS A 1 349 ? 14.920 -4.233 32.597 1.00 36.44 349 CYS A CA 1
ATOM 2567 C C . CYS A 1 349 ? 15.751 -3.009 32.992 1.00 36.44 349 CYS A C 1
ATOM 2569 O O . CYS A 1 349 ? 16.516 -3.098 33.952 1.00 36.44 349 CYS A O 1
ATOM 2571 N N . CYS A 1 350 ? 15.648 -1.889 32.270 1.00 32.97 350 CYS A N 1
ATOM 2572 C CA . CYS A 1 350 ? 16.173 -0.625 32.778 1.00 32.97 350 CYS A CA 1
ATOM 2573 C C . CYS A 1 350 ? 15.614 -0.444 34.198 1.00 32.97 350 CYS A C 1
ATOM 2575 O O . CYS A 1 350 ? 14.385 -0.427 34.349 1.00 32.97 350 CYS A O 1
ATOM 2577 N N . PRO A 1 351 ? 16.449 -0.361 35.250 1.00 34.75 351 PRO A N 1
ATOM 2578 C CA . PRO A 1 351 ? 15.927 -0.094 36.574 1.00 34.75 351 PRO A CA 1
ATOM 2579 C C . PRO A 1 351 ? 15.297 1.298 36.524 1.00 34.75 351 PRO A C 1
ATOM 2581 O O . PRO A 1 351 ? 15.983 2.294 36.303 1.00 34.75 351 PRO A O 1
ATOM 2584 N N . ARG A 1 352 ? 13.971 1.386 36.695 1.00 33.44 352 ARG A N 1
ATOM 2585 C CA . ARG A 1 352 ? 13.335 2.661 37.035 1.00 33.44 352 ARG A CA 1
ATOM 2586 C C . ARG A 1 352 ? 13.934 3.080 38.370 1.00 33.44 352 ARG A C 1
ATOM 2588 O O . ARG A 1 352 ? 13.627 2.480 39.396 1.00 33.44 352 ARG A O 1
ATOM 2595 N N . GLY A 1 353 ? 14.836 4.053 38.328 1.00 32.94 353 GLY A N 1
ATOM 2596 C CA . GLY A 1 353 ? 15.482 4.587 39.512 1.00 32.94 353 GLY A CA 1
ATOM 2597 C C . GLY A 1 353 ? 14.448 5.120 40.498 1.00 32.94 353 GLY A C 1
ATOM 2598 O O . GLY A 1 353 ? 13.850 6.161 40.262 1.00 32.94 353 GLY A O 1
ATOM 2599 N N . ASN A 1 354 ? 14.291 4.425 41.618 1.00 36.47 354 ASN A N 1
ATOM 2600 C CA . ASN A 1 354 ? 14.171 5.091 42.906 1.00 36.47 354 ASN A CA 1
ATOM 2601 C C . ASN A 1 354 ? 15.512 4.884 43.624 1.00 36.47 354 ASN A C 1
ATOM 2603 O O . ASN A 1 354 ? 16.038 3.767 43.591 1.00 36.47 354 ASN A O 1
ATOM 2607 N N . PRO A 1 355 ? 16.102 5.921 44.241 1.00 36.00 355 PRO A N 1
ATOM 2608 C CA . PRO A 1 355 ? 17.313 5.742 45.032 1.00 36.00 355 PRO A CA 1
ATOM 2609 C C . PRO A 1 355 ? 17.023 4.798 46.213 1.00 36.00 355 PRO A C 1
ATOM 2611 O O . PRO A 1 355 ? 15.933 4.873 46.790 1.00 36.00 355 PRO A O 1
ATOM 2614 N N . PRO A 1 356 ? 17.957 3.910 46.602 1.00 38.84 356 PRO A N 1
ATOM 2615 C CA . PRO A 1 356 ? 17.769 3.092 47.787 1.00 38.84 356 PRO A CA 1
ATOM 2616 C C . PRO A 1 356 ? 17.824 3.978 49.036 1.00 38.84 356 PRO A C 1
ATOM 2618 O O . PRO A 1 356 ? 18.789 4.712 49.257 1.00 38.84 356 PRO A O 1
ATOM 2621 N N . CYS A 1 357 ? 16.793 3.884 49.876 1.00 32.06 357 CYS A N 1
ATOM 2622 C CA . CYS A 1 357 ? 16.903 4.276 51.276 1.00 32.06 357 CYS A CA 1
ATOM 2623 C C . CYS A 1 357 ? 18.019 3.440 51.931 1.00 32.06 357 CYS A C 1
ATOM 2625 O O . CYS A 1 357 ? 18.077 2.227 51.706 1.00 32.06 357 CYS A O 1
ATOM 2627 N N . PRO A 1 358 ? 18.906 4.036 52.741 1.00 35.16 358 PRO A N 1
ATOM 2628 C CA . PRO A 1 358 ? 19.946 3.279 53.412 1.00 35.16 358 PRO A CA 1
ATOM 2629 C C . PRO A 1 358 ? 19.327 2.515 54.587 1.00 35.16 358 PRO A C 1
ATOM 2631 O O . PRO A 1 358 ? 18.861 3.120 55.550 1.00 35.16 358 PRO A O 1
ATOM 2634 N N . GLY A 1 359 ? 19.338 1.184 54.523 1.00 37.44 359 GLY A N 1
ATOM 2635 C CA . GLY A 1 359 ? 19.102 0.339 55.694 1.00 37.44 359 GLY A CA 1
ATOM 2636 C C . GLY A 1 359 ? 18.513 -1.028 55.365 1.00 37.44 359 GLY A C 1
ATOM 2637 O O . GLY A 1 359 ? 17.384 -1.118 54.901 1.00 37.44 359 GLY A O 1
ATOM 2638 N N . GLY A 1 360 ? 19.255 -2.093 55.675 1.00 32.03 360 GLY A N 1
ATOM 2639 C CA . GLY A 1 360 ? 18.695 -3.442 55.781 1.00 32.03 360 GLY A CA 1
ATOM 2640 C C . GLY A 1 360 ? 19.596 -4.534 55.222 1.00 32.03 360 GLY A C 1
ATOM 2641 O O . GLY A 1 360 ? 19.628 -4.779 54.022 1.00 32.03 360 GLY A O 1
ATOM 2642 N N . VAL A 1 361 ? 20.316 -5.205 56.115 1.00 39.81 361 VAL A N 1
ATOM 2643 C CA . VAL A 1 361 ? 21.131 -6.387 55.833 1.00 39.81 361 VAL A CA 1
ATOM 2644 C C . VAL A 1 361 ? 20.225 -7.626 55.816 1.00 39.81 361 VAL A C 1
ATOM 2646 O O . VAL A 1 361 ? 19.528 -7.872 56.793 1.00 39.81 361 VAL A O 1
ATOM 2649 N N . GLY A 1 362 ? 20.309 -8.428 54.750 1.00 38.44 362 GLY A N 1
ATOM 2650 C CA . GLY A 1 362 ? 20.023 -9.869 54.772 1.00 38.44 362 GLY A CA 1
ATOM 2651 C C . GLY A 1 362 ? 18.595 -10.321 54.443 1.00 38.44 362 GLY A C 1
ATOM 2652 O O . GLY A 1 362 ? 17.695 -10.170 55.255 1.00 38.44 362 GLY A O 1
ATOM 2653 N N . ALA A 1 363 ? 18.425 -10.985 53.293 1.00 33.81 363 ALA A N 1
ATOM 2654 C CA . ALA A 1 363 ? 17.630 -12.215 53.124 1.00 33.81 363 ALA A CA 1
ATOM 2655 C C . ALA A 1 363 ? 17.692 -12.688 51.658 1.00 33.81 363 ALA A C 1
ATOM 2657 O O . ALA A 1 363 ? 17.686 -11.880 50.732 1.00 33.81 363 ALA A O 1
ATOM 2658 N N . GLY A 1 364 ? 17.791 -14.005 51.460 1.00 31.17 364 GLY A N 1
ATOM 2659 C CA . GLY A 1 364 ? 17.948 -14.652 50.157 1.00 31.17 364 GLY A CA 1
ATOM 2660 C C . GLY A 1 364 ? 16.749 -14.481 49.219 1.00 31.17 364 GLY A C 1
ATOM 2661 O O . GLY A 1 364 ? 15.596 -14.454 49.643 1.00 31.17 364 GLY A O 1
ATOM 2662 N N . VAL A 1 365 ? 17.037 -14.402 47.919 1.00 26.50 365 VAL A N 1
ATOM 2663 C CA . VAL A 1 365 ? 16.026 -14.296 46.863 1.00 26.50 365 VAL A CA 1
ATOM 2664 C C . VAL A 1 365 ? 15.497 -15.690 46.527 1.00 26.50 365 VAL A C 1
ATOM 2666 O O . VAL A 1 365 ? 16.199 -16.512 45.941 1.00 26.50 365 VAL A O 1
ATOM 2669 N N . THR A 1 366 ? 14.240 -15.934 46.898 1.00 24.27 366 THR A N 1
ATOM 2670 C CA . THR A 1 366 ? 13.411 -17.032 46.384 1.00 24.27 366 THR A CA 1
ATOM 2671 C C . THR A 1 366 ? 12.610 -16.508 45.191 1.00 24.27 366 THR A C 1
ATOM 2673 O O . THR A 1 366 ? 12.093 -15.392 45.223 1.00 24.27 366 THR A O 1
ATOM 2676 N N . VAL A 1 367 ? 12.543 -17.305 44.127 1.00 29.89 367 VAL A N 1
ATOM 2677 C CA . VAL A 1 367 ? 11.827 -17.027 42.875 1.00 29.89 367 VAL A CA 1
ATOM 2678 C C . VAL A 1 367 ? 10.315 -16.960 43.116 1.00 29.89 367 VAL A C 1
ATOM 2680 O O . VAL A 1 367 ? 9.768 -17.864 43.741 1.00 29.89 367 VAL A O 1
ATOM 2683 N N . CYS A 1 368 ? 9.632 -15.974 42.525 1.00 24.62 368 CYS A N 1
ATOM 2684 C CA . CYS A 1 368 ? 8.196 -16.058 42.240 1.00 24.62 368 CYS A CA 1
ATOM 2685 C C . CYS A 1 368 ? 7.915 -15.740 40.759 1.00 24.62 368 CYS A C 1
ATOM 2687 O O . CYS A 1 368 ? 8.512 -14.807 40.214 1.00 24.62 368 CYS A O 1
ATOM 2689 N N . PRO A 1 369 ? 7.026 -16.510 40.101 1.00 35.19 369 PRO A N 1
ATOM 2690 C CA . PRO A 1 369 ? 6.701 -16.368 38.689 1.00 35.19 369 PRO A CA 1
ATOM 2691 C C . PRO A 1 369 ? 5.673 -15.248 38.448 1.00 35.19 369 PRO A C 1
ATOM 2693 O O . PRO A 1 369 ? 4.837 -14.958 39.296 1.00 35.19 369 PRO A O 1
ATOM 2696 N N . VAL A 1 370 ? 5.785 -14.639 37.266 1.00 39.56 370 VAL A N 1
ATOM 2697 C CA . VAL A 1 370 ? 4.835 -13.798 36.501 1.00 39.56 370 VAL A CA 1
ATOM 2698 C C . VAL A 1 370 ? 3.432 -13.567 37.107 1.00 39.56 370 VAL A C 1
ATOM 2700 O O . VAL A 1 370 ? 2.732 -14.541 37.375 1.00 39.56 370 VAL A O 1
ATOM 2703 N N . PRO A 1 371 ? 2.906 -12.321 37.097 1.00 34.44 371 PRO A N 1
ATOM 2704 C CA . PRO A 1 371 ? 1.463 -12.089 37.058 1.00 34.44 371 PRO A CA 1
ATOM 2705 C C . PRO A 1 371 ? 0.966 -11.484 35.730 1.00 34.44 371 PRO A C 1
ATOM 2707 O O . PRO A 1 371 ? 1.588 -10.606 35.132 1.00 34.44 371 PRO A O 1
ATOM 2710 N N . CYS A 1 372 ? -0.198 -11.988 35.308 1.00 29.81 372 CYS A N 1
ATOM 2711 C CA . CYS A 1 372 ? -1.019 -11.568 34.168 1.00 29.81 372 CYS A CA 1
ATOM 2712 C C . CYS A 1 372 ? -1.607 -10.144 34.320 1.00 29.81 372 CYS A C 1
ATOM 2714 O O . CYS A 1 372 ? -1.746 -9.667 35.447 1.00 29.81 372 CYS A O 1
ATOM 2716 N N . PRO A 1 373 ? -2.057 -9.494 33.223 1.00 35.25 373 PRO A N 1
ATOM 2717 C CA . PRO A 1 373 ? -2.738 -8.205 33.269 1.00 35.25 373 PRO A CA 1
ATOM 2718 C C . PRO A 1 373 ? -4.270 -8.371 33.275 1.00 35.25 373 PRO A C 1
ATOM 2720 O O . PRO A 1 373 ? -4.870 -8.713 32.262 1.00 35.25 373 PRO A O 1
ATOM 2723 N N . ASN A 1 374 ? -4.915 -8.093 34.409 1.00 31.66 374 ASN A N 1
ATOM 2724 C CA . ASN A 1 374 ? -6.277 -7.542 34.459 1.00 31.66 374 ASN A CA 1
ATOM 2725 C C . ASN A 1 374 ? -6.455 -6.800 35.804 1.00 31.66 374 ASN A C 1
ATOM 2727 O O . ASN A 1 374 ? -5.886 -7.248 36.803 1.00 31.66 374 ASN A O 1
ATOM 2731 N N . PRO A 1 375 ? -7.180 -5.667 35.875 1.00 41.78 375 PRO A N 1
ATOM 2732 C CA . PRO A 1 375 ? -7.207 -4.832 37.068 1.00 41.78 375 PRO A CA 1
ATOM 2733 C C . PRO A 1 375 ? -8.254 -5.347 38.063 1.00 41.78 375 PRO A C 1
ATOM 2735 O O . PRO A 1 375 ? -9.451 -5.352 37.780 1.00 41.78 375 PRO A O 1
ATOM 2738 N N . CYS A 1 376 ? -7.817 -5.751 39.256 1.00 32.69 376 CYS A N 1
ATOM 2739 C CA . CYS A 1 376 ? -8.726 -5.939 40.383 1.00 32.69 376 CYS A CA 1
ATOM 2740 C C . CYS A 1 376 ? -9.161 -4.565 40.905 1.00 32.69 376 CYS A C 1
ATOM 2742 O O . CYS A 1 376 ? -8.329 -3.747 41.301 1.00 32.69 376 CYS A O 1
ATOM 2744 N N . GLY A 1 377 ? -10.471 -4.322 40.896 1.00 36.84 377 GLY A N 1
ATOM 2745 C CA . GLY A 1 377 ? -11.089 -3.178 41.552 1.00 36.84 377 GLY A CA 1
ATOM 2746 C C . GLY A 1 377 ? -10.915 -3.200 43.075 1.00 36.84 377 GLY A C 1
ATOM 2747 O O . GLY A 1 377 ? -10.684 -4.248 43.673 1.00 36.84 377 GLY A O 1
ATOM 2748 N N . ASN A 1 378 ? -11.027 -2.004 43.657 1.00 45.97 378 ASN A N 1
ATOM 2749 C CA . ASN A 1 378 ? -11.267 -1.667 45.065 1.00 45.97 378 ASN A CA 1
ATOM 2750 C C . ASN A 1 378 ? -11.076 -2.799 46.093 1.00 45.97 378 ASN A C 1
ATOM 2752 O O . ASN A 1 378 ? -11.986 -3.586 46.349 1.00 45.97 378 ASN A O 1
ATOM 2756 N N . GLN A 1 379 ? -9.921 -2.802 46.762 1.00 36.50 379 GLN A N 1
ATOM 2757 C CA . GLN A 1 379 ? -9.728 -3.515 48.027 1.00 36.50 379 GLN A CA 1
ATOM 2758 C C . GLN A 1 379 ? -10.144 -2.619 49.214 1.00 36.50 379 GLN A C 1
ATOM 2760 O O . GLN A 1 379 ? -9.856 -1.419 49.196 1.00 36.50 379 GLN A O 1
ATOM 2765 N N . PRO A 1 380 ? -10.817 -3.173 50.240 1.00 42.09 380 PRO A N 1
ATOM 2766 C CA . PRO A 1 380 ? -11.221 -2.452 51.442 1.00 42.09 380 PRO A CA 1
ATOM 2767 C C . PRO A 1 380 ? -10.055 -2.247 52.422 1.00 42.09 380 PRO A C 1
ATOM 2769 O O . PRO A 1 380 ? -9.081 -2.995 52.443 1.00 42.09 380 PRO A O 1
ATOM 2772 N N . VAL A 1 381 ? -10.201 -1.219 53.256 1.00 43.28 381 VAL A N 1
ATOM 2773 C CA . VAL A 1 381 ? -9.295 -0.828 54.345 1.00 43.28 381 VAL A CA 1
ATOM 2774 C C . VAL A 1 381 ? -9.060 -1.999 55.313 1.00 43.28 381 VAL A C 1
ATOM 2776 O O . VAL A 1 381 ? -10.016 -2.597 55.806 1.00 43.28 381 VAL A O 1
ATOM 2779 N N . CYS A 1 382 ? -7.792 -2.305 55.613 1.00 40.41 382 CYS A N 1
ATOM 2780 C CA . CYS A 1 382 ? -7.409 -3.259 56.658 1.00 40.41 382 CYS A CA 1
ATOM 2781 C C . CYS A 1 382 ? -7.970 -2.828 58.028 1.00 40.41 382 CYS A C 1
ATOM 2783 O O . CYS A 1 382 ? -7.752 -1.677 58.418 1.00 40.41 382 CYS A O 1
ATOM 2785 N N . PRO A 1 383 ? -8.617 -3.712 58.811 1.00 46.62 383 PRO A N 1
ATOM 2786 C CA . PRO A 1 383 ? -8.927 -3.398 60.196 1.00 46.62 383 PRO A CA 1
ATOM 2787 C C . PRO A 1 383 ? -7.650 -3.444 61.046 1.00 46.62 383 PRO A C 1
ATOM 2789 O O . PRO A 1 383 ? -6.779 -4.295 60.859 1.00 46.62 383 PRO A O 1
ATOM 2792 N N . SER A 1 384 ? -7.545 -2.498 61.978 1.00 54.47 384 SER A N 1
ATOM 2793 C CA . SER A 1 384 ? -6.482 -2.429 62.983 1.00 54.47 384 SER A CA 1
ATOM 2794 C C . SER A 1 384 ? -6.409 -3.714 63.824 1.00 54.47 384 SER A C 1
ATOM 2796 O O . SER A 1 384 ? -7.436 -4.363 64.037 1.00 54.47 384 SER A O 1
ATOM 2798 N N . PRO A 1 385 ? -5.219 -4.086 64.332 1.00 50.94 385 PRO A N 1
ATOM 2799 C CA . PRO A 1 385 ? -5.068 -5.274 65.164 1.00 50.94 385 PRO A CA 1
ATOM 2800 C C . PRO A 1 385 ? -5.856 -5.137 66.481 1.00 50.94 385 PRO A C 1
ATOM 2802 O O . PRO A 1 385 ? -5.939 -4.034 67.031 1.00 50.94 385 PRO A O 1
ATOM 2805 N N . PRO A 1 386 ? -6.425 -6.235 67.009 1.00 48.09 386 PRO A N 1
ATOM 2806 C CA . PRO A 1 386 ? -7.143 -6.206 68.275 1.00 48.09 386 PRO A CA 1
ATOM 2807 C C . PRO A 1 386 ? -6.184 -5.972 69.451 1.00 48.09 386 PRO A C 1
ATOM 2809 O O . PRO A 1 386 ? -5.046 -6.444 69.457 1.00 48.09 386 PRO A O 1
ATOM 2812 N N . ALA A 1 387 ? -6.671 -5.238 70.454 1.00 54.06 387 ALA A N 1
ATOM 2813 C CA . ALA A 1 387 ? -5.960 -4.978 71.701 1.00 54.06 387 ALA A CA 1
ATOM 2814 C C . ALA A 1 387 ? -5.661 -6.286 72.470 1.00 54.06 387 ALA A C 1
ATOM 2816 O O . ALA A 1 387 ? -6.456 -7.229 72.402 1.00 54.06 387 ALA A O 1
ATOM 2817 N N . PRO A 1 388 ? -4.541 -6.357 73.214 1.00 49.00 388 PRO A N 1
ATOM 2818 C CA . PRO A 1 388 ? -4.161 -7.563 73.938 1.00 49.00 388 PRO A CA 1
ATOM 2819 C C . PRO A 1 388 ? -5.124 -7.863 75.096 1.00 49.00 388 PRO A C 1
ATOM 2821 O O . PRO A 1 388 ? -5.530 -6.974 75.845 1.00 49.00 388 PRO A O 1
ATOM 2824 N N . ILE A 1 389 ? -5.467 -9.145 75.236 1.00 58.31 389 ILE A N 1
ATOM 2825 C CA . ILE A 1 389 ? -6.333 -9.695 76.286 1.00 58.31 389 ILE A CA 1
ATOM 2826 C C . ILE A 1 389 ? -5.549 -9.741 77.613 1.00 58.31 389 ILE A C 1
ATOM 2828 O O . ILE A 1 389 ? -4.426 -10.251 77.617 1.00 58.31 389 ILE A O 1
ATOM 2832 N N . PRO A 1 390 ? -6.100 -9.259 78.744 1.00 51.41 390 PRO A N 1
ATOM 2833 C CA . PRO A 1 390 ? -5.433 -9.361 80.038 1.00 51.41 390 PRO A CA 1
ATOM 2834 C C . PRO A 1 390 ? -5.540 -10.780 80.622 1.00 51.41 390 PRO A C 1
ATOM 2836 O O . PRO A 1 390 ? -6.597 -11.412 80.577 1.00 51.41 390 PRO A O 1
ATOM 2839 N N . CYS A 1 391 ? -4.435 -11.271 81.191 1.00 47.59 391 CYS A N 1
ATOM 2840 C CA . CYS A 1 391 ? -4.362 -12.557 81.890 1.00 47.59 391 CYS A CA 1
ATOM 2841 C C . CYS A 1 391 ? -5.234 -12.568 83.162 1.00 47.59 391 CYS A C 1
ATOM 2843 O O . CYS A 1 391 ? -5.282 -11.555 83.865 1.00 47.59 391 CYS A O 1
ATOM 2845 N N . PRO A 1 392 ? -5.869 -13.702 83.516 1.00 54.94 392 PRO A N 1
ATOM 2846 C CA . PRO A 1 392 ? -6.653 -13.799 84.739 1.00 54.94 392 PRO A CA 1
ATOM 2847 C C . PRO A 1 392 ? -5.754 -13.936 85.975 1.00 54.94 392 PRO A C 1
ATOM 2849 O O . PRO A 1 392 ? -4.791 -14.705 85.997 1.00 54.94 392 PRO A O 1
ATOM 2852 N N . THR A 1 393 ? -6.101 -13.186 87.017 1.00 51.53 393 THR A N 1
ATOM 2853 C CA . THR A 1 393 ? -5.525 -13.250 88.364 1.00 51.53 393 THR A CA 1
ATOM 2854 C C . THR A 1 393 ? -5.946 -14.552 89.067 1.00 51.53 393 THR A C 1
ATOM 2856 O O . THR A 1 393 ? -7.094 -14.973 88.896 1.00 51.53 393 THR A O 1
ATOM 2859 N N . PRO A 1 394 ? -5.090 -15.191 89.890 1.00 45.97 394 PRO A N 1
ATOM 2860 C CA . PRO A 1 394 ? -5.473 -16.392 90.626 1.00 45.97 394 PRO A CA 1
ATOM 2861 C C . PRO A 1 394 ? -6.452 -16.029 91.747 1.00 45.97 394 PRO A C 1
ATOM 2863 O O . PRO A 1 394 ? -6.222 -15.072 92.487 1.00 45.97 394 PRO A O 1
ATOM 2866 N N . SER A 1 395 ? -7.529 -16.800 91.878 1.00 50.56 395 SER A N 1
ATOM 2867 C CA . SER A 1 395 ? -8.376 -16.778 93.076 1.00 50.56 395 SER A CA 1
ATOM 2868 C C . SER A 1 395 ? -7.796 -17.734 94.121 1.00 50.56 395 SER A C 1
ATOM 2870 O O . SER A 1 395 ? -7.220 -18.756 93.747 1.00 50.56 395 SER A O 1
ATOM 2872 N N . GLN A 1 396 ? -7.902 -17.330 95.390 1.00 53.56 396 GLN A N 1
ATOM 2873 C CA . GLN A 1 396 ? -7.360 -18.004 96.577 1.00 53.56 396 GLN A CA 1
ATOM 2874 C C . GLN A 1 396 ? -7.863 -19.432 96.774 1.00 53.56 396 GLN A C 1
ATOM 2876 O O . GLN A 1 396 ? -9.042 -19.690 96.435 1.00 53.56 396 GLN A O 1
#

Radius of gyration: 30.06 Å; chains: 1; bounding box: 63×69×120 Å

Foldseek 3Di:
DDFACLVVLLCCQVVVLLVLLVDVVSVVLNLLLLCVQLVNDSVVLVVLVVVVAGSNRSSLLSLLCSLLVNPSVVLSVVCVVPVDSCVSSVVSVHDPVSSRPSDSPCDPSNLVSLLVVCCQQLVDDSVVVVVCVVVVQDSLNLQLLSLLCVQLVHDSVVSSVCVVVVQDLVNSCVVSVHDSVRSRRGDPGPPRPPPPDPPDDDDDDDDDDDDDDDDDDDDDDDDDDDDDDDDDQDFPQDLDFGFGAANRRHTLDGPVRVVVVVSSVQFPQLLLLLSQLCNVQVDRSVVLSVVCVVLVAPVSSCVVSVHDLLSSLLSLSPQDDGPGPDPPHQDPVSVVSNVVSPDP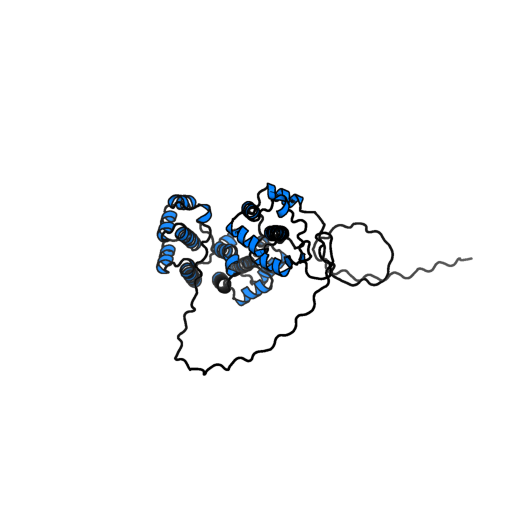DDHPPNPPDDDDDDDDDDDDDDDDDDDDDDDDDDDDDDDDDDDDDDDDDDDD

Secondary structure (DSSP, 8-state):
----HHHHHHHHHHHHHHHHTT-HHHHHHHHHHHHHHHT--HHHHHHHHHTT--HHHHHHHHHHHHHHT--HHHHHHHHHHH--HHHHHHHTT--HHHHHH------HHHHHHHHHHHHHHS---HHHHHHHHHTT--HHHHHHHHHHHHHHT--HHHHHHHHHTT--HHHHHHHTT--TTTTTSPPPPP-----------PPPPPPPPPPPPPPPPPPPPPPPPPP---SS-----SSSPPEEE-TTS-EEEEHHHHHHHHHTT--HHHHHHHHHHHHHH---HHHHHHHHHHH-SHHHHHHHHT--HHHHS--TT--S----S--TT--HHHHHHHHHH--TT---------PPPS----------------PPP-PPPPPPPPPPPPPPPPP-